Protein AF-A0A2W4S8T8-F1 (afdb_monomer_lite)

Foldseek 3Di:
DDDDPDDDDDDDPDPPPDDDPDDLVQAPPDLQNLLVVLVVVQVVCCVVVVDLDFDQLQQDARDPVSLVVLVSNCVNHPLDDPDLVCLQSSLLSCLNNVVPVVSVVSLVVSLVVCVPPQLLVSLVSLLSQLVSQVPRRSRNVVSSVVSLVVLVVSPLSSLLSNLVSLLSQLVSCLLNVNLVSNVVSLVSSVVSLVSDDPVSNLVCLQSNLVSLQVNLQSCLLVPNLVRSLVSLVVNVVPRDVVSPVSNVSSVLSNLQSVQAQDFADFDDFPDKDQAPPQPRRPVRAQAKEKEAEQDPPQDPQNLLVQSLQVVLCVVQPPFRYAYEYEEEDPCADDPRPRDDRVRRVVVSCCCVCPPSNGPHMYGYHYWDWDADPVRDIDTDDTVCCVSRPLFRIWIAANNSGTSHTHNGDDSSCSVSVSVSNVVRSPPDPVPPDDDPPDDDDDDDDDDDDDDDDDDDDDDDDDDDDDDDDDDDDDD

pLDDT: mean 85.17, std 21.33, range [22.06, 98.81]

Radius of gyration: 26.31 Å; chains: 1; bounding box: 56×69×85 Å

Structure (mmCIF, N/CA/C/O backbone):
data_AF-A0A2W4S8T8-F1
#
_entry.id   AF-A0A2W4S8T8-F1
#
loop_
_atom_site.group_PDB
_atom_site.id
_atom_site.type_symbol
_atom_site.label_atom_id
_atom_site.label_alt_id
_atom_site.label_comp_id
_atom_site.label_asym_id
_atom_site.label_entity_id
_atom_site.label_seq_id
_atom_site.pdbx_PDB_ins_code
_atom_site.Cartn_x
_atom_site.Cartn_y
_atom_site.Cartn_z
_atom_site.occupancy
_atom_site.B_iso_or_equiv
_atom_site.auth_seq_id
_atom_site.auth_comp_id
_atom_site.auth_asym_id
_atom_site.auth_atom_id
_atom_site.pdbx_PDB_model_num
ATOM 1 N N . MET A 1 1 ? 10.140 32.953 -3.145 1.00 27.28 1 MET A N 1
ATOM 2 C CA . MET A 1 1 ? 8.873 33.259 -3.844 1.00 27.28 1 MET A CA 1
ATOM 3 C C . MET A 1 1 ? 8.706 32.264 -4.981 1.00 27.28 1 MET A C 1
ATOM 5 O O . MET A 1 1 ? 9.239 32.485 -6.055 1.00 27.28 1 MET A O 1
ATOM 9 N N . ALA A 1 2 ? 8.046 31.138 -4.717 1.00 24.19 2 ALA A N 1
ATOM 10 C CA . ALA A 1 2 ? 7.650 30.157 -5.723 1.00 24.19 2 ALA A CA 1
ATOM 11 C C . ALA A 1 2 ? 6.150 29.930 -5.520 1.00 24.19 2 ALA A C 1
ATOM 13 O O . ALA A 1 2 ? 5.721 29.608 -4.412 1.00 24.19 2 ALA A O 1
ATOM 14 N N . ALA A 1 3 ? 5.361 30.235 -6.547 1.00 24.48 3 ALA A N 1
ATOM 15 C CA . ALA A 1 3 ? 3.910 30.211 -6.488 1.00 24.48 3 ALA A CA 1
ATOM 16 C C . ALA A 1 3 ? 3.409 28.759 -6.492 1.00 24.48 3 ALA A C 1
ATOM 18 O O . ALA A 1 3 ? 3.496 28.060 -7.498 1.00 24.48 3 ALA A O 1
ATOM 19 N N . LEU A 1 4 ? 2.886 28.324 -5.347 1.00 26.05 4 LEU A N 1
ATOM 20 C CA . LEU A 1 4 ? 1.999 27.173 -5.229 1.00 26.05 4 LEU A CA 1
ATOM 21 C C . LEU A 1 4 ? 0.650 27.560 -5.843 1.00 26.05 4 LEU A C 1
ATOM 23 O O . LEU A 1 4 ? -0.061 28.401 -5.297 1.00 26.05 4 LEU A O 1
ATOM 27 N N . ILE A 1 5 ? 0.296 26.956 -6.977 1.00 28.48 5 ILE A N 1
ATOM 28 C CA . ILE A 1 5 ? -1.075 27.013 -7.489 1.00 28.48 5 ILE A CA 1
ATOM 29 C C . ILE A 1 5 ? -1.893 26.025 -6.655 1.00 28.48 5 ILE A C 1
ATOM 31 O O . ILE A 1 5 ? -1.881 24.820 -6.895 1.00 28.48 5 ILE A O 1
ATOM 35 N N . ALA A 1 6 ? -2.568 26.549 -5.636 1.00 30.22 6 ALA A N 1
ATOM 36 C CA . ALA A 1 6 ? -3.626 25.851 -4.927 1.00 30.22 6 ALA A CA 1
ATOM 37 C C . ALA A 1 6 ? -4.897 25.906 -5.785 1.00 30.22 6 ALA A C 1
ATOM 39 O O . ALA A 1 6 ? -5.459 26.978 -6.005 1.00 30.22 6 ALA A O 1
ATOM 40 N N . ILE A 1 7 ? -5.352 24.757 -6.283 1.00 34.25 7 ILE A N 1
ATOM 41 C CA . ILE A 1 7 ? -6.684 24.641 -6.879 1.00 34.25 7 ILE A CA 1
ATOM 42 C C . ILE A 1 7 ? -7.671 24.465 -5.724 1.00 34.25 7 ILE A C 1
ATOM 44 O O . ILE A 1 7 ? -7.775 23.394 -5.131 1.00 34.25 7 ILE A O 1
ATOM 48 N N . ALA A 1 8 ? -8.374 25.544 -5.391 1.00 31.48 8 ALA A N 1
ATOM 49 C CA . ALA A 1 8 ? -9.542 25.504 -4.528 1.00 31.48 8 ALA A CA 1
ATOM 50 C C . ALA A 1 8 ? -10.745 25.012 -5.346 1.00 31.48 8 ALA A C 1
ATOM 52 O O . ALA A 1 8 ? -11.281 25.742 -6.175 1.00 31.48 8 ALA A O 1
ATOM 53 N N . LEU A 1 9 ? -11.175 23.774 -5.108 1.00 32.56 9 LEU A N 1
ATOM 54 C CA . LEU A 1 9 ? -12.473 23.267 -5.552 1.00 32.56 9 LEU A CA 1
ATOM 55 C C . LEU A 1 9 ? -13.177 22.643 -4.349 1.00 32.56 9 LEU A C 1
ATOM 57 O O . LEU A 1 9 ? -13.116 21.439 -4.118 1.00 32.56 9 LEU A O 1
ATOM 61 N N . ALA A 1 10 ? -13.832 23.492 -3.560 1.00 32.44 10 ALA A N 1
ATOM 62 C CA . ALA A 1 10 ? -14.789 23.065 -2.554 1.00 32.44 10 ALA A CA 1
ATOM 63 C C . ALA A 1 10 ? -16.195 23.460 -3.014 1.00 32.44 10 ALA A C 1
ATOM 65 O O . ALA A 1 10 ? -16.529 24.638 -3.077 1.00 32.44 10 ALA A O 1
ATOM 66 N N . GLY A 1 11 ? -16.996 22.436 -3.313 1.00 34.72 11 GLY A N 1
ATOM 67 C CA . GLY A 1 11 ? -18.452 22.457 -3.237 1.00 34.72 11 GLY A CA 1
ATOM 68 C C . GLY A 1 11 ? -19.170 23.252 -4.318 1.00 34.72 11 GLY A C 1
ATOM 69 O O . GLY A 1 11 ? -19.470 24.410 -4.096 1.00 34.72 11 GLY A O 1
ATOM 70 N N . HIS A 1 12 ? -19.532 22.587 -5.417 1.00 28.78 12 HIS A N 1
ATOM 71 C CA . HIS A 1 12 ? -20.857 22.577 -6.068 1.00 28.78 12 HIS A CA 1
ATOM 72 C C . HIS A 1 12 ? -20.806 21.464 -7.138 1.00 28.78 12 HIS A C 1
ATOM 74 O O . HIS A 1 12 ? -19.839 21.431 -7.900 1.00 28.78 12 HIS A O 1
ATOM 80 N N . PRO A 1 13 ? -21.782 20.538 -7.231 1.00 35.84 13 PRO A N 1
ATOM 81 C CA . PRO A 1 13 ? -21.855 19.601 -8.345 1.00 35.84 13 PRO A CA 1
ATOM 82 C C . PRO A 1 13 ? -22.348 20.366 -9.576 1.00 35.84 13 PRO A C 1
ATOM 84 O O . PRO A 1 13 ? -23.526 20.330 -9.925 1.00 35.84 13 PRO A O 1
ATOM 87 N N . ALA A 1 14 ? -21.456 21.119 -10.214 1.00 33.28 14 ALA A N 1
ATOM 88 C CA . ALA A 1 14 ? -21.704 21.574 -11.567 1.00 33.28 14 ALA A CA 1
ATOM 89 C C . ALA A 1 14 ? -21.609 20.336 -12.475 1.00 33.28 14 ALA A C 1
ATOM 91 O O . ALA A 1 14 ? -20.587 19.644 -12.433 1.00 33.28 14 ALA A O 1
ATOM 92 N N . PRO A 1 15 ? -22.638 20.005 -13.276 1.00 38.03 15 PRO A N 1
ATOM 93 C CA . PRO A 1 15 ? -22.451 19.034 -14.342 1.00 38.03 15 PRO A CA 1
ATOM 94 C C . PRO A 1 15 ? -21.287 19.524 -15.208 1.00 38.03 15 PRO A C 1
ATOM 96 O O . PRO A 1 15 ? -21.212 20.707 -15.537 1.00 38.03 15 PRO A O 1
ATOM 99 N N . ALA A 1 16 ? -20.371 18.621 -15.559 1.00 46.41 16 ALA A N 1
ATOM 100 C CA . ALA A 1 16 ? -19.170 18.875 -16.360 1.00 46.41 16 ALA A CA 1
ATOM 101 C C . ALA A 1 16 ? -19.468 19.278 -17.826 1.00 46.41 16 ALA A C 1
ATOM 103 O O . ALA A 1 16 ? -18.722 18.955 -18.743 1.00 46.41 16 ALA A O 1
ATOM 104 N N . ALA A 1 17 ? -20.572 19.978 -18.065 1.00 42.78 17 ALA A N 1
ATOM 105 C CA . ALA A 1 17 ? -21.056 20.406 -19.359 1.00 42.78 17 ALA A CA 1
ATOM 106 C C . ALA A 1 17 ? -21.257 21.923 -19.340 1.00 42.78 17 ALA A C 1
ATOM 108 O O . ALA A 1 17 ? -22.387 22.381 -19.362 1.00 42.78 17 ALA A O 1
ATOM 109 N N . THR A 1 18 ? -20.154 22.672 -19.230 1.00 42.94 18 THR A N 1
ATOM 110 C CA . THR A 1 18 ? -19.928 24.009 -19.825 1.00 42.94 18 THR A CA 1
ATOM 111 C C . THR A 1 18 ? -18.553 24.518 -19.369 1.00 42.94 18 THR A C 1
ATOM 113 O O . THR A 1 18 ? -18.444 25.467 -18.598 1.00 42.94 18 THR A O 1
ATOM 116 N N . GLN A 1 19 ? -17.477 23.862 -19.810 1.00 49.59 19 GLN A N 1
ATOM 117 C CA . GLN A 1 19 ? -16.177 24.527 -19.937 1.00 49.59 19 GLN A CA 1
ATOM 118 C C . GLN A 1 19 ? -16.049 24.995 -21.390 1.00 49.59 19 GLN A C 1
ATOM 120 O O . GLN A 1 19 ? -16.481 24.289 -22.299 1.00 49.59 19 GLN A O 1
ATOM 125 N N . SER A 1 20 ? -15.552 26.219 -21.580 1.00 39.00 20 SER A N 1
ATOM 126 C CA . SER A 1 20 ? -15.481 26.943 -22.854 1.00 39.00 20 SER A CA 1
ATOM 127 C C . SER A 1 20 ? -15.132 26.081 -24.075 1.00 39.00 20 SER A C 1
ATOM 129 O O . SER A 1 20 ? -14.222 25.253 -24.002 1.00 39.00 20 SER A O 1
ATOM 131 N N . PRO A 1 21 ? -15.755 26.336 -25.238 1.00 52.00 21 PRO A N 1
ATOM 132 C CA . PRO A 1 21 ? -15.308 25.741 -26.485 1.00 52.00 21 PRO A CA 1
ATOM 133 C C . PRO A 1 21 ? -13.939 26.324 -26.893 1.00 52.00 21 PRO A C 1
ATOM 135 O O . PRO A 1 21 ? -13.709 27.525 -26.758 1.00 52.00 21 PRO A O 1
ATOM 138 N N . ALA A 1 22 ? -13.080 25.464 -27.456 1.00 51.22 22 ALA A N 1
ATOM 139 C CA . ALA A 1 22 ? -11.916 25.779 -28.306 1.00 51.22 22 ALA A CA 1
ATOM 140 C C . ALA A 1 22 ? -10.500 25.914 -27.694 1.00 51.22 22 ALA A C 1
ATOM 142 O O . ALA A 1 22 ? -9.632 26.528 -28.311 1.00 51.22 22 ALA A O 1
ATOM 143 N N . GLY A 1 23 ? -10.194 25.268 -26.566 1.00 63.12 23 GLY A N 1
ATOM 144 C CA . GLY A 1 23 ? -8.802 24.909 -26.249 1.00 63.12 23 GLY A CA 1
ATOM 145 C C . GLY A 1 23 ? -8.500 23.495 -26.749 1.00 63.12 23 GLY A C 1
ATOM 146 O O . GLY A 1 23 ? -9.263 22.591 -26.436 1.00 63.12 23 GLY A O 1
ATOM 147 N N . GLN A 1 24 ? -7.423 23.270 -27.509 1.00 78.75 24 GLN A N 1
ATOM 148 C CA . GLN A 1 24 ? -6.879 21.917 -27.694 1.00 78.75 24 GLN A CA 1
ATOM 149 C C . GLN A 1 24 ? -6.184 21.530 -26.373 1.00 78.75 24 GLN A C 1
ATOM 151 O O . GLN A 1 24 ? -5.087 22.031 -26.123 1.00 78.75 24 GLN A O 1
ATOM 156 N N . PRO A 1 25 ? -6.789 20.695 -25.501 1.00 81.56 25 PRO A N 1
ATOM 157 C CA . PRO A 1 25 ? -6.334 20.525 -24.113 1.00 81.56 25 PRO A CA 1
ATOM 158 C C . PRO A 1 25 ? -4.914 19.950 -24.003 1.00 81.56 25 PRO A C 1
ATOM 160 O O . PRO A 1 25 ? -4.236 20.154 -22.999 1.00 81.56 25 PRO A O 1
ATOM 163 N N . PHE A 1 26 ? -4.450 19.282 -25.062 1.00 90.12 26 PHE A N 1
ATOM 164 C CA . PHE A 1 26 ? -3.127 18.670 -25.157 1.00 90.12 26 PHE A CA 1
ATOM 165 C C . PHE A 1 26 ? -2.192 19.376 -26.151 1.00 90.12 26 PHE A C 1
ATOM 167 O O . PHE A 1 26 ? -1.168 18.815 -26.537 1.00 90.12 26 PHE A O 1
ATOM 174 N N . ALA A 1 27 ? -2.506 20.602 -26.587 1.00 89.38 27 ALA A N 1
ATOM 175 C CA . ALA A 1 27 ? -1.603 21.358 -27.455 1.00 89.38 27 ALA A CA 1
ATOM 176 C C . ALA A 1 27 ? -0.215 21.506 -26.802 1.00 89.38 27 ALA A C 1
ATOM 178 O O . ALA A 1 27 ? -0.088 21.966 -25.667 1.00 89.38 27 ALA A O 1
ATOM 179 N N . GLY A 1 28 ? 0.836 21.091 -27.517 1.00 89.25 28 GLY A N 1
ATOM 180 C CA . GLY A 1 28 ? 2.216 21.123 -27.018 1.00 89.25 28 GLY A CA 1
ATOM 181 C C . GLY A 1 28 ? 2.559 20.038 -25.987 1.00 89.25 28 GLY A C 1
ATOM 182 O O . GLY A 1 28 ? 3.582 20.144 -25.302 1.00 89.25 28 GLY A O 1
ATOM 183 N N . TYR A 1 29 ? 1.723 19.009 -25.834 1.00 93.25 29 TYR A N 1
ATOM 184 C CA . TYR A 1 29 ? 2.098 17.817 -25.080 1.00 93.25 29 TYR A CA 1
ATOM 185 C C . TYR A 1 29 ? 3.051 16.951 -25.907 1.00 93.25 29 TYR A C 1
ATOM 187 O O . TYR A 1 29 ? 2.903 16.816 -27.117 1.00 93.25 29 TYR A O 1
ATOM 195 N N . ASN A 1 30 ? 4.035 16.366 -25.229 1.00 94.81 30 ASN A N 1
ATOM 196 C CA . ASN A 1 30 ? 4.910 15.329 -25.762 1.00 94.81 30 ASN A CA 1
ATOM 197 C C . ASN A 1 30 ? 4.538 13.973 -25.116 1.00 94.81 30 ASN A C 1
ATOM 199 O O . ASN A 1 30 ? 3.708 13.955 -24.194 1.00 94.81 30 ASN A O 1
ATOM 203 N N . PRO A 1 31 ? 5.131 12.844 -25.549 1.00 95.44 31 PRO A N 1
ATOM 204 C CA . PRO A 1 31 ? 4.804 11.530 -24.996 1.00 95.44 31 PRO A CA 1
ATOM 205 C C . PRO A 1 31 ? 4.932 11.472 -23.469 1.00 95.44 31 PRO A C 1
ATOM 207 O O . PRO A 1 31 ? 4.017 10.999 -22.795 1.00 95.44 31 PRO A O 1
ATOM 210 N N . GLY A 1 32 ? 6.011 12.023 -22.903 1.00 94.12 32 GLY A N 1
ATOM 211 C CA . GLY A 1 32 ? 6.219 12.104 -21.458 1.00 94.12 32 GLY A CA 1
ATOM 212 C C . GLY A 1 32 ? 5.087 12.815 -20.720 1.00 94.12 32 GLY A C 1
ATOM 213 O O . GLY A 1 32 ? 4.543 12.267 -19.762 1.00 94.12 32 GLY A O 1
ATOM 214 N N . ARG A 1 33 ? 4.657 13.995 -21.185 1.00 94.81 33 ARG A N 1
ATOM 215 C CA . ARG A 1 33 ? 3.526 14.726 -20.583 1.00 94.81 33 ARG A CA 1
ATOM 216 C C . ARG A 1 33 ? 2.222 13.935 -20.657 1.00 94.81 33 ARG A C 1
ATOM 218 O O . ARG A 1 33 ? 1.481 13.919 -19.677 1.00 94.81 33 ARG A O 1
ATOM 225 N N . CYS A 1 34 ? 1.956 13.252 -21.771 1.00 94.25 34 CYS A N 1
ATOM 226 C CA . CYS A 1 34 ? 0.782 12.383 -21.893 1.00 94.25 34 CYS A CA 1
ATOM 227 C C . CYS A 1 34 ? 0.833 11.221 -20.897 1.00 94.25 34 CYS A C 1
ATOM 229 O O . CYS A 1 34 ? -0.152 10.928 -20.218 1.00 94.25 34 CYS A O 1
ATOM 231 N N . ALA A 1 35 ? 1.996 10.591 -20.759 1.00 92.94 35 ALA A N 1
ATOM 232 C CA . ALA A 1 35 ? 2.170 9.475 -19.850 1.00 92.94 35 ALA A CA 1
ATOM 233 C C . ALA A 1 35 ? 2.030 9.874 -18.369 1.00 92.94 35 ALA A C 1
ATOM 235 O O . ALA A 1 35 ? 1.479 9.107 -17.582 1.00 92.94 35 ALA A O 1
ATOM 236 N N . VAL A 1 36 ? 2.474 11.079 -17.992 1.00 91.69 36 VAL A N 1
ATOM 237 C CA . VAL A 1 36 ? 2.270 11.650 -16.645 1.00 91.69 36 VAL A CA 1
ATOM 238 C C . VAL A 1 36 ? 0.810 12.009 -16.392 1.00 91.69 36 VAL A C 1
ATOM 240 O O . VAL A 1 36 ? 0.308 11.806 -15.286 1.00 91.69 36 VAL A O 1
ATOM 243 N N . ALA A 1 37 ? 0.113 12.519 -17.409 1.00 89.50 37 ALA A N 1
ATOM 244 C CA . ALA A 1 37 ? -1.292 12.884 -17.291 1.00 89.50 37 ALA A CA 1
ATOM 245 C C . ALA A 1 37 ? -2.194 11.661 -17.049 1.00 89.50 37 ALA A C 1
ATOM 247 O O . ALA A 1 37 ? -3.185 11.781 -16.335 1.00 89.50 37 ALA A O 1
ATOM 248 N N . ALA A 1 38 ? -1.841 10.484 -17.580 1.00 87.69 38 ALA A N 1
ATOM 249 C CA . ALA A 1 38 ? -2.630 9.255 -17.458 1.00 87.69 38 ALA A CA 1
ATOM 250 C C . ALA A 1 38 ? -3.077 8.920 -16.017 1.00 87.69 38 ALA A C 1
ATOM 252 O O . ALA A 1 38 ? -4.287 8.889 -15.774 1.00 87.69 38 ALA A O 1
ATOM 253 N N . PRO A 1 39 ? -2.171 8.704 -15.038 1.00 85.00 39 PRO A N 1
ATOM 254 C CA . PRO A 1 39 ? -2.574 8.393 -13.668 1.00 85.00 39 PRO A CA 1
ATOM 255 C C . PRO A 1 39 ? -3.311 9.549 -12.980 1.00 85.00 39 PRO A C 1
ATOM 257 O O . PRO A 1 39 ? -4.157 9.297 -12.127 1.00 85.00 39 PRO A O 1
ATOM 260 N N . MET A 1 40 ? -3.030 10.806 -13.346 1.00 86.88 40 MET A N 1
ATOM 261 C CA . MET A 1 40 ? -3.734 11.967 -12.788 1.00 86.88 40 MET A CA 1
ATOM 262 C C . MET A 1 40 ? -5.191 12.014 -13.256 1.00 86.88 40 MET A C 1
ATOM 264 O O . MET A 1 40 ? -6.095 12.169 -12.437 1.00 86.88 40 MET A O 1
ATOM 268 N N . ILE A 1 41 ? -5.423 11.837 -14.559 1.00 87.56 41 ILE A N 1
ATOM 269 C CA . ILE A 1 41 ? -6.764 11.790 -15.152 1.00 87.56 41 ILE A CA 1
ATOM 270 C C . ILE A 1 41 ? -7.539 10.594 -14.592 1.00 87.56 41 ILE A C 1
ATOM 272 O O . ILE A 1 41 ? -8.698 10.747 -14.211 1.00 87.56 41 ILE A O 1
ATOM 276 N N . ASP A 1 42 ? -6.904 9.422 -14.471 1.00 85.12 42 ASP A N 1
ATOM 277 C CA . ASP A 1 42 ? -7.550 8.244 -13.880 1.00 85.12 42 ASP A CA 1
ATOM 278 C C . ASP A 1 42 ? -7.924 8.468 -12.410 1.00 85.12 42 ASP A C 1
ATOM 280 O O . ASP A 1 42 ? -9.017 8.093 -11.993 1.00 85.12 42 ASP A O 1
ATOM 284 N N . ALA A 1 43 ? -7.061 9.125 -11.629 1.00 80.50 43 ALA A N 1
ATOM 285 C CA . ALA A 1 43 ? -7.340 9.452 -10.233 1.00 80.50 43 ALA A CA 1
ATOM 286 C C . ALA A 1 43 ? -8.514 10.434 -10.085 1.00 80.50 43 ALA A C 1
ATOM 288 O O . ALA A 1 43 ? -9.372 10.224 -9.227 1.00 80.50 43 ALA A O 1
ATOM 289 N N . ILE A 1 44 ? -8.586 11.465 -10.934 1.00 82.75 44 ILE A N 1
ATOM 290 C CA . ILE A 1 44 ? -9.720 12.403 -10.969 1.00 82.75 44 ILE A CA 1
ATOM 291 C C . ILE A 1 44 ? -11.000 11.660 -11.361 1.00 82.75 44 ILE A C 1
ATOM 293 O O . ILE A 1 44 ? -12.008 11.761 -10.666 1.00 82.75 44 ILE A O 1
ATOM 297 N N . ASN A 1 45 ? -10.949 10.835 -12.409 1.00 80.94 45 ASN A N 1
ATOM 298 C CA . ASN A 1 45 ? -12.096 10.036 -12.833 1.00 80.94 45 ASN A CA 1
ATOM 299 C C . ASN A 1 45 ? -12.570 9.085 -11.725 1.00 80.94 45 ASN A C 1
ATOM 301 O O . ASN A 1 45 ? -13.772 8.982 -11.509 1.00 80.94 45 ASN A O 1
ATOM 305 N N . ARG A 1 46 ? -11.662 8.441 -10.981 1.00 76.44 46 ARG A N 1
ATOM 306 C CA . ARG A 1 46 ? -12.003 7.600 -9.816 1.00 76.44 46 ARG A CA 1
ATOM 307 C C . ARG A 1 46 ? -12.601 8.394 -8.662 1.00 76.44 46 ARG A C 1
ATOM 309 O O . ARG A 1 46 ? -13.463 7.878 -7.959 1.00 76.44 46 ARG A O 1
ATOM 316 N N . HIS A 1 47 ? -12.145 9.624 -8.450 1.00 74.75 47 HIS A N 1
ATOM 317 C CA . HIS A 1 47 ? -12.705 10.507 -7.434 1.00 74.75 47 HIS A CA 1
ATOM 318 C C . HIS A 1 47 ? -14.142 10.922 -7.789 1.00 74.75 47 HIS A C 1
ATOM 320 O O . HIS A 1 47 ? -15.046 10.790 -6.961 1.00 74.75 47 HIS A O 1
ATOM 326 N N . ASP A 1 48 ? -14.353 11.372 -9.027 1.00 75.75 48 ASP A N 1
ATOM 327 C CA . ASP A 1 48 ? -15.634 11.912 -9.493 1.00 75.75 48 ASP A CA 1
ATOM 328 C C . ASP A 1 48 ? -16.653 10.809 -9.800 1.00 75.75 48 ASP A C 1
ATOM 330 O O . ASP A 1 48 ? -17.858 10.980 -9.611 1.00 75.75 48 ASP A O 1
ATOM 334 N N . ARG A 1 49 ? -16.168 9.646 -10.239 1.00 72.88 49 ARG A N 1
ATOM 335 C CA . ARG A 1 49 ? -16.948 8.437 -10.511 1.00 72.88 49 ARG A CA 1
ATOM 336 C C . ARG A 1 49 ? -16.488 7.342 -9.562 1.00 72.88 49 ARG A C 1
ATOM 338 O O . ARG A 1 49 ? -15.845 6.384 -9.987 1.00 72.88 49 ARG A O 1
ATOM 345 N N . ARG A 1 50 ? -16.798 7.515 -8.271 1.00 65.38 50 ARG A N 1
ATOM 346 C CA . ARG A 1 50 ? -16.412 6.559 -7.223 1.00 65.38 50 ARG A CA 1
ATOM 347 C C . ARG A 1 50 ? -16.791 5.144 -7.626 1.00 65.38 50 ARG A C 1
ATOM 349 O O . ARG A 1 50 ? -17.969 4.787 -7.650 1.00 65.38 50 ARG A O 1
ATOM 356 N N . ASP A 1 51 ? -15.770 4.354 -7.923 1.00 62.94 51 ASP A N 1
ATOM 357 C CA . ASP A 1 51 ? -15.927 2.934 -8.149 1.00 62.94 51 ASP A CA 1
ATOM 358 C C . ASP A 1 51 ? -16.175 2.267 -6.796 1.00 62.94 51 ASP A C 1
ATOM 360 O O . ASP A 1 51 ? -15.301 2.190 -5.930 1.00 62.94 51 ASP A O 1
ATOM 364 N N . THR A 1 52 ? -17.417 1.843 -6.585 1.00 64.62 52 THR A N 1
ATOM 365 C CA . THR A 1 52 ? -17.822 1.140 -5.371 1.00 64.62 52 THR A CA 1
ATOM 366 C C . THR A 1 52 ? -17.524 -0.349 -5.447 1.00 64.62 52 THR A C 1
ATOM 368 O O . THR A 1 52 ? -17.787 -1.045 -4.466 1.00 64.62 52 THR A O 1
ATOM 371 N N . THR A 1 53 ? -16.966 -0.855 -6.550 1.00 70.00 53 THR A N 1
ATOM 372 C CA . THR A 1 53 ? -16.572 -2.258 -6.671 1.00 70.00 53 THR A CA 1
ATOM 373 C C . THR A 1 53 ? -15.288 -2.550 -5.893 1.00 70.00 53 THR A C 1
ATOM 375 O O . THR A 1 53 ? -14.521 -1.661 -5.523 1.00 70.00 53 THR A O 1
ATOM 378 N N . MET A 1 54 ? -15.093 -3.823 -5.551 1.00 69.75 54 MET A N 1
ATOM 379 C CA . MET A 1 54 ? -13.867 -4.276 -4.898 1.00 69.75 54 MET A CA 1
ATOM 380 C C . MET A 1 54 ? -12.701 -4.155 -5.883 1.00 69.75 54 MET A C 1
ATOM 382 O O . MET A 1 54 ? -12.819 -4.574 -7.037 1.00 69.75 54 MET A O 1
ATOM 386 N N . PHE A 1 55 ? -11.573 -3.614 -5.419 1.00 69.50 55 PHE A N 1
ATOM 387 C CA . PHE A 1 55 ? -10.361 -3.529 -6.226 1.00 69.50 55 PHE A CA 1
ATOM 388 C C . PHE A 1 55 ? -9.951 -4.925 -6.716 1.00 69.50 55 PHE A C 1
ATOM 390 O O . PHE A 1 55 ? -9.804 -5.853 -5.923 1.00 69.50 55 PHE A O 1
ATOM 397 N N . THR A 1 56 ? -9.775 -5.077 -8.031 1.00 66.75 56 THR A N 1
ATOM 398 C CA . THR A 1 56 ? -9.319 -6.331 -8.644 1.00 66.75 56 THR A CA 1
ATOM 399 C C . THR A 1 56 ? -8.258 -6.033 -9.706 1.00 66.75 56 THR A C 1
ATOM 401 O O . THR A 1 56 ? -8.592 -5.776 -10.855 1.00 66.75 56 THR A O 1
ATOM 404 N N . PRO A 1 57 ? -6.957 -6.093 -9.398 1.00 60.31 57 PRO A N 1
ATOM 405 C CA . PRO A 1 57 ? -5.901 -5.642 -10.319 1.00 60.31 57 PRO A CA 1
ATOM 406 C C . PRO A 1 57 ? -5.773 -6.495 -11.594 1.00 60.31 57 PRO A C 1
ATOM 408 O O . PRO A 1 57 ? -5.200 -6.059 -12.589 1.00 60.31 57 PRO A O 1
ATOM 411 N N . ALA A 1 58 ? -6.336 -7.708 -11.604 1.00 60.16 58 ALA A N 1
ATOM 412 C CA . ALA A 1 58 ? -6.445 -8.531 -12.810 1.00 60.16 58 ALA A CA 1
ATOM 413 C C . ALA A 1 58 ? -7.542 -8.060 -13.789 1.00 60.16 58 ALA A C 1
ATOM 415 O O . ALA A 1 58 ? -7.517 -8.449 -14.954 1.00 60.16 58 ALA A O 1
ATOM 416 N N . ARG A 1 59 ? -8.508 -7.259 -13.323 1.00 65.56 59 ARG A N 1
ATOM 417 C CA . ARG A 1 59 ? -9.647 -6.753 -14.110 1.00 65.56 59 ARG A CA 1
ATOM 418 C C . ARG A 1 59 ? -9.751 -5.229 -14.108 1.00 65.56 59 ARG A C 1
ATOM 420 O O . ARG A 1 59 ? -10.540 -4.695 -14.877 1.00 65.56 59 ARG A O 1
ATOM 427 N N . ASP A 1 60 ? -8.982 -4.549 -13.259 1.00 72.88 60 ASP A N 1
ATOM 428 C CA . ASP A 1 60 ? -8.948 -3.096 -13.183 1.00 72.88 60 ASP A CA 1
ATOM 429 C C . ASP A 1 60 ? -8.411 -2.571 -14.511 1.00 72.88 60 ASP A C 1
ATOM 431 O O . ASP A 1 60 ? -7.316 -2.919 -14.961 1.00 72.88 60 ASP A O 1
ATOM 435 N N . THR A 1 61 ? -9.234 -1.764 -15.157 1.00 79.75 61 THR A N 1
ATOM 436 C CA . THR A 1 61 ? -8.932 -1.073 -16.402 1.00 79.75 61 THR A CA 1
ATOM 437 C C . THR A 1 61 ? -8.856 0.416 -16.104 1.00 79.75 61 THR A C 1
ATOM 439 O O . THR A 1 61 ? -9.382 0.901 -15.100 1.00 79.75 61 THR A O 1
ATOM 442 N N . LEU A 1 62 ? -8.219 1.177 -16.988 1.00 84.81 62 LEU A N 1
ATOM 443 C CA . LEU A 1 62 ? -8.421 2.623 -16.973 1.00 84.81 62 LEU A CA 1
ATOM 444 C C . LEU A 1 62 ? -9.888 2.936 -17.292 1.00 84.81 62 LEU A C 1
ATOM 446 O O . LEU A 1 62 ? -10.541 2.197 -18.037 1.00 84.81 62 LEU A O 1
ATOM 450 N N . PHE A 1 63 ? -10.405 4.041 -16.755 1.00 84.06 63 PHE A N 1
ATOM 451 C CA . PHE A 1 63 ? -11.715 4.537 -17.180 1.00 84.06 63 PHE A CA 1
ATOM 452 C C . PHE A 1 63 ? -11.711 4.804 -18.688 1.00 84.06 63 PHE A C 1
ATOM 454 O O . PHE A 1 63 ? -10.736 5.332 -19.222 1.00 84.06 63 PHE A O 1
ATOM 461 N N . THR A 1 64 ? -12.825 4.524 -19.372 1.00 86.44 64 THR A N 1
ATOM 462 C CA . THR A 1 64 ? -12.976 4.824 -20.807 1.00 86.44 64 THR A CA 1
ATOM 463 C C . THR A 1 64 ? -12.622 6.279 -21.117 1.00 86.44 64 THR A C 1
ATOM 465 O O . THR A 1 64 ? -11.863 6.530 -22.045 1.00 86.44 64 THR A O 1
ATOM 468 N N . ALA A 1 65 ? -13.062 7.217 -20.270 1.00 86.25 65 ALA A N 1
ATOM 469 C CA . ALA A 1 65 ? -12.723 8.635 -20.395 1.00 86.25 65 ALA A CA 1
ATOM 470 C C . ALA A 1 65 ? -11.208 8.893 -20.288 1.00 86.25 65 ALA A C 1
ATOM 472 O O . ALA A 1 65 ? -10.667 9.675 -21.061 1.00 86.25 65 ALA A O 1
ATOM 473 N N . THR A 1 66 ? -10.500 8.201 -19.385 1.00 89.25 66 THR A N 1
ATOM 474 C CA . THR A 1 66 ? -9.032 8.270 -19.294 1.00 89.25 66 THR A CA 1
ATOM 475 C C . THR A 1 66 ? -8.389 7.794 -20.597 1.00 89.25 66 THR A C 1
ATOM 477 O O . THR A 1 66 ? -7.523 8.474 -21.142 1.00 89.25 66 THR A O 1
ATOM 480 N N . VAL A 1 67 ? -8.826 6.647 -21.127 1.00 91.69 67 VAL A N 1
ATOM 481 C CA . VAL A 1 67 ? -8.301 6.084 -22.383 1.00 91.69 67 VAL A CA 1
ATOM 482 C C . VAL A 1 67 ? -8.553 7.028 -23.562 1.00 91.69 67 VAL A C 1
ATOM 484 O O . VAL A 1 67 ? -7.661 7.246 -24.379 1.00 91.69 67 VAL A O 1
ATOM 487 N N . GLU A 1 68 ? -9.746 7.615 -23.652 1.00 91.81 68 GLU A N 1
ATOM 488 C CA . GLU A 1 68 ? -10.112 8.576 -24.696 1.00 91.81 68 GLU A CA 1
ATOM 489 C C . GLU A 1 68 ? -9.272 9.855 -24.622 1.00 91.81 68 GLU A C 1
ATOM 491 O O . GLU A 1 68 ? -8.696 10.255 -25.637 1.00 91.81 68 GLU A O 1
ATOM 496 N N . SER A 1 69 ? -9.104 10.439 -23.430 1.00 92.31 69 SER A N 1
ATOM 497 C CA . SER A 1 69 ? -8.218 11.591 -23.220 1.00 92.31 69 SER A CA 1
ATOM 498 C C . SER A 1 69 ? -6.767 11.279 -23.594 1.00 92.31 69 SER A C 1
ATOM 500 O O . SER A 1 69 ? -6.085 12.109 -24.191 1.00 92.31 69 SER A O 1
ATOM 502 N N . LEU A 1 70 ? -6.284 10.067 -23.313 1.00 93.31 70 LEU A N 1
ATOM 503 C CA . LEU A 1 70 ? -4.933 9.666 -23.709 1.00 93.31 70 LEU A CA 1
ATOM 504 C C . LEU A 1 70 ? -4.790 9.485 -25.216 1.00 93.31 70 LEU A C 1
ATOM 506 O O . LEU A 1 70 ? -3.764 9.878 -25.761 1.00 93.31 70 LEU A O 1
ATOM 510 N N . ARG A 1 71 ? -5.819 8.989 -25.910 1.00 94.94 71 ARG A N 1
ATOM 511 C CA . ARG A 1 71 ? -5.840 8.951 -27.383 1.00 94.94 71 ARG A CA 1
ATOM 512 C C . ARG A 1 71 ? -5.865 10.348 -28.000 1.00 94.94 71 ARG A C 1
ATOM 514 O O . ARG A 1 71 ? -5.350 10.540 -29.097 1.00 94.94 71 ARG A O 1
ATOM 521 N N . GLU A 1 72 ? -6.491 11.326 -27.347 1.00 93.69 72 GLU A N 1
ATOM 522 C CA . GLU A 1 72 ? -6.414 12.734 -27.763 1.00 93.69 72 GLU A CA 1
ATOM 523 C C . GLU A 1 72 ? -5.010 13.305 -27.566 1.00 93.69 72 GLU A C 1
ATOM 525 O O . GLU A 1 72 ? -4.483 13.953 -28.470 1.00 93.69 72 GLU A O 1
ATOM 530 N N . CYS A 1 73 ? -4.388 13.013 -26.424 1.00 94.00 73 CYS A N 1
ATOM 531 C CA . CYS A 1 73 ? -3.017 13.421 -26.139 1.00 94.00 73 CYS A CA 1
ATOM 532 C C . CYS A 1 73 ? -2.018 12.789 -27.121 1.00 94.00 73 CYS A C 1
ATOM 534 O O . CYS A 1 73 ? -1.155 13.474 -27.664 1.00 94.00 73 CYS A O 1
ATOM 536 N N . GLU A 1 74 ? -2.191 11.502 -27.427 1.00 95.38 74 GLU A N 1
ATOM 537 C CA . GLU A 1 74 ? -1.408 10.767 -28.422 1.00 95.38 74 GLU A CA 1
ATOM 538 C C . GLU A 1 74 ? -1.491 11.394 -29.816 1.00 95.38 74 GLU A C 1
ATOM 540 O O . GLU A 1 74 ? -0.470 11.597 -30.479 1.00 95.38 74 GLU A O 1
ATOM 545 N N . ARG A 1 75 ? -2.701 11.779 -30.241 1.00 94.69 75 ARG A N 1
ATOM 546 C CA . ARG A 1 75 ? -2.916 12.497 -31.504 1.00 94.69 75 ARG A CA 1
ATOM 547 C C . ARG A 1 75 ? -2.195 13.845 -31.542 1.00 94.69 75 ARG A C 1
ATOM 549 O O . ARG A 1 75 ? -1.745 14.237 -32.614 1.00 94.69 75 ARG A O 1
ATOM 556 N N . ALA A 1 76 ? -2.048 14.530 -30.407 1.00 92.06 76 ALA A N 1
ATOM 557 C CA . ALA A 1 76 ? -1.401 15.840 -30.346 1.00 92.06 76 ALA A CA 1
ATOM 558 C C . ALA A 1 76 ? 0.109 15.793 -30.648 1.00 92.06 76 ALA A C 1
ATOM 560 O O . ALA A 1 76 ? 0.630 16.757 -31.207 1.00 92.06 76 ALA A O 1
ATOM 561 N N . TYR A 1 77 ? 0.797 14.684 -30.341 1.00 93.31 77 TYR A N 1
ATOM 562 C CA . TYR A 1 77 ? 2.208 14.480 -30.714 1.00 93.31 77 TYR A CA 1
ATOM 563 C C . TYR A 1 77 ? 2.403 13.567 -31.938 1.00 93.31 77 TYR A C 1
ATOM 565 O O . TYR A 1 77 ? 3.535 13.315 -32.342 1.00 93.31 77 TYR A O 1
ATOM 573 N N . GLY A 1 78 ? 1.318 13.074 -32.546 1.00 92.75 78 GLY A N 1
ATOM 574 C CA . GLY A 1 78 ? 1.362 12.252 -33.759 1.00 92.75 78 GLY A CA 1
ATOM 575 C C . GLY A 1 78 ? 1.665 10.765 -33.535 1.00 92.75 78 GLY A C 1
ATOM 576 O O . GLY A 1 78 ? 2.049 10.086 -34.482 1.00 92.75 78 GLY A O 1
ATOM 577 N N . GLY A 1 79 ? 1.526 10.242 -32.312 1.00 91.75 79 GLY A N 1
ATOM 578 C CA . GLY A 1 79 ? 1.662 8.806 -32.009 1.00 91.75 79 GLY A CA 1
ATOM 579 C C . GLY A 1 79 ? 3.088 8.234 -32.029 1.00 91.75 79 GLY A C 1
ATOM 580 O O . GLY A 1 79 ? 3.306 7.124 -31.551 1.00 91.75 79 GLY A O 1
ATOM 581 N N . THR A 1 80 ? 4.081 8.991 -32.499 1.00 93.75 80 THR A N 1
ATOM 582 C CA . THR A 1 80 ? 5.498 8.584 -32.542 1.00 93.75 80 THR A CA 1
ATOM 583 C C . THR A 1 80 ? 6.418 9.710 -32.073 1.00 93.75 80 THR A C 1
ATOM 585 O O . THR A 1 80 ? 5.985 10.849 -31.932 1.00 93.75 80 THR A O 1
ATOM 588 N N . THR A 1 81 ? 7.699 9.412 -31.854 1.00 94.75 81 THR A N 1
ATOM 589 C CA . THR A 1 81 ? 8.714 10.421 -31.521 1.00 94.75 81 THR A CA 1
ATOM 590 C C . THR A 1 81 ? 10.031 10.136 -32.234 1.00 94.75 81 THR A C 1
ATOM 592 O O . THR A 1 81 ? 10.445 8.982 -32.350 1.00 94.75 81 THR A O 1
ATOM 595 N N . SER A 1 82 ? 10.706 11.193 -32.688 1.00 91.88 82 SER A N 1
ATOM 596 C CA . SER A 1 82 ? 12.088 11.118 -33.170 1.00 91.88 82 SER A CA 1
ATOM 597 C C . SER A 1 82 ? 13.114 11.271 -32.047 1.00 91.88 82 SER A C 1
ATOM 599 O O . SER A 1 82 ? 14.283 10.971 -32.269 1.00 91.88 82 SER A O 1
ATOM 601 N N . ASP A 1 83 ? 12.709 11.748 -30.863 1.00 92.75 83 ASP A N 1
ATOM 602 C CA . ASP A 1 83 ? 13.585 11.847 -29.694 1.00 92.75 83 ASP A CA 1
ATOM 603 C C . ASP A 1 83 ? 13.722 10.464 -29.035 1.00 92.75 83 ASP A C 1
ATOM 605 O O . ASP A 1 83 ? 12.736 9.955 -28.487 1.00 92.75 83 ASP A O 1
ATOM 609 N N . PRO A 1 84 ? 14.922 9.850 -29.034 1.00 89.19 84 PRO A N 1
ATOM 610 C CA . PRO A 1 84 ? 15.136 8.552 -28.401 1.00 89.19 84 PRO A CA 1
ATOM 611 C C . PRO A 1 84 ? 14.755 8.528 -26.916 1.00 89.19 84 PRO A C 1
ATOM 613 O O . PRO A 1 84 ? 14.351 7.482 -26.415 1.00 89.19 84 PRO A O 1
ATOM 616 N N . ARG A 1 85 ? 14.839 9.665 -26.209 1.00 89.19 85 ARG A N 1
ATOM 617 C CA . ARG A 1 85 ? 14.501 9.760 -24.776 1.00 89.19 85 ARG A CA 1
ATOM 618 C C . ARG A 1 85 ? 13.005 9.615 -24.506 1.00 89.19 85 ARG A C 1
ATOM 620 O O . ARG A 1 85 ? 12.615 9.200 -23.422 1.00 89.19 85 ARG A O 1
ATOM 627 N N . GLU A 1 86 ? 12.168 9.926 -25.490 1.00 95.44 86 GLU A N 1
ATOM 628 C CA . GLU A 1 86 ? 10.709 9.861 -25.371 1.00 95.44 86 GLU A CA 1
ATOM 629 C C . GLU A 1 86 ? 10.137 8.512 -25.835 1.00 95.44 86 GLU A C 1
ATOM 631 O O . GLU A 1 86 ? 8.936 8.270 -25.706 1.00 95.44 86 GLU A O 1
ATOM 636 N N . ARG A 1 87 ? 10.967 7.608 -26.373 1.00 96.12 87 ARG A N 1
ATOM 637 C CA . ARG A 1 87 ? 10.496 6.358 -26.989 1.00 96.12 87 ARG A CA 1
ATOM 638 C C . ARG A 1 87 ? 9.774 5.445 -25.994 1.00 96.12 87 ARG A C 1
ATOM 640 O O . ARG A 1 87 ? 8.694 4.947 -26.304 1.00 96.12 87 ARG A O 1
ATOM 647 N N . LEU A 1 88 ? 10.300 5.276 -24.778 1.00 97.12 88 LEU A N 1
ATOM 648 C CA . LEU A 1 88 ? 9.592 4.514 -23.740 1.00 97.12 88 LEU A CA 1
ATOM 649 C C . LEU A 1 88 ? 8.308 5.209 -23.270 1.00 97.12 88 LEU A C 1
ATOM 651 O O . LEU A 1 88 ? 7.333 4.529 -22.960 1.00 97.12 88 LEU A O 1
ATOM 655 N N . ASN A 1 89 ? 8.244 6.543 -23.294 1.00 97.38 89 ASN A N 1
ATOM 656 C CA . ASN A 1 89 ? 6.999 7.248 -22.988 1.00 97.38 89 ASN A CA 1
ATOM 657 C C . ASN A 1 89 ? 5.930 7.009 -24.067 1.00 97.38 89 ASN A C 1
ATOM 659 O O . ASN A 1 89 ? 4.759 6.863 -23.721 1.00 97.38 89 ASN A O 1
ATOM 663 N N . VAL A 1 90 ? 6.313 6.889 -25.347 1.00 97.69 90 VAL A N 1
ATOM 664 C CA . VAL A 1 90 ? 5.392 6.450 -26.415 1.00 97.69 90 VAL A CA 1
ATOM 665 C C . VAL A 1 90 ? 4.862 5.047 -26.119 1.00 97.69 90 VAL A C 1
ATOM 667 O O . VAL A 1 90 ? 3.647 4.852 -26.114 1.00 97.69 90 VAL A O 1
ATOM 670 N N . ALA A 1 91 ? 5.739 4.093 -25.790 1.00 97.75 91 ALA A N 1
ATOM 671 C CA . ALA A 1 91 ? 5.316 2.740 -25.426 1.00 97.75 91 ALA A CA 1
ATOM 672 C C . ALA A 1 91 ? 4.370 2.727 -24.211 1.00 97.75 91 ALA A C 1
ATOM 674 O O . ALA A 1 91 ? 3.381 1.994 -24.196 1.00 97.75 91 ALA A O 1
ATOM 675 N N . ARG A 1 92 ? 4.626 3.570 -23.205 1.00 97.12 92 ARG A N 1
ATOM 676 C CA . ARG A 1 92 ? 3.767 3.712 -22.022 1.00 97.12 92 ARG A CA 1
ATOM 677 C C . ARG A 1 92 ? 2.375 4.245 -22.381 1.00 97.12 92 ARG A C 1
ATOM 679 O O . ARG A 1 92 ? 1.381 3.695 -21.912 1.00 97.12 92 ARG A O 1
ATOM 686 N N . VAL A 1 93 ? 2.279 5.263 -23.241 1.00 96.56 93 VAL A N 1
ATOM 687 C CA . VAL A 1 93 ? 0.982 5.758 -23.747 1.00 96.56 93 VAL A CA 1
ATOM 688 C C . VAL A 1 93 ? 0.254 4.668 -24.538 1.00 96.56 93 VAL A C 1
ATOM 690 O O . VAL A 1 93 ? -0.940 4.462 -24.329 1.00 96.56 93 VAL A O 1
ATOM 693 N N . GLN A 1 94 ? 0.967 3.918 -25.382 1.00 96.75 94 GLN A N 1
ATOM 694 C CA . GLN A 1 94 ? 0.412 2.786 -26.132 1.00 96.75 94 GLN A CA 1
ATOM 695 C C . GLN A 1 94 ? -0.147 1.695 -25.200 1.00 96.75 94 GLN A C 1
ATOM 697 O O . GLN A 1 94 ? -1.258 1.216 -25.423 1.00 96.75 94 GLN A O 1
ATOM 702 N N . LEU A 1 95 ? 0.546 1.352 -24.107 1.00 95.88 95 LEU A N 1
ATOM 703 C CA . LEU A 1 95 ? 0.036 0.413 -23.093 1.00 95.88 95 LEU A CA 1
ATOM 704 C C . LEU A 1 95 ? -1.248 0.919 -22.423 1.00 95.88 95 LEU A C 1
ATOM 706 O O . LEU A 1 95 ? -2.187 0.144 -22.221 1.00 95.88 95 LEU A O 1
ATOM 710 N N . PHE A 1 96 ? -1.314 2.213 -22.094 1.00 94.12 96 PHE A N 1
ATOM 711 C CA . PHE A 1 96 ? -2.512 2.819 -21.506 1.00 94.12 96 PHE A CA 1
ATOM 712 C C . PHE A 1 96 ? -3.690 2.886 -22.483 1.00 94.12 96 PHE A C 1
ATOM 714 O O . PHE A 1 96 ? -4.841 2.799 -22.058 1.00 94.12 96 PHE A O 1
ATOM 721 N N . THR A 1 97 ? -3.435 3.003 -23.786 1.00 93.88 97 THR A N 1
ATOM 722 C CA . THR A 1 97 ? -4.486 3.054 -24.815 1.00 93.88 97 THR A CA 1
ATOM 723 C C . THR A 1 97 ? -4.862 1.685 -25.397 1.00 93.88 97 THR A C 1
ATOM 725 O O . THR A 1 97 ? -5.763 1.611 -26.244 1.00 93.88 97 THR A O 1
ATOM 728 N N . GLY A 1 98 ? -4.232 0.608 -24.907 1.00 93.19 98 GLY A N 1
ATOM 729 C CA . GLY A 1 98 ? -4.496 -0.786 -25.288 1.00 93.19 98 GLY A CA 1
ATOM 730 C C . GLY A 1 98 ? -3.796 -1.241 -26.574 1.00 93.19 98 GLY A C 1
ATOM 731 O O . GLY A 1 98 ? -4.173 -2.257 -27.152 1.00 93.19 98 GLY A O 1
ATOM 732 N N . GLN A 1 99 ? -2.797 -0.497 -27.047 1.00 95.75 99 GLN A N 1
ATOM 733 C CA . GLN A 1 99 ? -2.022 -0.793 -28.254 1.00 95.75 99 GLN A CA 1
ATOM 734 C C . GLN A 1 99 ? -0.832 -1.710 -27.935 1.00 95.75 99 GLN A C 1
ATOM 736 O O . GLN A 1 99 ? 0.330 -1.364 -28.149 1.00 95.75 99 GLN A O 1
ATOM 741 N N . ASP A 1 100 ? -1.124 -2.892 -27.398 1.00 95.94 100 ASP A N 1
ATOM 742 C CA . ASP A 1 100 ? -0.124 -3.765 -26.782 1.00 95.94 100 ASP A CA 1
ATOM 743 C C . ASP A 1 100 ? 0.998 -4.173 -27.753 1.00 95.94 100 ASP A C 1
ATOM 745 O O . ASP A 1 100 ? 2.170 -4.138 -27.382 1.00 95.94 100 ASP A O 1
ATOM 749 N N . GLU A 1 101 ? 0.686 -4.553 -28.991 1.00 97.62 101 GLU A N 1
ATOM 750 C CA . GLU A 1 101 ? 1.713 -4.938 -29.975 1.00 97.62 101 GLU A CA 1
ATOM 751 C C . GLU A 1 101 ? 2.587 -3.757 -30.419 1.00 97.62 101 GLU A C 1
ATOM 753 O O . GLU A 1 101 ? 3.800 -3.917 -30.575 1.00 97.62 101 GLU A O 1
ATOM 758 N N . ALA A 1 102 ? 2.005 -2.560 -30.545 1.00 97.06 102 ALA A N 1
ATOM 759 C CA . ALA A 1 102 ? 2.758 -1.346 -30.857 1.00 97.06 102 ALA A CA 1
ATOM 760 C C . ALA A 1 102 ? 3.708 -0.977 -29.708 1.00 97.06 102 ALA A C 1
ATOM 762 O O . ALA A 1 102 ? 4.881 -0.697 -29.949 1.00 97.06 102 ALA A O 1
ATOM 763 N N . ALA A 1 103 ? 3.241 -1.078 -28.458 1.00 97.69 103 ALA A N 1
ATOM 764 C CA . ALA A 1 103 ? 4.083 -0.871 -27.283 1.00 97.69 103 ALA A CA 1
ATOM 765 C C . ALA A 1 103 ? 5.265 -1.846 -27.255 1.00 97.69 103 ALA A C 1
ATOM 767 O O . ALA A 1 103 ? 6.404 -1.430 -27.052 1.00 97.69 103 ALA A O 1
ATOM 768 N N . ALA A 1 104 ? 5.015 -3.133 -27.516 1.00 97.94 104 ALA A N 1
ATOM 769 C CA . ALA A 1 104 ? 6.065 -4.146 -27.544 1.00 97.94 104 ALA A CA 1
ATOM 770 C C . ALA A 1 104 ? 7.083 -3.899 -28.671 1.00 97.94 104 ALA A C 1
ATOM 772 O O . ALA A 1 104 ? 8.282 -4.076 -28.462 1.00 97.94 104 ALA A O 1
ATOM 773 N N . ALA A 1 105 ? 6.632 -3.471 -29.855 1.00 97.81 105 ALA A N 1
ATOM 774 C CA . ALA A 1 105 ? 7.525 -3.084 -30.947 1.00 97.81 105 ALA A CA 1
ATOM 775 C C . ALA A 1 105 ? 8.401 -1.883 -30.557 1.00 97.81 105 ALA A C 1
ATOM 777 O O . ALA A 1 105 ? 9.625 -1.976 -30.636 1.00 97.81 105 ALA A O 1
ATOM 778 N N . THR A 1 106 ? 7.794 -0.820 -30.024 1.00 98.12 106 THR A N 1
ATOM 779 C CA . THR A 1 106 ? 8.493 0.385 -29.555 1.00 98.12 106 THR A CA 1
ATOM 780 C C . THR A 1 106 ? 9.525 0.065 -28.464 1.00 98.12 106 THR A C 1
ATOM 782 O O . THR A 1 106 ? 10.643 0.582 -28.491 1.00 98.12 106 THR A O 1
ATOM 785 N N . GLN A 1 107 ? 9.191 -0.824 -27.521 1.00 98.12 107 GLN A N 1
ATOM 786 C CA . GLN A 1 107 ? 10.111 -1.288 -26.474 1.00 98.12 107 GLN A CA 1
ATOM 787 C C . GLN A 1 107 ? 11.293 -2.075 -27.056 1.00 98.12 107 GLN A C 1
ATOM 789 O O . GLN A 1 107 ? 12.434 -1.823 -26.675 1.00 98.12 107 GLN A O 1
ATOM 794 N N . ARG A 1 108 ? 11.059 -2.983 -28.015 1.00 97.88 108 ARG A N 1
ATOM 795 C CA . ARG A 1 108 ? 12.143 -3.720 -28.690 1.00 97.88 108 ARG A CA 1
ATOM 796 C C . ARG A 1 108 ? 13.066 -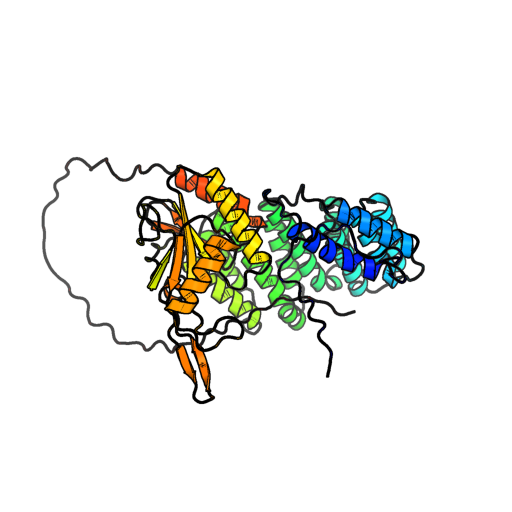2.792 -29.476 1.00 97.88 108 ARG A C 1
ATOM 798 O O . ARG A 1 108 ? 14.282 -2.923 -29.379 1.00 97.88 108 ARG A O 1
ATOM 805 N N . GLU A 1 109 ? 12.509 -1.840 -30.220 1.00 96.62 109 GLU A N 1
ATOM 806 C CA . GLU A 1 109 ? 13.289 -0.832 -30.949 1.00 96.62 109 GLU A CA 1
ATOM 807 C C . GLU A 1 109 ? 14.117 0.046 -30.004 1.00 96.62 109 GLU A C 1
ATOM 809 O O . GLU A 1 109 ? 15.265 0.385 -30.301 1.00 96.62 109 GLU A O 1
ATOM 814 N N . HIS A 1 110 ? 13.557 0.416 -28.848 1.00 97.31 110 HIS A N 1
ATOM 815 C CA . HIS A 1 110 ? 14.298 1.102 -27.790 1.00 97.31 110 HIS A CA 1
ATOM 816 C C . HIS A 1 110 ? 15.469 0.260 -27.294 1.00 97.31 110 HIS A C 1
ATOM 818 O O . HIS A 1 110 ? 16.607 0.723 -27.353 1.00 97.31 110 HIS A O 1
ATOM 824 N N . MET A 1 111 ? 15.214 -0.990 -26.900 1.00 97.69 111 MET A N 1
ATOM 825 C CA . MET A 1 111 ? 16.250 -1.886 -26.386 1.00 97.69 111 MET A CA 1
ATOM 826 C C . MET A 1 111 ? 17.360 -2.154 -27.405 1.00 97.69 111 MET A C 1
ATOM 828 O O . MET A 1 111 ? 18.534 -2.154 -27.040 1.00 97.69 111 MET A O 1
ATOM 832 N N . ALA A 1 112 ? 17.018 -2.283 -28.689 1.00 96.69 112 ALA A N 1
ATOM 833 C CA . ALA A 1 112 ? 18.001 -2.384 -29.764 1.00 96.69 112 ALA A CA 1
ATOM 834 C C . ALA A 1 112 ? 18.881 -1.126 -29.860 1.00 96.69 112 ALA A C 1
ATOM 836 O O . ALA A 1 112 ? 20.095 -1.231 -30.011 1.00 96.69 112 ALA A O 1
ATOM 837 N N . SER A 1 113 ? 18.300 0.069 -29.707 1.00 95.88 113 SER A N 1
ATOM 838 C CA . SER A 1 113 ? 19.053 1.333 -29.767 1.00 95.88 113 SER A CA 1
ATOM 839 C C . SER A 1 113 ? 19.978 1.586 -28.572 1.00 95.88 113 SER A C 1
ATOM 841 O O . SER A 1 113 ? 20.830 2.471 -28.633 1.00 95.88 113 SER A O 1
ATOM 843 N N . VAL A 1 114 ? 19.819 0.821 -27.489 1.00 96.56 114 VAL A N 1
ATOM 844 C CA . VAL A 1 114 ? 20.660 0.903 -26.287 1.00 96.56 114 VAL A CA 1
ATOM 845 C C . VAL A 1 114 ? 21.504 -0.357 -26.072 1.00 96.56 114 VAL A C 1
ATOM 847 O O . VAL A 1 114 ? 22.110 -0.505 -25.014 1.00 96.56 114 VAL A O 1
ATOM 850 N N . ALA A 1 115 ? 21.563 -1.265 -27.053 1.00 96.44 115 ALA A N 1
ATOM 851 C CA . ALA A 1 115 ? 22.219 -2.567 -26.915 1.00 96.44 115 ALA A CA 1
ATOM 852 C C . ALA A 1 115 ? 23.714 -2.462 -26.560 1.00 96.44 115 ALA A C 1
ATOM 854 O O . ALA A 1 115 ? 24.205 -3.258 -25.755 1.00 96.44 115 ALA A O 1
ATOM 855 N N . ASP A 1 116 ? 24.390 -1.443 -27.099 1.00 97.00 116 ASP A N 1
ATOM 856 C CA . ASP A 1 116 ? 25.819 -1.179 -26.892 1.00 97.00 116 ASP A CA 1
ATOM 857 C C . ASP A 1 116 ? 26.116 -0.350 -25.628 1.00 97.00 116 ASP A C 1
ATOM 859 O O . ASP A 1 116 ? 27.278 -0.077 -25.320 1.00 97.00 116 ASP A O 1
ATOM 863 N N . ARG A 1 117 ? 25.086 0.080 -24.883 1.00 97.12 117 ARG A N 1
ATOM 864 C CA . ARG A 1 117 ? 25.276 0.829 -23.632 1.00 97.12 117 ARG A CA 1
ATOM 865 C C . ARG A 1 117 ? 25.764 -0.089 -22.501 1.00 97.12 117 ARG A C 1
ATOM 867 O O . ARG A 1 117 ? 25.507 -1.297 -22.535 1.00 97.12 117 ARG A O 1
ATOM 874 N N . PRO A 1 118 ? 26.414 0.469 -21.460 1.00 98.25 118 PRO A N 1
ATOM 875 C CA . PRO A 1 118 ? 26.787 -0.286 -20.268 1.00 98.25 118 PRO A CA 1
ATOM 876 C C . PRO A 1 118 ? 25.605 -1.049 -19.656 1.00 98.25 118 PRO A C 1
ATOM 878 O O . PRO A 1 118 ? 24.459 -0.599 -19.705 1.00 98.25 118 PRO A O 1
ATOM 881 N N . ALA A 1 119 ? 25.890 -2.197 -19.034 1.00 97.81 119 ALA A N 1
ATOM 882 C CA . ALA A 1 119 ? 24.867 -3.059 -18.438 1.00 97.81 119 ALA A CA 1
ATOM 883 C C . ALA A 1 119 ? 23.988 -2.323 -17.409 1.00 97.81 119 ALA A C 1
ATOM 885 O O . ALA A 1 119 ? 22.788 -2.563 -17.357 1.00 97.81 119 ALA A O 1
ATOM 886 N N . GLU A 1 120 ? 24.555 -1.395 -16.637 1.00 96.19 120 GLU A N 1
ATOM 887 C CA . GLU A 1 120 ? 23.812 -0.568 -15.676 1.00 96.19 120 GLU A CA 1
ATOM 888 C C . GLU A 1 120 ? 22.763 0.327 -16.350 1.00 96.19 120 GLU A C 1
ATOM 890 O O . GLU A 1 120 ? 21.623 0.408 -15.893 1.00 96.19 120 GLU A O 1
ATOM 895 N N . GLU A 1 121 ? 23.114 0.956 -17.473 1.00 97.00 121 GLU A N 1
ATOM 896 C CA . GLU A 1 121 ? 22.182 1.790 -18.233 1.00 97.00 121 GLU A CA 1
ATOM 897 C C . GLU A 1 121 ? 21.091 0.933 -18.875 1.00 97.00 121 GLU A C 1
ATOM 899 O O . GLU A 1 121 ? 19.909 1.251 -18.770 1.00 97.00 121 GLU A O 1
ATOM 904 N N . ARG A 1 122 ? 21.458 -0.209 -19.468 1.00 98.19 122 ARG A N 1
ATOM 905 C CA . ARG A 1 122 ? 20.485 -1.164 -20.022 1.00 98.19 122 ARG A CA 1
ATOM 906 C C . ARG A 1 122 ? 19.535 -1.707 -18.958 1.00 98.19 122 ARG A C 1
ATOM 908 O O . ARG A 1 122 ? 18.352 -1.894 -19.234 1.00 98.19 122 ARG A O 1
ATOM 915 N N . ALA A 1 123 ? 20.035 -1.934 -17.745 1.00 98.38 123 ALA A N 1
ATOM 916 C CA . ALA A 1 123 ? 19.227 -2.380 -16.622 1.00 98.38 123 ALA A CA 1
ATOM 917 C C . ALA A 1 123 ? 18.149 -1.349 -16.256 1.00 98.38 123 ALA A C 1
ATOM 919 O O . ALA A 1 123 ? 17.027 -1.738 -15.929 1.00 98.38 123 ALA A O 1
ATOM 920 N N . TRP A 1 124 ? 18.455 -0.048 -16.343 1.00 98.06 124 TRP A N 1
ATOM 921 C CA . TRP A 1 124 ? 17.477 1.021 -16.109 1.00 98.06 124 TRP A CA 1
ATOM 922 C C . TRP A 1 124 ? 16.351 0.991 -17.136 1.00 98.06 124 TRP A C 1
ATOM 924 O O . TRP A 1 124 ? 15.181 1.023 -16.760 1.00 98.06 124 TRP A O 1
ATOM 934 N N . GLU A 1 125 ? 16.694 0.839 -18.413 1.00 98.12 125 GLU A N 1
ATOM 935 C CA . GLU A 1 125 ? 15.706 0.762 -19.492 1.00 98.12 125 GLU A CA 1
ATOM 936 C C . GLU A 1 125 ? 14.799 -0.475 -19.345 1.00 98.12 125 GLU A C 1
ATOM 938 O O . GLU A 1 125 ? 13.577 -0.369 -19.458 1.00 98.12 125 GLU A O 1
ATOM 943 N N . LEU A 1 126 ? 15.367 -1.635 -18.991 1.00 98.69 126 LEU A N 1
ATOM 944 C CA . LEU A 1 126 ? 14.592 -2.850 -18.704 1.00 98.69 126 LEU A CA 1
ATOM 945 C C . LEU A 1 126 ? 13.683 -2.682 -17.483 1.00 98.69 126 LEU A C 1
ATOM 947 O O . LEU A 1 126 ? 12.519 -3.075 -17.527 1.00 98.69 126 LEU A O 1
ATOM 951 N N . TYR A 1 127 ? 14.173 -2.058 -16.410 1.00 98.50 127 TYR A N 1
ATOM 952 C CA . TYR A 1 127 ? 13.352 -1.741 -15.241 1.00 98.50 127 TYR A CA 1
ATOM 953 C C . TYR A 1 127 ? 12.144 -0.864 -15.608 1.00 98.50 127 TYR A C 1
ATOM 955 O O . TYR A 1 127 ? 11.030 -1.139 -15.155 1.00 98.50 127 TYR A O 1
ATOM 963 N N . LEU A 1 128 ? 12.335 0.154 -16.454 1.00 97.94 128 LEU A N 1
ATOM 964 C CA . LEU A 1 128 ? 11.235 0.991 -16.938 1.00 97.94 128 LEU A CA 1
ATOM 965 C C . LEU A 1 128 ? 10.221 0.171 -17.745 1.00 97.94 128 LEU A C 1
ATOM 967 O O . LEU A 1 128 ? 9.023 0.293 -17.504 1.00 97.94 128 LEU A O 1
ATOM 971 N N . ILE A 1 129 ? 10.679 -0.725 -18.625 1.00 98.56 129 ILE A N 1
ATOM 972 C CA . ILE A 1 129 ? 9.803 -1.632 -19.384 1.00 98.56 129 ILE A CA 1
ATOM 973 C C . ILE A 1 129 ? 8.987 -2.540 -18.452 1.00 98.56 129 ILE A C 1
ATOM 975 O O . ILE A 1 129 ? 7.782 -2.704 -18.663 1.00 98.56 129 ILE A O 1
ATOM 979 N N . ILE A 1 130 ? 9.610 -3.115 -17.417 1.00 98.56 130 ILE A N 1
ATOM 980 C CA . ILE A 1 130 ? 8.925 -3.942 -16.408 1.00 98.56 130 ILE A CA 1
ATOM 981 C C . ILE A 1 130 ? 7.855 -3.109 -15.701 1.00 98.56 130 ILE A C 1
ATOM 983 O O . ILE A 1 130 ? 6.685 -3.493 -15.682 1.00 98.56 130 ILE A O 1
ATOM 987 N N . SER A 1 131 ? 8.240 -1.946 -15.169 1.00 97.19 131 SER A N 1
ATOM 988 C CA . SER A 1 131 ? 7.330 -1.031 -14.477 1.00 97.19 131 SER A CA 1
ATOM 989 C C . SER A 1 131 ? 6.142 -0.636 -15.358 1.00 97.19 131 SER A C 1
ATOM 991 O O . SER A 1 131 ? 5.008 -0.621 -14.884 1.00 97.19 131 SER A O 1
ATOM 993 N N . ASP A 1 132 ? 6.372 -0.360 -16.640 1.00 96.19 132 ASP A N 1
ATOM 994 C CA . ASP A 1 132 ? 5.328 0.066 -17.575 1.00 96.19 132 ASP A CA 1
ATOM 995 C C . ASP A 1 132 ? 4.338 -1.051 -17.883 1.00 96.19 132 ASP A C 1
ATOM 997 O O . ASP A 1 132 ? 3.126 -0.830 -17.868 1.00 96.19 132 ASP A O 1
ATOM 1001 N N . ASN A 1 133 ? 4.835 -2.269 -18.100 1.00 97.19 133 ASN A N 1
ATOM 1002 C CA . ASN A 1 133 ? 3.981 -3.433 -18.317 1.00 97.19 133 ASN A CA 1
ATOM 1003 C C . ASN A 1 133 ? 3.144 -3.773 -17.070 1.00 97.19 133 ASN A C 1
ATOM 1005 O O . ASN A 1 133 ? 2.003 -4.213 -17.212 1.00 97.19 133 ASN A O 1
ATOM 1009 N N . LEU A 1 134 ? 3.667 -3.537 -15.862 1.00 94.44 134 LEU A N 1
ATOM 1010 C CA . LEU A 1 134 ? 2.907 -3.687 -14.616 1.00 94.44 134 LEU A CA 1
ATOM 1011 C C . LEU A 1 134 ? 1.884 -2.561 -14.403 1.00 94.44 134 LEU A C 1
ATOM 1013 O O . LEU A 1 134 ? 0.781 -2.825 -13.930 1.00 94.44 134 LEU A O 1
ATOM 1017 N N . ALA A 1 135 ? 2.230 -1.322 -14.758 1.00 90.44 135 ALA A N 1
ATOM 1018 C CA . ALA A 1 135 ? 1.362 -0.156 -14.593 1.00 90.44 135 ALA A CA 1
ATOM 1019 C C . ALA A 1 135 ? 0.244 -0.075 -15.646 1.00 90.44 135 ALA A C 1
ATOM 1021 O O . ALA A 1 135 ? -0.796 0.540 -15.395 1.00 90.44 135 ALA A O 1
ATOM 1022 N N . GLY A 1 136 ? 0.439 -0.669 -16.827 1.00 89.44 136 GLY A N 1
ATOM 1023 C CA . GLY A 1 136 ? -0.600 -0.770 -17.846 1.00 89.44 136 GLY A CA 1
ATOM 1024 C C . GLY A 1 136 ? -1.786 -1.562 -17.307 1.00 89.44 136 GLY A C 1
ATOM 1025 O O . GLY A 1 136 ? -1.625 -2.709 -16.926 1.00 89.44 136 GLY A O 1
ATOM 1026 N N . LYS A 1 137 ? -2.989 -0.984 -17.277 1.00 85.94 137 LYS A N 1
ATOM 1027 C CA . LYS A 1 137 ? -4.191 -1.648 -16.746 1.00 85.94 137 LYS A CA 1
ATOM 1028 C C . LYS A 1 137 ? -5.015 -2.274 -17.882 1.00 85.94 137 LYS A C 1
ATOM 1030 O O . LYS A 1 137 ? -5.453 -1.511 -18.747 1.00 85.94 137 LYS A O 1
ATOM 1035 N N . PRO A 1 138 ? -5.225 -3.608 -17.930 1.00 88.75 138 PRO A N 1
ATOM 1036 C CA . PRO A 1 138 ? -4.785 -4.647 -16.975 1.00 88.75 138 PRO A CA 1
ATOM 1037 C C . PRO A 1 138 ? -3.298 -5.028 -17.114 1.00 88.75 138 PRO A C 1
ATOM 1039 O O . PRO A 1 138 ? -2.796 -5.064 -18.224 1.00 88.75 138 PRO A O 1
ATOM 1042 N N . ALA A 1 139 ? -2.580 -5.378 -16.040 1.00 92.00 139 ALA A N 1
ATOM 1043 C CA . ALA A 1 139 ? -1.122 -5.631 -16.108 1.00 92.00 139 ALA A CA 1
ATOM 1044 C C . ALA A 1 139 ? -0.700 -6.691 -17.152 1.00 92.00 139 ALA A C 1
ATOM 1046 O O . ALA A 1 139 ? -1.315 -7.757 -17.248 1.00 92.00 139 ALA A O 1
ATOM 1047 N N . ARG A 1 140 ? 0.392 -6.435 -17.889 1.00 94.81 140 ARG A N 1
ATOM 1048 C CA . ARG A 1 140 ? 0.955 -7.314 -18.936 1.00 94.81 140 ARG A CA 1
ATOM 1049 C C . ARG A 1 140 ? 2.083 -8.195 -18.379 1.00 94.81 140 ARG A C 1
ATOM 1051 O O . ARG A 1 140 ? 3.249 -8.052 -18.742 1.00 94.81 140 ARG A O 1
ATOM 1058 N N . LEU A 1 141 ? 1.727 -9.098 -17.464 1.00 94.50 141 LEU A N 1
ATOM 1059 C CA . LEU A 1 141 ? 2.687 -9.857 -16.647 1.00 94.50 141 LEU A CA 1
ATOM 1060 C C . LEU A 1 141 ? 3.706 -10.676 -17.436 1.00 94.50 141 LEU A C 1
ATOM 1062 O O . LEU A 1 141 ? 4.885 -10.619 -17.114 1.00 94.50 141 LEU A O 1
ATOM 1066 N N . GLU A 1 142 ? 3.283 -11.398 -18.473 1.00 96.19 142 GLU A N 1
ATOM 1067 C CA . GLU A 1 142 ? 4.201 -12.221 -19.276 1.00 96.19 142 GLU A CA 1
ATOM 1068 C C . GLU A 1 142 ? 5.328 -11.380 -19.888 1.00 96.19 142 GLU A C 1
ATOM 1070 O O . GLU A 1 142 ? 6.493 -11.773 -19.894 1.00 96.19 142 GLU A O 1
ATOM 1075 N N . ARG A 1 143 ? 5.004 -10.163 -20.338 1.00 97.38 143 ARG A N 1
ATOM 1076 C CA . ARG A 1 143 ? 5.990 -9.229 -20.894 1.00 97.38 143 ARG A CA 1
ATOM 1077 C C . ARG A 1 143 ? 6.884 -8.629 -19.813 1.00 97.38 143 ARG A C 1
ATOM 1079 O O . ARG A 1 143 ? 8.079 -8.468 -20.043 1.00 97.38 143 ARG A O 1
ATOM 1086 N N . ALA A 1 144 ? 6.331 -8.344 -18.633 1.00 98.19 144 ALA A N 1
ATOM 1087 C CA . ALA A 1 144 ? 7.122 -7.927 -17.478 1.00 98.19 144 ALA A CA 1
ATOM 1088 C C . ALA A 1 144 ? 8.106 -9.031 -17.040 1.00 98.19 144 ALA A C 1
ATOM 1090 O O . ALA A 1 144 ? 9.271 -8.736 -16.796 1.00 98.19 144 ALA A O 1
ATOM 1091 N N . HIS A 1 145 ? 7.683 -10.300 -17.018 1.00 98.38 145 HIS A N 1
ATOM 1092 C CA . HIS A 1 145 ? 8.554 -11.445 -16.732 1.00 98.38 145 HIS A CA 1
ATOM 1093 C C . HIS A 1 145 ? 9.645 -11.631 -17.792 1.00 98.38 145 HIS A C 1
ATOM 1095 O O . HIS A 1 145 ? 10.793 -11.880 -17.432 1.00 98.38 145 HIS A O 1
ATOM 1101 N N . ALA A 1 146 ? 9.325 -11.469 -19.079 1.00 98.31 146 ALA A N 1
ATOM 1102 C CA . ALA A 1 146 ? 10.326 -11.536 -20.144 1.00 98.31 146 ALA A CA 1
ATOM 1103 C C . ALA A 1 146 ? 11.410 -10.453 -19.977 1.00 98.31 146 ALA A C 1
ATOM 1105 O O . ALA A 1 146 ? 12.600 -10.764 -19.989 1.00 98.31 146 ALA A O 1
ATOM 1106 N N . ALA A 1 147 ? 11.009 -9.203 -19.723 1.00 98.69 147 ALA A N 1
ATOM 1107 C CA . ALA A 1 147 ? 11.949 -8.112 -19.466 1.00 98.69 147 ALA A CA 1
ATOM 1108 C C . ALA A 1 147 ? 12.743 -8.303 -18.156 1.00 98.69 147 ALA A C 1
ATOM 1110 O O . ALA A 1 147 ? 13.920 -7.948 -18.095 1.00 98.69 147 ALA A O 1
ATOM 1111 N N . LEU A 1 148 ? 12.136 -8.896 -17.119 1.00 98.81 148 LEU A N 1
ATOM 1112 C CA . LEU A 1 148 ? 12.834 -9.267 -15.883 1.00 98.81 148 LEU A CA 1
ATOM 1113 C C . LEU A 1 148 ? 13.909 -10.327 -16.135 1.00 98.81 148 LEU A C 1
ATOM 1115 O O . LEU A 1 148 ? 15.013 -10.191 -15.623 1.00 98.81 148 LEU A O 1
ATOM 1119 N N . ALA A 1 149 ? 13.623 -11.340 -16.955 1.00 98.69 149 ALA A N 1
ATOM 1120 C CA . ALA A 1 149 ? 14.604 -12.362 -17.306 1.00 98.69 149 ALA A CA 1
ATOM 1121 C C . ALA A 1 149 ? 15.808 -11.764 -18.058 1.00 98.69 149 ALA A C 1
ATOM 1123 O O . ALA A 1 149 ? 16.953 -12.125 -17.781 1.00 98.69 149 ALA A O 1
ATOM 1124 N N . GLU A 1 150 ? 15.571 -10.809 -18.964 1.00 98.56 150 GLU A N 1
ATOM 1125 C CA . GLU A 1 150 ? 16.649 -10.048 -19.610 1.00 98.56 150 GLU A CA 1
ATOM 1126 C C . GLU A 1 150 ? 17.447 -9.207 -18.602 1.00 98.56 150 GLU A C 1
ATOM 1128 O O . GLU A 1 150 ? 18.674 -9.141 -18.692 1.00 98.56 150 GLU A O 1
ATOM 1133 N N . LEU A 1 151 ? 16.776 -8.595 -17.620 1.00 98.75 151 LEU A N 1
ATOM 1134 C CA . LEU A 1 151 ? 17.417 -7.813 -16.560 1.00 98.75 151 LEU A CA 1
ATOM 1135 C C . LEU A 1 151 ? 18.287 -8.694 -15.652 1.00 98.75 151 LEU A C 1
ATOM 1137 O O . LEU A 1 151 ? 19.405 -8.309 -15.311 1.00 98.75 151 LEU A O 1
ATOM 1141 N N . ASP A 1 152 ? 17.807 -9.882 -15.290 1.00 98.69 152 ASP A N 1
ATOM 1142 C CA . ASP A 1 152 ? 18.557 -10.858 -14.500 1.00 98.69 152 ASP A CA 1
ATOM 1143 C C . ASP A 1 152 ? 19.806 -11.355 -15.233 1.00 98.69 152 ASP A C 1
ATOM 1145 O O . ASP A 1 152 ? 20.872 -11.495 -14.625 1.00 98.69 152 ASP A O 1
ATOM 1149 N N . ALA A 1 153 ? 19.715 -11.539 -16.553 1.00 98.44 153 ALA A N 1
ATOM 1150 C CA . ALA A 1 153 ? 20.833 -11.968 -17.388 1.00 98.44 153 ALA A CA 1
ATOM 1151 C C . ALA A 1 153 ? 21.990 -10.949 -17.449 1.00 98.44 153 ALA A C 1
ATOM 1153 O O . ALA A 1 153 ? 23.118 -11.331 -17.765 1.00 98.44 153 ALA A O 1
ATOM 1154 N N . LEU A 1 154 ? 21.757 -9.674 -17.106 1.00 98.25 154 LEU A 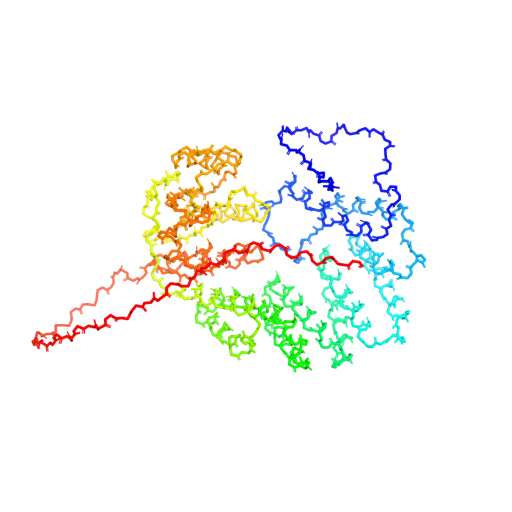N 1
ATOM 1155 C CA . LEU A 1 154 ? 22.819 -8.662 -17.002 1.00 98.25 154 LEU A CA 1
ATOM 1156 C C . LEU A 1 154 ? 23.733 -8.872 -15.780 1.00 98.25 154 LEU A C 1
ATOM 1158 O O . LEU A 1 154 ? 24.816 -8.286 -15.714 1.00 98.25 154 LEU A O 1
ATOM 1162 N N . GLY A 1 155 ? 23.331 -9.712 -14.820 1.00 97.31 155 GLY A N 1
ATOM 1163 C CA . GLY A 1 155 ? 24.156 -10.127 -13.688 1.00 97.31 155 GLY A CA 1
ATOM 1164 C C . GLY A 1 155 ? 24.409 -9.026 -12.654 1.00 97.31 155 GLY A C 1
ATOM 1165 O O . GLY A 1 155 ? 23.548 -8.191 -12.367 1.00 97.31 155 GLY A O 1
ATOM 1166 N N . ARG A 1 156 ? 25.604 -9.048 -12.052 1.00 97.69 156 ARG A N 1
ATOM 1167 C CA . ARG A 1 156 ? 25.966 -8.189 -10.912 1.00 97.69 156 ARG A CA 1
ATOM 1168 C C . ARG A 1 156 ? 25.878 -6.680 -11.190 1.00 97.69 156 ARG A C 1
ATOM 1170 O O . ARG A 1 156 ? 25.368 -5.984 -10.314 1.00 97.69 156 ARG A O 1
ATOM 1177 N N . PRO A 1 157 ? 26.295 -6.154 -12.361 1.00 97.56 157 PRO A N 1
ATOM 1178 C CA . PRO A 1 157 ? 26.112 -4.734 -12.677 1.00 97.56 157 PRO A CA 1
ATOM 1179 C C . PRO A 1 157 ? 24.647 -4.274 -12.581 1.00 97.56 157 PRO A C 1
ATOM 1181 O O . PRO A 1 157 ? 24.369 -3.142 -12.214 1.00 97.56 157 PRO A O 1
ATOM 1184 N N . ALA A 1 158 ? 23.685 -5.165 -12.835 1.00 98.12 158 ALA A N 1
ATOM 1185 C CA . ALA A 1 158 ? 22.259 -4.858 -12.757 1.00 98.12 158 ALA A CA 1
ATOM 1186 C C . ALA A 1 158 ? 21.624 -5.141 -11.383 1.00 98.12 158 ALA A C 1
ATOM 1188 O O . ALA A 1 158 ? 20.426 -4.900 -11.206 1.00 98.12 158 ALA A O 1
ATOM 1189 N N . ALA A 1 159 ? 22.384 -5.635 -10.396 1.00 98.44 159 ALA A N 1
ATOM 1190 C CA . ALA A 1 159 ? 21.856 -6.083 -9.104 1.00 98.44 159 ALA A CA 1
ATOM 1191 C C . ALA A 1 159 ? 20.977 -5.020 -8.424 1.00 98.44 159 ALA A C 1
ATOM 1193 O O . ALA A 1 159 ? 19.898 -5.325 -7.917 1.00 98.44 159 ALA A O 1
ATOM 1194 N N . GLY A 1 160 ? 21.377 -3.747 -8.494 1.00 98.06 160 GLY A N 1
ATOM 1195 C CA . GLY A 1 160 ? 20.635 -2.647 -7.880 1.00 98.06 160 GLY A CA 1
ATOM 1196 C C . GLY A 1 160 ? 19.236 -2.448 -8.448 1.00 98.06 160 GLY A C 1
ATOM 1197 O O . GLY A 1 160 ? 18.363 -2.004 -7.706 1.00 98.06 160 GLY A O 1
ATOM 1198 N N . LEU A 1 161 ? 19.015 -2.771 -9.724 1.00 98.50 161 LEU A N 1
ATOM 1199 C CA . LEU A 1 161 ? 17.707 -2.689 -10.372 1.00 98.50 161 LEU A CA 1
ATOM 1200 C C . LEU A 1 161 ? 16.948 -4.008 -10.345 1.00 98.50 161 LEU A C 1
ATOM 1202 O O . LEU A 1 161 ? 15.728 -3.969 -10.221 1.00 98.50 161 LEU A O 1
ATOM 1206 N N . ARG A 1 162 ? 17.641 -5.150 -10.318 1.00 98.75 162 ARG A N 1
ATOM 1207 C CA . ARG A 1 162 ? 17.031 -6.457 -10.025 1.00 98.75 162 ARG A CA 1
ATOM 1208 C C . ARG A 1 162 ? 16.314 -6.450 -8.672 1.00 98.75 162 ARG A C 1
ATOM 1210 O O . ARG A 1 162 ? 15.173 -6.891 -8.591 1.00 98.75 162 ARG A O 1
ATOM 1217 N N . VAL A 1 163 ? 16.899 -5.835 -7.632 1.00 98.69 163 VAL A N 1
ATOM 1218 C CA . VAL A 1 163 ? 16.221 -5.644 -6.327 1.00 98.69 163 VAL A CA 1
ATOM 1219 C C . VAL A 1 163 ? 14.882 -4.917 -6.482 1.00 98.69 163 VAL A C 1
ATOM 1221 O O . VAL A 1 163 ? 13.877 -5.338 -5.911 1.00 98.69 163 VAL A O 1
ATOM 1224 N N . VAL A 1 164 ? 14.860 -3.815 -7.239 1.00 98.44 164 VAL A N 1
ATOM 1225 C CA . VAL A 1 164 ? 13.644 -3.006 -7.422 1.00 98.44 164 VAL A CA 1
ATOM 1226 C C . VAL A 1 164 ? 12.624 -3.752 -8.278 1.00 98.44 164 VAL A C 1
ATOM 1228 O O . VAL A 1 164 ? 11.443 -3.765 -7.941 1.00 98.44 164 VAL A O 1
ATOM 1231 N N . ALA A 1 165 ? 13.070 -4.394 -9.357 1.00 98.69 165 ALA A N 1
ATOM 1232 C CA . ALA A 1 165 ? 12.210 -5.112 -10.285 1.00 98.69 165 ALA A CA 1
ATOM 1233 C C . ALA A 1 165 ? 11.529 -6.313 -9.614 1.00 98.69 165 ALA A C 1
ATOM 1235 O O . ALA A 1 165 ? 10.305 -6.408 -9.662 1.00 98.69 165 ALA A O 1
ATOM 1236 N N . HIS A 1 166 ? 12.270 -7.154 -8.886 1.00 98.81 166 HIS A N 1
ATOM 1237 C CA . HIS A 1 166 ? 11.674 -8.245 -8.109 1.00 98.81 166 HIS A CA 1
ATOM 1238 C C . HIS A 1 166 ? 10.725 -7.732 -7.018 1.00 98.81 166 HIS A C 1
ATOM 1240 O O . HIS A 1 166 ? 9.677 -8.325 -6.783 1.00 98.81 166 HIS A O 1
ATOM 1246 N N . TYR A 1 167 ? 11.013 -6.589 -6.382 1.00 98.56 167 TYR A N 1
ATOM 1247 C CA . TYR A 1 167 ? 10.053 -5.967 -5.464 1.00 98.56 167 TYR A CA 1
ATOM 1248 C C . TYR A 1 167 ? 8.748 -5.543 -6.169 1.00 98.56 167 TYR A C 1
ATOM 1250 O O . TYR A 1 167 ? 7.664 -5.747 -5.620 1.00 98.56 167 TYR A O 1
ATOM 1258 N N . LEU A 1 168 ? 8.814 -4.998 -7.390 1.00 97.88 168 LEU A N 1
ATOM 1259 C CA . LEU A 1 168 ? 7.613 -4.680 -8.175 1.00 97.88 168 LEU A CA 1
ATOM 1260 C C . LEU A 1 168 ? 6.831 -5.940 -8.573 1.00 97.88 168 LEU A C 1
ATOM 1262 O O . LEU A 1 168 ? 5.608 -5.963 -8.440 1.00 97.88 168 LEU A O 1
ATOM 1266 N N . MET A 1 169 ? 7.521 -6.999 -8.997 1.00 98.31 169 MET A N 1
ATOM 1267 C CA . MET A 1 169 ? 6.892 -8.279 -9.340 1.00 98.31 169 MET A CA 1
ATOM 1268 C C . MET A 1 169 ? 6.252 -8.943 -8.117 1.00 98.31 169 MET A C 1
ATOM 1270 O O . MET A 1 169 ? 5.126 -9.431 -8.197 1.00 98.31 169 MET A O 1
ATOM 1274 N N . MET A 1 170 ? 6.906 -8.870 -6.954 1.00 98.06 170 MET A N 1
ATOM 1275 C CA . MET A 1 170 ? 6.337 -9.300 -5.676 1.00 98.06 170 MET A CA 1
ATOM 1276 C C . MET A 1 170 ? 5.017 -8.573 -5.393 1.00 98.06 170 MET A C 1
ATOM 1278 O O . MET A 1 170 ? 4.032 -9.213 -5.035 1.00 98.06 170 MET A O 1
ATOM 1282 N N . ARG A 1 171 ? 4.963 -7.249 -5.580 1.00 95.81 171 ARG A N 1
ATOM 1283 C CA . ARG A 1 171 ? 3.725 -6.471 -5.401 1.00 95.81 171 ARG A CA 1
ATOM 1284 C C . ARG A 1 171 ? 2.625 -6.892 -6.365 1.00 95.81 171 ARG A C 1
ATOM 1286 O O . ARG A 1 171 ? 1.495 -7.091 -5.930 1.00 95.81 171 ARG A O 1
ATOM 1293 N N . ALA A 1 172 ? 2.964 -7.091 -7.636 1.00 94.75 172 ALA A N 1
ATOM 1294 C CA . ALA A 1 172 ? 2.020 -7.577 -8.639 1.00 94.75 172 ALA A CA 1
ATOM 1295 C C . ALA A 1 172 ? 1.468 -8.977 -8.297 1.00 94.75 172 ALA A C 1
ATOM 1297 O O . ALA A 1 172 ? 0.300 -9.270 -8.569 1.00 94.75 172 ALA A O 1
ATOM 1298 N N . ALA A 1 173 ? 2.279 -9.831 -7.664 1.00 95.56 173 ALA A N 1
ATOM 1299 C CA . ALA A 1 173 ? 1.847 -11.129 -7.156 1.00 95.56 173 ALA A CA 1
ATOM 1300 C C . ALA A 1 173 ? 0.899 -11.003 -5.949 1.00 95.56 173 ALA A C 1
ATOM 1302 O O . ALA A 1 173 ? -0.141 -11.661 -5.929 1.00 95.56 173 ALA A O 1
ATOM 1303 N N . ILE A 1 174 ? 1.195 -10.113 -4.988 1.00 94.06 174 ILE A N 1
ATOM 1304 C CA . ILE A 1 174 ? 0.297 -9.802 -3.853 1.00 94.06 174 ILE A CA 1
ATOM 1305 C C . ILE A 1 174 ? -1.070 -9.347 -4.368 1.00 94.06 174 ILE A C 1
ATOM 1307 O O . ILE A 1 174 ? -2.104 -9.839 -3.921 1.00 94.06 174 ILE A O 1
ATOM 1311 N N . GLU A 1 175 ? -1.055 -8.448 -5.348 1.00 90.62 175 GLU A N 1
ATOM 1312 C CA . GLU A 1 175 ? -2.230 -7.927 -6.043 1.00 90.62 175 GLU A CA 1
ATOM 1313 C C . GLU A 1 175 ? -3.124 -9.019 -6.637 1.00 90.62 175 GLU A C 1
ATOM 1315 O O . GLU A 1 175 ? -4.349 -8.910 -6.622 1.00 90.62 175 GLU A O 1
ATOM 1320 N N . ARG A 1 176 ? -2.523 -10.106 -7.112 1.00 91.25 176 ARG A N 1
ATOM 1321 C CA . ARG A 1 176 ? -3.225 -11.247 -7.709 1.00 91.25 176 ARG A CA 1
ATOM 1322 C C . ARG A 1 176 ? -3.462 -12.405 -6.755 1.00 91.25 176 ARG A C 1
ATOM 1324 O O . ARG A 1 176 ? -3.934 -13.452 -7.190 1.00 91.25 176 ARG A O 1
ATOM 1331 N N . TYR A 1 177 ? -3.158 -12.215 -5.478 1.00 92.75 177 TYR A N 1
ATOM 1332 C CA . TYR A 1 177 ? -3.268 -13.240 -4.451 1.00 92.75 177 TYR A CA 1
ATOM 1333 C C . TYR A 1 177 ? -2.380 -14.480 -4.688 1.00 92.75 177 TYR A C 1
ATOM 1335 O O . TYR A 1 177 ? -2.665 -15.545 -4.142 1.00 92.75 177 TYR A O 1
ATOM 1343 N N . ASP A 1 178 ? -1.285 -14.342 -5.446 1.00 95.00 178 ASP A N 1
ATOM 1344 C CA . ASP A 1 178 ? -0.306 -15.409 -5.692 1.00 95.00 178 ASP A CA 1
ATOM 1345 C C . ASP A 1 178 ? 0.810 -15.370 -4.634 1.00 95.00 178 ASP A C 1
ATOM 1347 O O . ASP A 1 178 ? 1.845 -14.712 -4.782 1.00 95.00 178 ASP A O 1
ATOM 1351 N N . ASP A 1 179 ? 0.577 -16.073 -3.523 1.00 96.12 179 ASP A N 1
ATOM 1352 C CA . ASP A 1 179 ? 1.504 -16.100 -2.387 1.00 96.12 179 ASP A CA 1
ATOM 1353 C C . ASP A 1 179 ? 2.833 -16.790 -2.717 1.00 96.12 179 ASP A C 1
ATOM 1355 O O . ASP A 1 179 ? 3.867 -16.452 -2.135 1.00 96.12 179 ASP A O 1
ATOM 1359 N N . ASP A 1 180 ? 2.833 -17.744 -3.646 1.00 97.38 180 ASP A N 1
ATOM 1360 C CA . ASP A 1 180 ? 4.044 -18.469 -4.013 1.00 97.38 180 ASP A CA 1
ATOM 1361 C C . ASP A 1 180 ? 4.924 -17.629 -4.933 1.00 97.38 180 ASP A C 1
ATOM 1363 O O . ASP A 1 180 ? 6.134 -17.553 -4.703 1.00 97.38 180 ASP A O 1
ATOM 1367 N N . ALA A 1 181 ? 4.343 -16.937 -5.919 1.00 97.50 181 ALA A N 1
ATOM 1368 C CA . ALA A 1 181 ? 5.071 -15.943 -6.701 1.00 97.50 181 ALA A CA 1
ATOM 1369 C C . ALA A 1 181 ? 5.593 -14.814 -5.808 1.00 97.50 181 ALA A C 1
ATOM 1371 O O . ALA A 1 181 ? 6.780 -14.507 -5.869 1.00 97.50 181 ALA A O 1
ATOM 1372 N N . MET A 1 182 ? 4.771 -14.276 -4.899 1.00 97.69 182 MET A N 1
ATOM 1373 C CA . MET A 1 182 ? 5.210 -13.264 -3.932 1.00 97.69 182 MET A CA 1
ATOM 1374 C C . MET A 1 182 ? 6.448 -13.727 -3.149 1.00 97.69 182 MET A C 1
ATOM 1376 O O . MET A 1 182 ? 7.441 -13.002 -3.075 1.00 97.69 182 MET A O 1
ATOM 1380 N N . ARG A 1 183 ? 6.443 -14.953 -2.603 1.00 98.25 183 ARG A N 1
ATOM 1381 C CA . ARG A 1 183 ? 7.592 -15.488 -1.850 1.00 98.25 183 ARG A CA 1
ATOM 1382 C C . ARG A 1 183 ? 8.825 -15.694 -2.729 1.00 98.25 183 ARG A C 1
ATOM 1384 O O . ARG A 1 183 ? 9.930 -15.414 -2.258 1.00 98.25 183 ARG A O 1
ATOM 1391 N N . ARG A 1 184 ? 8.657 -16.172 -3.971 1.00 98.62 184 ARG A N 1
ATOM 1392 C CA . ARG A 1 184 ? 9.759 -16.335 -4.937 1.00 98.62 184 ARG A CA 1
ATOM 1393 C C . ARG A 1 184 ? 10.405 -14.991 -5.270 1.00 98.62 184 ARG A C 1
ATOM 1395 O O . ARG A 1 184 ? 11.618 -14.863 -5.135 1.00 98.62 184 ARG A O 1
ATOM 1402 N N . GLU A 1 185 ? 9.603 -13.987 -5.609 1.00 98.69 185 GLU A N 1
ATOM 1403 C CA . GLU A 1 185 ? 10.086 -12.643 -5.945 1.00 98.69 185 GLU A CA 1
ATOM 1404 C C . GLU A 1 185 ? 10.733 -11.948 -4.735 1.00 98.69 185 GLU A C 1
ATOM 1406 O O . GLU A 1 185 ? 11.794 -11.339 -4.854 1.00 98.69 185 GLU A O 1
ATOM 1411 N N . ALA A 1 186 ? 10.179 -12.114 -3.527 1.00 98.69 186 ALA A N 1
ATOM 1412 C CA . ALA A 1 186 ? 10.801 -11.613 -2.300 1.00 98.69 186 ALA A CA 1
ATOM 1413 C C . ALA A 1 186 ? 12.189 -12.235 -2.049 1.00 98.69 186 ALA A C 1
ATOM 1415 O O . ALA A 1 186 ? 13.123 -11.545 -1.631 1.00 98.69 186 ALA A O 1
ATOM 1416 N N . ALA A 1 187 ? 12.336 -13.541 -2.301 1.00 98.69 187 ALA A N 1
ATOM 1417 C CA . ALA A 1 187 ? 13.618 -14.227 -2.186 1.00 98.69 187 ALA A CA 1
ATOM 1418 C C . ALA A 1 187 ? 14.613 -13.753 -3.257 1.00 98.69 187 ALA A C 1
ATOM 1420 O O . ALA A 1 187 ? 15.770 -13.495 -2.927 1.00 98.69 187 ALA A O 1
ATOM 1421 N N . ALA A 1 188 ? 14.168 -13.579 -4.504 1.00 98.75 188 ALA A N 1
ATOM 1422 C CA . ALA A 1 188 ? 14.998 -13.080 -5.598 1.00 98.75 188 ALA A CA 1
ATOM 1423 C C . ALA A 1 188 ? 15.481 -11.637 -5.353 1.00 98.75 188 ALA A C 1
ATOM 1425 O O . ALA A 1 188 ? 16.667 -11.349 -5.523 1.00 98.75 188 ALA A O 1
ATOM 1426 N N . ALA A 1 189 ? 14.618 -10.759 -4.827 1.00 98.75 189 ALA A N 1
ATOM 1427 C CA . ALA A 1 189 ? 15.000 -9.407 -4.413 1.00 98.75 189 ALA A CA 1
ATOM 1428 C C . ALA A 1 189 ? 16.098 -9.418 -3.334 1.00 98.75 189 ALA A C 1
ATOM 1430 O O . ALA A 1 189 ? 17.050 -8.640 -3.407 1.00 98.75 189 ALA A O 1
ATOM 1431 N N . LEU A 1 190 ? 16.000 -10.316 -2.344 1.00 98.62 190 LEU A N 1
ATOM 1432 C CA . LEU A 1 190 ? 17.045 -10.489 -1.332 1.00 98.62 190 LEU A CA 1
ATOM 1433 C C . LEU A 1 190 ? 18.357 -10.993 -1.952 1.00 98.62 190 LEU A C 1
ATOM 1435 O O . LEU A 1 190 ? 19.413 -10.464 -1.613 1.00 98.62 190 LEU A O 1
ATOM 1439 N N . GLN A 1 191 ? 18.308 -11.977 -2.856 1.00 98.62 191 GLN A N 1
ATOM 1440 C CA . GLN A 1 191 ? 19.512 -12.484 -3.526 1.00 98.62 191 GLN A CA 1
ATOM 1441 C C . GLN A 1 191 ? 20.215 -11.380 -4.323 1.00 98.62 191 GLN A C 1
ATOM 1443 O O . GLN A 1 191 ? 21.403 -11.149 -4.114 1.00 98.62 191 GLN A O 1
ATOM 1448 N N . ALA A 1 192 ? 19.474 -10.617 -5.130 1.00 98.62 192 ALA A N 1
ATOM 1449 C CA . ALA A 1 192 ? 20.024 -9.472 -5.852 1.00 98.62 192 ALA A CA 1
ATOM 1450 C C . ALA A 1 192 ? 20.621 -8.418 -4.899 1.00 98.62 192 ALA A C 1
ATOM 1452 O O . ALA A 1 192 ? 21.680 -7.857 -5.170 1.00 98.62 192 ALA A O 1
ATOM 1453 N N . TRP A 1 193 ? 19.999 -8.174 -3.740 1.00 98.56 193 TRP A N 1
ATOM 1454 C CA . TRP A 1 193 ? 20.530 -7.230 -2.750 1.00 98.56 193 TRP A CA 1
ATOM 1455 C C . TRP A 1 193 ? 21.844 -7.722 -2.129 1.00 98.56 193 TRP A C 1
ATOM 1457 O O . TRP A 1 193 ? 22.741 -6.924 -1.865 1.00 98.56 193 TRP A O 1
ATOM 1467 N N . LEU A 1 194 ? 22.001 -9.032 -1.930 1.00 98.19 194 LEU A N 1
ATOM 1468 C CA . LEU A 1 194 ? 23.250 -9.623 -1.445 1.00 98.19 194 LEU A CA 1
ATOM 1469 C C . LEU A 1 194 ? 24.385 -9.543 -2.478 1.00 98.19 194 LEU A C 1
ATOM 1471 O O . LEU A 1 194 ? 25.554 -9.603 -2.099 1.00 98.19 194 LEU A O 1
ATOM 1475 N N . GLU A 1 195 ? 24.094 -9.349 -3.762 1.00 98.19 195 GLU A N 1
ATOM 1476 C CA . GLU A 1 195 ? 25.131 -9.148 -4.780 1.00 98.19 195 GLU A CA 1
ATOM 1477 C C . GLU A 1 195 ? 25.745 -7.739 -4.750 1.00 98.19 195 GLU A C 1
ATOM 1479 O O . GLU A 1 195 ? 26.897 -7.578 -5.171 1.00 98.19 195 GLU A O 1
ATOM 1484 N N . LEU A 1 196 ? 25.009 -6.752 -4.224 1.00 98.06 196 LEU A N 1
ATOM 1485 C CA . LEU A 1 196 ? 25.434 -5.356 -4.105 1.00 98.06 196 LEU A CA 1
ATOM 1486 C C . LEU A 1 196 ? 26.644 -5.189 -3.181 1.00 98.06 196 LEU A C 1
ATOM 1488 O O . LEU A 1 196 ? 26.805 -5.929 -2.203 1.00 98.06 196 LEU A O 1
ATOM 1492 N N . ASP A 1 197 ? 27.452 -4.168 -3.465 1.00 97.31 197 ASP A N 1
ATOM 1493 C CA . ASP A 1 197 ? 28.473 -3.680 -2.544 1.00 97.31 197 ASP A CA 1
ATOM 1494 C C . ASP A 1 197 ? 27.848 -3.063 -1.279 1.00 97.31 197 ASP A C 1
ATOM 1496 O O . ASP A 1 197 ? 26.636 -2.865 -1.152 1.00 97.31 197 ASP A O 1
ATOM 1500 N N . GLU A 1 198 ? 28.701 -2.777 -0.306 1.00 96.94 198 GLU A N 1
ATOM 1501 C CA . GLU A 1 198 ? 28.294 -2.316 1.009 1.00 96.94 198 GLU A CA 1
ATOM 1502 C C . GLU A 1 198 ? 27.540 -0.966 0.995 1.00 96.94 198 GLU A C 1
ATOM 1504 O O . GLU A 1 198 ? 26.596 -0.793 1.776 1.00 96.94 198 GLU A O 1
ATOM 1509 N N . GLU A 1 199 ? 27.931 -0.029 0.132 1.00 97.19 199 GLU A N 1
ATOM 1510 C CA . GLU A 1 199 ? 27.315 1.296 0.001 1.00 97.19 199 GLU A CA 1
ATOM 1511 C C . GLU A 1 199 ? 25.963 1.188 -0.714 1.00 97.19 199 GLU A C 1
ATOM 1513 O O . GLU A 1 199 ? 24.933 1.626 -0.192 1.00 97.19 199 GLU A O 1
ATOM 1518 N N . SER A 1 200 ? 25.929 0.491 -1.847 1.00 97.06 200 SER A N 1
ATOM 1519 C CA . SER A 1 200 ? 24.711 0.234 -2.614 1.00 97.06 200 SER A CA 1
ATOM 1520 C C . SER A 1 200 ? 23.662 -0.525 -1.794 1.00 97.06 200 SER A C 1
ATOM 1522 O O . SER A 1 200 ? 22.465 -0.228 -1.874 1.00 97.06 200 SER A O 1
ATOM 1524 N N . ARG A 1 201 ? 24.084 -1.469 -0.937 1.00 97.62 201 ARG A N 1
ATOM 1525 C CA . ARG A 1 201 ? 23.188 -2.162 0.005 1.00 97.62 201 ARG A CA 1
ATOM 1526 C C . ARG A 1 201 ? 22.509 -1.210 0.975 1.00 97.62 201 ARG A C 1
ATOM 1528 O O . ARG A 1 201 ? 21.328 -1.407 1.264 1.00 97.62 201 ARG A O 1
ATOM 1535 N N . LEU A 1 202 ? 23.224 -0.206 1.488 1.00 97.19 202 LEU A N 1
ATOM 1536 C CA . LEU A 1 202 ? 22.621 0.800 2.363 1.00 97.19 202 LEU A CA 1
ATOM 1537 C C . LEU A 1 202 ? 21.584 1.616 1.627 1.00 97.19 202 LEU A C 1
ATOM 1539 O O . LEU A 1 202 ? 20.469 1.768 2.118 1.00 97.19 202 LEU A O 1
ATOM 1543 N N . TRP A 1 203 ? 21.949 2.103 0.446 1.00 95.69 203 TRP A N 1
ATOM 1544 C CA . TRP A 1 203 ? 21.064 2.932 -0.352 1.00 95.69 203 TRP A CA 1
ATOM 1545 C C . TRP A 1 203 ? 19.789 2.176 -0.768 1.00 95.69 203 TRP A C 1
ATOM 1547 O O . TRP A 1 203 ? 18.705 2.751 -0.833 1.00 95.69 203 TRP A O 1
ATOM 1557 N N . ARG A 1 204 ? 19.882 0.853 -0.960 1.00 96.94 204 ARG A N 1
ATOM 1558 C CA . ARG A 1 204 ? 18.741 -0.032 -1.256 1.00 96.94 204 ARG A CA 1
ATOM 1559 C C . ARG A 1 204 ? 18.078 -0.670 -0.029 1.00 96.94 204 ARG A C 1
ATOM 1561 O O . ARG A 1 204 ? 17.100 -1.402 -0.195 1.00 96.94 204 ARG A O 1
ATOM 1568 N N . ALA A 1 205 ? 18.550 -0.405 1.189 1.00 97.94 205 ALA A N 1
ATOM 1569 C CA . ALA A 1 205 ? 18.034 -1.050 2.400 1.00 97.94 205 ALA A CA 1
ATOM 1570 C C . ALA A 1 205 ? 16.542 -0.768 2.624 1.00 97.94 205 ALA A C 1
ATOM 1572 O O . ALA A 1 205 ? 15.819 -1.628 3.128 1.00 97.94 205 ALA A O 1
ATOM 1573 N N . ASP A 1 206 ? 16.061 0.405 2.205 1.00 97.81 206 ASP A N 1
ATOM 1574 C CA . ASP A 1 206 ? 14.656 0.763 2.352 1.00 97.81 206 ASP A CA 1
ATOM 1575 C C . ASP A 1 206 ? 13.718 -0.062 1.460 1.00 97.81 206 ASP A C 1
ATOM 1577 O O . ASP A 1 206 ? 12.602 -0.390 1.878 1.00 97.81 206 ASP A O 1
ATOM 1581 N N . ILE A 1 207 ? 14.169 -0.437 0.262 1.00 97.50 207 ILE A N 1
ATOM 1582 C CA . ILE A 1 207 ? 13.423 -1.335 -0.627 1.00 97.50 207 ILE A CA 1
ATOM 1583 C C . ILE A 1 207 ? 13.403 -2.741 -0.036 1.00 97.50 207 ILE A C 1
ATOM 1585 O O . ILE A 1 207 ? 12.338 -3.348 0.044 1.00 97.50 207 ILE A O 1
ATOM 1589 N N . LEU A 1 208 ? 14.545 -3.232 0.459 1.00 98.31 208 LEU A N 1
ATOM 1590 C CA . LEU A 1 208 ? 14.599 -4.548 1.092 1.00 98.31 208 LEU A CA 1
ATOM 1591 C C . LEU A 1 208 ? 13.706 -4.617 2.341 1.00 98.31 208 LEU A C 1
ATOM 1593 O O . LEU A 1 208 ? 12.992 -5.598 2.531 1.00 98.31 208 LEU A O 1
ATOM 1597 N N . ALA A 1 209 ? 13.677 -3.569 3.168 1.00 98.38 209 ALA A N 1
ATOM 1598 C CA . ALA A 1 209 ? 12.728 -3.499 4.274 1.00 98.38 209 ALA A CA 1
ATOM 1599 C C . ALA A 1 209 ? 11.278 -3.606 3.771 1.00 98.38 209 ALA A C 1
ATOM 1601 O O . ALA A 1 209 ? 10.524 -4.416 4.301 1.00 98.38 209 ALA A O 1
ATOM 1602 N N . ASN A 1 210 ? 10.893 -2.886 2.710 1.00 98.31 210 ASN A N 1
ATOM 1603 C CA . ASN A 1 210 ? 9.545 -2.997 2.134 1.00 98.31 210 ASN A CA 1
ATOM 1604 C C . ASN A 1 210 ? 9.205 -4.411 1.637 1.00 98.31 210 ASN A C 1
ATOM 1606 O O . ASN A 1 210 ? 8.080 -4.857 1.861 1.00 98.31 210 ASN A O 1
ATOM 1610 N N . VAL A 1 211 ? 10.164 -5.126 1.035 1.00 98.56 211 VAL A N 1
ATOM 1611 C CA . VAL A 1 211 ? 10.002 -6.540 0.645 1.00 98.56 211 VAL A CA 1
ATOM 1612 C C . VAL A 1 211 ? 9.565 -7.379 1.850 1.00 98.56 211 VAL A C 1
ATOM 1614 O O . VAL A 1 211 ? 8.542 -8.063 1.803 1.00 98.56 211 VAL A O 1
ATOM 1617 N N . PHE A 1 212 ? 10.289 -7.281 2.969 1.00 98.62 212 PHE A N 1
ATOM 1618 C CA . PHE A 1 212 ? 9.942 -8.020 4.186 1.00 98.62 212 PHE A CA 1
ATOM 1619 C C . PHE A 1 212 ? 8.615 -7.569 4.801 1.00 98.62 212 PHE A C 1
ATOM 1621 O O . PHE A 1 212 ? 7.820 -8.408 5.222 1.00 98.62 212 PHE A O 1
ATOM 1628 N N . LEU A 1 213 ? 8.361 -6.261 4.862 1.00 98.31 213 LEU A N 1
ATOM 1629 C CA . LEU A 1 213 ? 7.168 -5.718 5.512 1.00 98.31 213 LEU A CA 1
ATOM 1630 C C . LEU A 1 213 ? 5.877 -6.090 4.773 1.00 98.31 213 LEU A C 1
ATOM 1632 O O . LEU A 1 213 ? 4.908 -6.492 5.418 1.00 98.31 213 LEU A O 1
ATOM 1636 N N . GLN A 1 214 ? 5.869 -6.019 3.441 1.00 97.75 214 GLN A N 1
ATOM 1637 C CA . GLN A 1 214 ? 4.707 -6.424 2.646 1.00 97.75 214 GLN A CA 1
ATOM 1638 C C . GLN A 1 214 ? 4.502 -7.936 2.662 1.00 97.75 214 GLN A C 1
ATOM 1640 O O . GLN A 1 214 ? 3.371 -8.396 2.815 1.00 97.75 214 GLN A O 1
ATOM 1645 N N . ARG A 1 215 ? 5.585 -8.723 2.612 1.00 98.19 215 ARG A N 1
ATOM 1646 C CA . ARG A 1 215 ? 5.488 -10.168 2.837 1.00 98.19 215 ARG A CA 1
ATOM 1647 C C . ARG A 1 215 ? 4.867 -10.472 4.201 1.00 98.19 215 ARG A C 1
ATOM 1649 O O . ARG A 1 215 ? 3.955 -11.286 4.279 1.00 98.19 215 ARG A O 1
ATOM 1656 N N . ALA A 1 216 ? 5.310 -9.810 5.270 1.00 98.50 216 ALA A N 1
ATOM 1657 C CA . ALA A 1 216 ? 4.748 -10.009 6.605 1.00 98.50 216 ALA A CA 1
ATOM 1658 C C . ALA A 1 216 ? 3.244 -9.671 6.661 1.00 98.50 216 ALA A C 1
ATOM 1660 O O . ALA A 1 216 ? 2.491 -10.398 7.307 1.00 98.50 216 ALA A O 1
ATOM 1661 N N . ALA A 1 217 ? 2.800 -8.635 5.939 1.00 97.50 217 ALA A N 1
ATOM 1662 C CA . ALA A 1 217 ? 1.388 -8.247 5.856 1.00 97.50 217 ALA A CA 1
ATOM 1663 C C . ALA A 1 217 ? 0.509 -9.320 5.186 1.00 97.50 217 ALA A C 1
ATOM 1665 O O . ALA A 1 217 ? -0.640 -9.520 5.582 1.00 97.50 217 ALA A O 1
ATOM 1666 N N . VAL A 1 218 ? 1.052 -10.055 4.213 1.00 97.38 218 VAL A N 1
ATOM 1667 C CA . VAL A 1 218 ? 0.369 -11.210 3.611 1.00 97.38 218 VAL A CA 1
ATOM 1668 C C . VAL A 1 218 ? 0.402 -12.421 4.543 1.00 97.38 218 VAL A C 1
ATOM 1670 O O . VAL A 1 218 ? -0.623 -13.068 4.760 1.00 97.38 218 VAL A O 1
ATOM 1673 N N . GLU A 1 219 ? 1.558 -12.718 5.142 1.00 97.94 219 GLU A N 1
ATOM 1674 C CA . GLU A 1 219 ? 1.731 -13.900 5.994 1.00 97.94 219 GLU A CA 1
ATOM 1675 C C . GLU A 1 219 ? 0.891 -13.818 7.280 1.00 97.94 219 GLU A C 1
ATOM 1677 O O . GLU A 1 219 ? 0.409 -14.853 7.738 1.00 97.94 219 GLU A O 1
ATOM 1682 N N . VAL A 1 220 ? 0.623 -12.623 7.832 1.00 97.94 220 VAL A N 1
ATOM 1683 C CA . VAL A 1 220 ? -0.302 -12.488 8.977 1.00 97.94 220 VAL A CA 1
ATOM 1684 C C . VAL A 1 220 ? -1.727 -12.919 8.615 1.00 97.94 220 VAL A C 1
ATOM 1686 O O . VAL A 1 220 ? -2.385 -13.573 9.421 1.00 97.94 220 VAL A O 1
ATOM 1689 N N . LEU A 1 221 ? -2.196 -12.618 7.400 1.00 96.62 221 LEU A N 1
ATOM 1690 C CA . LEU A 1 221 ? -3.537 -12.989 6.932 1.00 96.62 221 LEU A CA 1
ATOM 1691 C C . LEU A 1 221 ? -3.616 -14.477 6.562 1.00 96.62 221 LEU A C 1
ATOM 1693 O O . LEU A 1 221 ? -4.607 -15.144 6.872 1.00 96.62 221 LEU A O 1
ATOM 1697 N N . ALA A 1 222 ? -2.564 -14.995 5.922 1.00 95.62 222 ALA A N 1
ATOM 1698 C CA . ALA A 1 222 ? -2.506 -16.370 5.434 1.00 95.62 222 ALA A CA 1
ATOM 1699 C C . ALA A 1 222 ? -2.200 -17.394 6.541 1.00 95.62 222 ALA A C 1
ATOM 1701 O O . ALA A 1 222 ? -2.768 -18.484 6.551 1.00 95.62 222 ALA A O 1
ATOM 1702 N N . ARG A 1 223 ? -1.285 -17.065 7.461 1.00 96.25 223 ARG A N 1
ATOM 1703 C CA . ARG A 1 223 ? -0.680 -18.014 8.416 1.00 96.25 223 ARG A CA 1
ATOM 1704 C C . ARG A 1 223 ? -0.642 -17.512 9.863 1.00 96.25 223 ARG A C 1
ATOM 1706 O O . ARG A 1 223 ? -0.203 -18.250 10.741 1.00 96.25 223 ARG A O 1
ATOM 1713 N N . GLY A 1 224 ? -1.115 -16.295 10.132 1.00 95.62 224 GLY A N 1
ATOM 1714 C CA . GLY A 1 224 ? -1.213 -15.730 11.478 1.00 95.62 224 GLY A CA 1
ATOM 1715 C C . GLY A 1 224 ? 0.031 -14.967 11.949 1.00 95.62 224 GLY A C 1
ATOM 1716 O O . GLY A 1 224 ? 1.032 -14.827 11.245 1.00 95.62 224 GLY A O 1
ATOM 1717 N N . GLY A 1 225 ? -0.047 -14.448 13.178 1.00 96.56 225 GLY A N 1
ATOM 1718 C CA . GLY A 1 225 ? 0.944 -13.519 13.734 1.00 96.56 225 GLY A CA 1
ATOM 1719 C C . GLY A 1 225 ? 2.369 -14.068 13.831 1.00 96.56 225 GLY A C 1
ATOM 1720 O O . GLY A 1 225 ? 3.312 -13.322 13.575 1.00 96.56 225 GLY A O 1
ATOM 1721 N N . ASP A 1 226 ? 2.549 -15.355 14.146 1.00 97.81 226 ASP A N 1
ATOM 1722 C CA . ASP A 1 226 ? 3.886 -15.964 14.259 1.00 97.81 226 ASP A CA 1
ATOM 1723 C C . ASP A 1 226 ? 4.639 -15.966 12.927 1.00 97.81 226 ASP A C 1
ATOM 1725 O O . ASP A 1 226 ? 5.832 -15.664 12.889 1.00 97.81 226 ASP A O 1
ATOM 1729 N N . ALA A 1 227 ? 3.937 -16.232 11.821 1.00 97.81 227 ALA A N 1
ATOM 1730 C CA . ALA A 1 227 ? 4.537 -16.213 10.493 1.00 97.81 227 ALA A CA 1
ATOM 1731 C C . ALA A 1 227 ? 5.012 -14.801 10.113 1.00 97.81 227 ALA A C 1
ATOM 1733 O O . ALA A 1 227 ? 6.129 -14.634 9.627 1.00 97.81 227 ALA A O 1
ATOM 1734 N N . ALA A 1 228 ? 4.203 -13.775 10.391 1.00 98.06 228 ALA A N 1
ATOM 1735 C CA . ALA A 1 228 ? 4.586 -12.386 10.149 1.00 98.06 228 ALA A CA 1
ATOM 1736 C C . ALA A 1 228 ? 5.761 -11.936 11.032 1.00 98.06 228 ALA A C 1
ATOM 1738 O O . ALA A 1 228 ? 6.694 -11.305 10.533 1.00 98.06 228 ALA A O 1
ATOM 1739 N N . ARG A 1 229 ? 5.765 -12.311 12.320 1.00 98.25 229 ARG A N 1
ATOM 1740 C CA . ARG A 1 229 ? 6.883 -12.037 13.238 1.00 98.25 229 ARG A CA 1
ATOM 1741 C C . ARG A 1 229 ? 8.185 -12.666 12.749 1.00 98.25 229 ARG A C 1
ATOM 1743 O O . ARG A 1 229 ? 9.185 -11.963 12.667 1.00 98.25 229 ARG A O 1
ATOM 1750 N N . ALA A 1 230 ? 8.156 -13.927 12.313 1.00 98.38 230 ALA A N 1
ATOM 1751 C CA . ALA A 1 230 ? 9.337 -14.601 11.773 1.00 98.38 230 ALA A CA 1
ATOM 1752 C C . ALA A 1 230 ? 9.929 -13.882 10.542 1.00 98.38 230 ALA A C 1
ATOM 1754 O O . ALA A 1 230 ? 11.152 -13.787 10.398 1.00 98.38 230 ALA A O 1
ATOM 1755 N N . VAL A 1 231 ? 9.078 -13.332 9.666 1.00 98.50 231 VAL A N 1
ATOM 1756 C CA . VAL A 1 231 ? 9.519 -12.524 8.513 1.00 98.50 231 VAL A CA 1
ATOM 1757 C C . VAL A 1 231 ? 10.191 -11.225 8.972 1.00 98.50 231 VAL A C 1
ATOM 1759 O O . VAL A 1 231 ? 11.264 -10.885 8.471 1.00 98.50 231 VAL A O 1
ATOM 1762 N N . VAL A 1 232 ? 9.607 -10.516 9.941 1.00 98.44 232 VAL A N 1
ATOM 1763 C CA . VAL A 1 232 ? 10.172 -9.264 10.478 1.00 98.44 232 VAL A CA 1
ATOM 1764 C C . VAL A 1 232 ? 11.477 -9.503 11.244 1.00 98.44 232 VAL A C 1
ATOM 1766 O O . VAL A 1 232 ? 12.435 -8.749 11.069 1.00 98.44 232 VAL A O 1
ATOM 1769 N N . ASP A 1 233 ? 11.563 -10.571 12.034 1.00 98.31 233 ASP A N 1
ATOM 1770 C CA . ASP A 1 233 ? 12.785 -10.937 12.757 1.00 98.31 233 ASP A CA 1
ATOM 1771 C C . ASP A 1 233 ? 13.919 -11.310 11.788 1.00 98.31 233 ASP A C 1
ATOM 1773 O O . ASP A 1 233 ? 15.068 -10.907 11.989 1.00 98.31 233 ASP A O 1
ATOM 1777 N N . SER A 1 234 ? 13.595 -11.978 10.675 1.00 98.31 234 SER A N 1
ATOM 1778 C CA . SER A 1 234 ? 14.554 -12.231 9.590 1.00 98.31 234 SER A CA 1
ATOM 1779 C C . SER A 1 234 ? 15.070 -10.922 8.981 1.00 98.31 234 SER A C 1
ATOM 1781 O O . SER A 1 234 ? 16.279 -10.744 8.822 1.00 98.31 234 SER A O 1
ATOM 1783 N N . ALA A 1 235 ? 14.178 -9.961 8.712 1.00 98.00 235 ALA A N 1
ATOM 1784 C CA . ALA A 1 235 ? 14.557 -8.636 8.218 1.00 98.00 235 ALA A CA 1
ATOM 1785 C C . ALA A 1 235 ? 15.514 -7.921 9.184 1.00 98.00 235 ALA A C 1
ATOM 1787 O O . ALA A 1 235 ? 16.500 -7.317 8.762 1.00 98.00 235 ALA A O 1
ATOM 1788 N N . ARG A 1 236 ? 15.267 -8.034 10.496 1.00 97.50 236 ARG A N 1
ATOM 1789 C CA . ARG A 1 236 ? 16.139 -7.487 11.543 1.00 97.50 236 ARG A CA 1
ATOM 1790 C C . ARG A 1 236 ? 17.509 -8.177 11.591 1.00 97.50 236 ARG A C 1
ATOM 1792 O O . ARG A 1 236 ? 18.490 -7.530 11.955 1.00 97.50 236 ARG A O 1
ATOM 1799 N N . GLY A 1 237 ? 17.616 -9.455 11.246 1.00 97.56 237 GLY A N 1
ATOM 1800 C CA . GLY A 1 237 ? 18.913 -10.129 11.127 1.00 97.56 237 GLY A CA 1
ATOM 1801 C C . GLY A 1 237 ? 19.728 -9.662 9.914 1.00 97.56 237 GLY A C 1
ATOM 1802 O O . GLY A 1 237 ? 20.951 -9.604 9.983 1.00 97.56 237 GLY A O 1
ATOM 1803 N N . ILE A 1 238 ? 19.047 -9.303 8.822 1.00 97.81 238 ILE A N 1
ATOM 1804 C CA . ILE A 1 238 ? 19.661 -9.051 7.509 1.00 97.81 238 ILE A CA 1
ATOM 1805 C C . ILE A 1 238 ? 19.962 -7.564 7.268 1.00 97.81 238 ILE A C 1
ATOM 1807 O O . ILE A 1 238 ? 21.036 -7.217 6.777 1.00 97.81 238 ILE A O 1
ATOM 1811 N N . VAL A 1 239 ? 19.024 -6.667 7.589 1.00 97.56 239 VAL A N 1
ATOM 1812 C CA . VAL A 1 239 ? 19.152 -5.237 7.275 1.00 97.56 239 VAL A CA 1
ATOM 1813 C C . VAL A 1 239 ? 20.161 -4.571 8.224 1.00 97.56 239 VAL A C 1
ATOM 1815 O O . VAL A 1 239 ? 19.951 -4.618 9.442 1.00 97.56 239 VAL A O 1
ATOM 1818 N N . PRO A 1 240 ? 21.217 -3.901 7.715 1.00 96.56 240 PRO A N 1
ATOM 1819 C CA . PRO A 1 240 ? 22.271 -3.319 8.548 1.00 96.56 240 PRO A CA 1
ATOM 1820 C C . PRO A 1 240 ? 21.752 -2.279 9.548 1.00 96.56 240 PRO A C 1
ATOM 1822 O O . PRO A 1 240 ? 20.901 -1.458 9.217 1.00 96.56 240 PRO A O 1
ATOM 1825 N N . ALA A 1 241 ? 22.328 -2.237 10.755 1.00 97.12 241 ALA A N 1
ATOM 1826 C CA . ALA A 1 241 ? 21.923 -1.293 11.807 1.00 97.12 241 ALA A CA 1
ATOM 1827 C C . ALA A 1 241 ? 22.066 0.189 11.402 1.00 97.12 241 ALA A C 1
ATOM 1829 O O . ALA A 1 241 ? 21.264 1.026 11.807 1.00 97.12 241 ALA A O 1
ATOM 1830 N N . ARG A 1 242 ? 23.060 0.499 10.563 1.00 97.50 242 ARG A N 1
ATOM 1831 C CA . ARG A 1 242 ? 23.307 1.840 10.004 1.00 97.50 242 ARG A CA 1
ATOM 1832 C C . ARG A 1 242 ? 22.258 2.303 8.979 1.00 97.50 242 ARG A C 1
ATOM 1834 O O . ARG A 1 242 ? 22.206 3.489 8.685 1.00 97.50 242 ARG A O 1
ATOM 1841 N N . ALA A 1 243 ? 21.402 1.413 8.467 1.00 97.50 243 ALA A N 1
ATOM 1842 C CA . ALA A 1 243 ? 20.254 1.785 7.637 1.00 97.50 243 ALA A CA 1
ATOM 1843 C C . ALA A 1 243 ? 19.087 2.260 8.525 1.00 97.50 243 ALA A C 1
ATOM 1845 O O . ALA A 1 243 ? 18.069 1.582 8.655 1.00 97.50 243 ALA A O 1
ATOM 1846 N N . THR A 1 244 ? 19.261 3.395 9.204 1.00 97.38 244 THR A N 1
ATOM 1847 C CA . THR A 1 244 ? 18.401 3.842 10.315 1.00 97.38 244 THR A CA 1
ATOM 1848 C C . THR A 1 244 ? 16.911 3.906 9.963 1.00 97.38 244 THR A C 1
ATOM 1850 O O . THR A 1 244 ? 16.098 3.402 10.737 1.00 97.38 244 THR A O 1
ATOM 1853 N N . SER A 1 245 ? 16.551 4.438 8.788 1.00 96.81 245 SER A N 1
ATOM 1854 C CA . SER A 1 245 ? 15.158 4.491 8.308 1.00 96.81 245 SER A CA 1
ATOM 1855 C C . SER A 1 245 ? 14.549 3.092 8.149 1.00 96.81 245 SER A C 1
ATOM 1857 O O . SER A 1 245 ? 13.522 2.771 8.755 1.00 96.81 245 SER A O 1
ATOM 1859 N N . ALA A 1 246 ? 15.228 2.205 7.417 1.00 97.56 246 ALA A N 1
ATOM 1860 C CA . ALA A 1 246 ? 14.814 0.816 7.236 1.00 97.56 246 ALA A CA 1
ATOM 1861 C C . ALA A 1 246 ? 14.667 0.079 8.580 1.00 97.56 246 ALA A C 1
ATOM 1863 O O . ALA A 1 246 ? 13.677 -0.618 8.809 1.00 97.56 246 ALA A O 1
ATOM 1864 N N . ARG A 1 247 ? 15.617 0.275 9.506 1.00 97.81 247 ARG A N 1
ATOM 1865 C CA . ARG A 1 247 ? 15.585 -0.320 10.853 1.00 97.81 247 ARG A CA 1
ATOM 1866 C C . ARG A 1 247 ? 14.407 0.173 11.675 1.00 97.81 247 ARG A C 1
ATOM 1868 O O . ARG A 1 247 ? 13.741 -0.642 12.305 1.00 97.81 247 ARG A O 1
ATOM 1875 N N . MET A 1 248 ? 14.132 1.473 11.647 1.00 97.62 248 MET A N 1
ATOM 1876 C CA . MET A 1 248 ? 12.977 2.047 12.328 1.00 97.62 248 MET A CA 1
ATOM 1877 C C . MET A 1 248 ? 11.686 1.382 11.840 1.00 97.62 248 MET A C 1
ATOM 1879 O O . MET A 1 248 ? 10.907 0.902 12.656 1.00 97.62 248 MET A O 1
ATOM 1883 N N . ARG A 1 249 ? 11.495 1.247 10.523 1.00 97.56 249 ARG A N 1
ATOM 1884 C CA . ARG A 1 249 ? 10.290 0.614 9.958 1.00 97.56 249 ARG A CA 1
ATOM 1885 C C . ARG A 1 249 ? 10.161 -0.866 10.334 1.00 97.56 249 ARG A C 1
ATOM 1887 O O . ARG A 1 249 ? 9.063 -1.313 10.661 1.00 97.56 249 ARG A O 1
ATOM 1894 N N . ILE A 1 250 ? 11.269 -1.609 10.367 1.00 98.38 250 ILE A N 1
ATOM 1895 C CA . ILE A 1 250 ? 11.302 -3.002 10.849 1.00 98.38 250 ILE A CA 1
ATOM 1896 C C . ILE A 1 250 ? 10.907 -3.083 12.331 1.00 98.38 250 ILE A C 1
ATOM 1898 O O . ILE A 1 250 ? 10.096 -3.926 12.710 1.00 98.38 250 ILE A O 1
ATOM 1902 N N . GLU A 1 251 ? 11.421 -2.190 13.178 1.00 97.94 251 GLU A N 1
ATOM 1903 C CA . GLU A 1 251 ? 11.060 -2.164 14.600 1.00 97.94 251 GLU A CA 1
ATOM 1904 C C . GLU A 1 251 ? 9.605 -1.740 14.834 1.00 97.94 251 GLU A C 1
ATOM 1906 O O . GLU A 1 251 ? 8.951 -2.292 15.721 1.00 97.94 251 GLU A O 1
ATOM 1911 N N . ASN A 1 252 ? 9.069 -0.813 14.035 1.00 97.12 252 ASN A N 1
ATOM 1912 C CA . ASN A 1 252 ? 7.649 -0.461 14.068 1.00 97.12 252 ASN A CA 1
ATOM 1913 C C . ASN A 1 252 ? 6.788 -1.677 13.701 1.00 97.12 252 ASN A C 1
ATOM 1915 O O . ASN A 1 252 ? 5.863 -2.019 14.432 1.00 97.12 252 ASN A O 1
ATOM 1919 N N . ALA A 1 253 ? 7.136 -2.404 12.637 1.00 97.75 253 ALA A N 1
ATOM 1920 C CA . ALA A 1 253 ? 6.422 -3.620 12.254 1.00 97.75 253 ALA A CA 1
ATOM 1921 C C . ALA A 1 253 ? 6.511 -4.727 13.315 1.00 97.75 253 ALA A C 1
ATOM 1923 O O . ALA A 1 253 ? 5.547 -5.458 13.540 1.00 97.75 253 ALA A O 1
ATOM 1924 N N . ARG A 1 254 ? 7.638 -4.831 14.027 1.00 97.50 254 ARG A N 1
ATOM 1925 C CA . ARG A 1 254 ? 7.771 -5.757 15.159 1.00 97.50 254 ARG A CA 1
ATOM 1926 C C . ARG A 1 254 ? 6.803 -5.401 16.286 1.00 97.50 254 ARG A C 1
ATOM 1928 O O . ARG A 1 254 ? 6.148 -6.292 16.824 1.00 97.50 254 ARG A O 1
ATOM 1935 N N . ARG A 1 255 ? 6.672 -4.110 16.620 1.00 96.69 255 ARG A N 1
ATOM 1936 C CA . ARG A 1 255 ? 5.680 -3.637 17.604 1.00 96.69 255 ARG A CA 1
ATOM 1937 C C . ARG A 1 255 ? 4.257 -3.915 17.126 1.00 96.69 255 ARG A C 1
ATOM 1939 O O . ARG A 1 255 ? 3.488 -4.514 17.875 1.00 96.69 255 ARG A O 1
ATOM 1946 N N . LEU A 1 256 ? 3.959 -3.597 15.866 1.00 97.25 256 LEU A N 1
ATOM 1947 C CA . LEU A 1 256 ? 2.676 -3.856 15.211 1.00 97.25 256 LEU A CA 1
ATOM 1948 C C . LEU A 1 256 ? 2.259 -5.327 15.338 1.00 97.25 256 LEU A C 1
ATOM 1950 O O . LEU A 1 256 ? 1.192 -5.622 15.875 1.00 97.25 256 LEU A O 1
ATOM 1954 N N . TYR A 1 257 ? 3.102 -6.262 14.892 1.00 97.69 257 TYR A N 1
ATOM 1955 C CA . TYR A 1 257 ? 2.765 -7.688 14.899 1.00 97.69 257 TYR A CA 1
ATOM 1956 C C . TYR A 1 257 ? 2.872 -8.336 16.280 1.00 97.69 257 TYR A C 1
ATOM 1958 O O . TYR A 1 257 ? 2.392 -9.456 16.453 1.00 97.69 257 TYR A O 1
ATOM 1966 N N . SER A 1 258 ? 3.422 -7.653 17.289 1.00 96.00 258 SER A N 1
ATOM 1967 C CA . SER A 1 258 ? 3.324 -8.116 18.679 1.00 96.00 258 SER A CA 1
ATOM 1968 C C . SER A 1 258 ? 1.895 -8.020 19.231 1.00 96.00 258 SER A C 1
ATOM 1970 O O . SER A 1 258 ? 1.564 -8.718 20.185 1.00 96.00 258 SER A O 1
ATOM 1972 N N . ASN A 1 259 ? 1.022 -7.219 18.604 1.00 96.31 259 ASN A N 1
ATOM 1973 C CA . ASN A 1 259 ? -0.401 -7.156 18.944 1.00 96.31 259 ASN A CA 1
ATOM 1974 C C . ASN A 1 259 ? -1.166 -8.428 18.541 1.00 96.31 259 ASN A C 1
ATOM 1976 O O . ASN A 1 259 ? -2.121 -8.809 19.211 1.00 96.31 259 ASN A O 1
ATOM 1980 N N . VAL A 1 260 ? -0.756 -9.114 17.471 1.00 98.00 260 VAL A N 1
ATOM 1981 C CA . VAL A 1 260 ? -1.496 -10.269 16.938 1.00 98.00 260 VAL A CA 1
ATOM 1982 C C . VAL A 1 260 ? -1.368 -11.474 17.871 1.00 98.00 260 VAL A C 1
ATOM 1984 O O . VAL A 1 260 ? -0.261 -11.933 18.160 1.00 98.00 260 VAL A O 1
ATOM 1987 N N . GLY A 1 261 ? -2.512 -12.010 18.296 1.00 97.44 261 GLY A N 1
ATOM 1988 C CA . GLY A 1 261 ? -2.635 -13.082 19.286 1.00 97.44 261 GLY A CA 1
ATOM 1989 C C . GLY A 1 261 ? -2.883 -12.593 20.716 1.00 97.44 261 GLY A C 1
ATOM 1990 O O . GLY A 1 261 ? -3.154 -13.415 21.587 1.00 97.44 261 GLY A O 1
ATOM 1991 N N . ARG A 1 262 ? -2.829 -11.279 20.976 1.00 97.12 262 ARG A N 1
ATOM 1992 C CA . ARG A 1 262 ? -3.176 -10.699 22.283 1.00 97.12 262 ARG A CA 1
ATOM 1993 C C . ARG A 1 262 ? -4.673 -10.417 22.374 1.00 97.12 262 ARG A C 1
ATOM 1995 O O . ARG A 1 262 ? -5.331 -10.193 21.357 1.00 97.12 262 ARG A O 1
ATOM 2002 N N . SER A 1 263 ? -5.189 -10.373 23.599 1.00 97.88 263 SER A N 1
ATOM 2003 C CA . SER A 1 263 ? -6.508 -9.801 23.862 1.00 97.88 263 SER A CA 1
ATOM 2004 C C . SER A 1 263 ? -6.512 -8.319 23.497 1.00 97.88 263 SER A C 1
ATOM 2006 O O . SER A 1 263 ? -5.610 -7.573 23.886 1.00 97.88 263 SER A O 1
ATOM 2008 N N . ALA A 1 264 ? -7.517 -7.906 22.739 1.00 97.88 264 ALA A N 1
ATOM 2009 C CA . ALA A 1 264 ? -7.749 -6.524 22.375 1.00 97.88 264 ALA A CA 1
ATOM 2010 C C . ALA A 1 264 ? -8.182 -5.728 23.613 1.00 97.88 264 ALA A C 1
ATOM 2012 O O . ALA A 1 264 ? -9.084 -6.139 24.346 1.00 97.88 264 ALA A O 1
ATOM 2013 N N . ALA A 1 265 ? -7.525 -4.595 23.854 1.00 97.12 265 ALA A N 1
ATOM 2014 C CA . ALA A 1 265 ? -7.909 -3.691 24.929 1.00 97.12 265 ALA A CA 1
ATOM 2015 C C . ALA A 1 265 ? -9.218 -2.957 24.577 1.00 97.12 265 ALA A C 1
ATOM 2017 O O . ALA A 1 265 ? -9.471 -2.685 23.401 1.00 97.12 265 ALA A O 1
ATOM 2018 N N . PRO A 1 266 ? -10.053 -2.581 25.553 1.00 96.69 266 PRO A N 1
ATOM 2019 C CA . PRO A 1 266 ? -11.165 -1.678 25.285 1.00 96.69 266 PRO A CA 1
ATOM 2020 C C . PRO A 1 266 ? -10.680 -0.385 24.612 1.00 96.69 266 PRO A C 1
ATOM 2022 O O . PRO A 1 266 ? -9.617 0.132 24.956 1.00 96.69 266 PRO A O 1
ATOM 2025 N N . LEU A 1 267 ? -11.451 0.126 23.653 1.00 96.31 267 LEU A N 1
ATOM 2026 C CA . LEU A 1 267 ? -11.213 1.440 23.062 1.00 96.31 267 LEU A CA 1
ATOM 2027 C C . LEU A 1 267 ? -11.612 2.516 24.070 1.00 96.31 267 LEU A C 1
ATOM 2029 O O . LEU A 1 267 ? -12.759 2.557 24.525 1.00 96.31 267 LEU A O 1
ATOM 2033 N N . GLU A 1 268 ? -10.677 3.398 24.404 1.00 95.88 268 GLU A N 1
ATOM 2034 C CA . GLU A 1 268 ? -10.919 4.482 25.352 1.00 95.88 268 GLU A CA 1
ATOM 2035 C C . GLU A 1 268 ? -11.165 5.787 24.595 1.00 95.88 268 GLU A C 1
ATOM 2037 O O . GLU A 1 268 ? -10.241 6.464 24.145 1.00 95.88 268 GLU A O 1
ATOM 2042 N N . ALA A 1 269 ? -12.438 6.161 24.470 1.00 97.00 269 ALA A N 1
ATOM 2043 C CA . ALA A 1 269 ? -12.844 7.403 23.825 1.00 97.00 269 ALA A CA 1
ATOM 2044 C C . ALA A 1 269 ? -13.707 8.270 24.741 1.00 97.00 269 ALA A C 1
ATOM 2046 O O . ALA A 1 269 ? -14.576 7.782 25.470 1.00 97.00 269 ALA A O 1
ATOM 2047 N N . ARG A 1 270 ? -13.469 9.584 24.666 1.00 97.25 270 ARG A N 1
ATOM 2048 C CA . ARG A 1 270 ? -14.229 10.603 25.396 1.00 97.25 270 ARG A CA 1
ATOM 2049 C C . ARG A 1 270 ? -15.576 10.864 24.733 1.00 97.25 270 ARG A C 1
ATOM 2051 O O . ARG A 1 270 ? -16.560 11.097 25.432 1.00 97.25 270 ARG A O 1
ATOM 2058 N N . PHE A 1 271 ? -15.609 10.818 23.404 1.00 97.56 271 PHE A N 1
ATOM 2059 C CA . PHE A 1 271 ? -16.807 11.061 22.612 1.00 97.56 271 PHE A CA 1
ATOM 2060 C C . PHE A 1 271 ? -17.114 9.842 21.747 1.00 97.56 271 PHE A C 1
ATOM 2062 O O . PHE A 1 271 ? -16.230 9.290 21.092 1.00 97.56 271 PHE A O 1
ATOM 2069 N N . TRP A 1 272 ? -18.382 9.443 21.748 1.00 98.00 272 TRP A N 1
ATOM 2070 C CA . TRP A 1 272 ? -18.887 8.299 21.004 1.00 98.00 272 TRP A CA 1
ATOM 2071 C C . TRP A 1 272 ? -20.094 8.712 20.177 1.00 98.00 272 TRP A C 1
ATOM 2073 O O . TRP A 1 272 ? -21.021 9.335 20.696 1.00 98.00 272 TRP A O 1
ATOM 2083 N N . TYR A 1 273 ? -20.106 8.313 18.910 1.00 97.75 273 TYR A N 1
ATOM 2084 C CA . TYR A 1 273 ? -21.215 8.565 17.996 1.00 97.75 273 TYR A CA 1
ATOM 2085 C C . TYR A 1 273 ? -21.590 7.291 17.230 1.00 97.75 273 TYR A C 1
ATOM 2087 O O . TYR A 1 273 ? -20.751 6.419 17.006 1.00 97.75 273 TYR A O 1
ATOM 2095 N N . ASN A 1 274 ? -22.861 7.183 16.827 1.00 96.62 274 ASN A N 1
ATOM 2096 C CA . ASN A 1 274 ? -23.409 6.058 16.054 1.00 96.62 274 ASN A CA 1
ATOM 2097 C C . ASN A 1 274 ? -23.107 4.657 16.645 1.00 96.62 274 ASN A C 1
ATOM 2099 O O . ASN A 1 274 ? -22.769 3.714 15.932 1.00 96.62 274 ASN A O 1
ATOM 2103 N N . THR A 1 275 ? -23.207 4.514 17.968 1.00 93.88 275 THR A N 1
ATOM 2104 C CA . THR A 1 275 ? -22.821 3.294 18.705 1.00 93.88 275 THR A CA 1
ATOM 2105 C C . THR A 1 275 ? -23.788 2.119 18.557 1.00 93.88 275 THR A C 1
ATOM 2107 O O . THR A 1 275 ? -23.405 0.974 18.814 1.00 93.88 275 THR A O 1
ATOM 2110 N N . GLY A 1 276 ? -25.029 2.375 18.131 1.00 88.44 276 GLY A N 1
ATOM 2111 C CA . GLY A 1 276 ? -26.070 1.355 17.989 1.00 88.44 276 GLY A CA 1
ATOM 2112 C C . GLY A 1 276 ? -26.322 0.560 19.279 1.00 88.44 276 GLY A C 1
ATOM 2113 O O . GLY A 1 276 ? -26.068 1.036 20.384 1.00 88.44 276 GLY A O 1
ATOM 2114 N N . ALA A 1 277 ? -26.804 -0.678 19.137 1.00 82.81 277 ALA A N 1
ATOM 2115 C CA . ALA A 1 277 ? -27.158 -1.546 20.268 1.00 82.81 277 ALA A CA 1
ATOM 2116 C C . ALA A 1 277 ? -25.952 -2.019 21.104 1.00 82.81 277 ALA A C 1
ATOM 2118 O O . ALA A 1 277 ? -26.097 -2.330 22.280 1.00 82.81 277 ALA A O 1
ATOM 2119 N N . THR A 1 278 ? -24.755 -2.056 20.518 1.00 82.88 278 THR A N 1
ATOM 2120 C CA . THR A 1 278 ? -23.515 -2.458 21.210 1.00 82.88 278 THR A CA 1
ATOM 2121 C C . THR A 1 278 ? -22.991 -1.427 22.207 1.00 82.88 278 THR A C 1
ATOM 2123 O O . THR A 1 278 ? -22.091 -1.738 22.984 1.00 82.88 278 THR A O 1
ATOM 2126 N N . GLY A 1 279 ? -23.497 -0.190 22.168 1.00 92.44 279 GLY A N 1
ATOM 2127 C CA . GLY A 1 279 ? -23.003 0.885 23.025 1.00 92.44 279 GLY A CA 1
ATOM 2128 C C . GLY A 1 279 ? -21.518 1.202 22.799 1.00 92.44 279 GLY A C 1
ATOM 2129 O O . GLY A 1 279 ? -21.009 1.102 21.680 1.00 92.44 279 GLY A O 1
ATOM 2130 N N . THR A 1 280 ? -20.838 1.614 23.869 1.00 93.62 280 THR A N 1
ATOM 2131 C CA . THR A 1 280 ? -19.442 2.093 23.863 1.00 93.62 280 THR A CA 1
ATOM 2132 C C . THR A 1 280 ? -18.415 1.016 24.223 1.00 93.62 280 THR A C 1
ATOM 2134 O O . THR A 1 280 ? -17.215 1.269 24.169 1.00 93.62 280 THR A O 1
ATOM 2137 N N . HIS A 1 281 ? -18.853 -0.194 24.585 1.00 92.56 281 HIS A N 1
ATOM 2138 C CA . HIS A 1 281 ? -17.956 -1.309 24.893 1.00 92.56 281 HIS A CA 1
ATOM 2139 C C . HIS A 1 281 ? -17.447 -1.933 23.590 1.00 92.56 281 HIS A C 1
ATOM 2141 O O . HIS A 1 281 ? -18.079 -2.829 23.032 1.00 92.56 281 HIS A O 1
ATOM 2147 N N . ARG A 1 282 ? -16.325 -1.417 23.080 1.00 93.38 282 ARG A N 1
ATOM 2148 C CA . ARG A 1 282 ? -15.681 -1.871 21.840 1.00 93.38 282 ARG A CA 1
ATOM 2149 C C . ARG A 1 282 ? -14.220 -2.271 22.119 1.00 93.38 282 ARG A C 1
ATOM 2151 O O . ARG A 1 282 ? -13.579 -1.561 22.892 1.00 93.38 282 ARG A O 1
ATOM 2158 N N . PRO A 1 283 ? -13.661 -3.336 21.509 1.00 95.38 283 PRO A N 1
ATOM 2159 C CA . PRO A 1 283 ? -14.326 -4.341 20.666 1.00 95.38 283 PRO A CA 1
ATOM 2160 C C . PRO A 1 283 ? -15.533 -4.983 21.360 1.00 95.38 283 PRO A C 1
ATOM 2162 O O . PRO A 1 283 ? -15.498 -5.218 22.567 1.00 95.38 283 PRO A O 1
ATOM 2165 N N . ALA A 1 284 ? -16.623 -5.196 20.621 1.00 92.38 284 ALA A N 1
ATOM 2166 C CA . ALA A 1 284 ? -17.873 -5.677 21.205 1.00 92.38 284 ALA A CA 1
ATOM 2167 C C . ALA A 1 284 ? -17.741 -7.161 21.609 1.00 92.38 284 ALA A C 1
ATOM 2169 O O . ALA A 1 284 ? -17.447 -7.986 20.738 1.00 92.38 284 ALA A O 1
ATOM 2170 N N . PRO A 1 285 ? -17.967 -7.533 22.887 1.00 91.94 285 PRO A N 1
ATOM 2171 C CA . PRO A 1 285 ? -17.844 -8.921 23.331 1.00 91.94 285 PRO A CA 1
ATOM 2172 C C . PRO A 1 285 ? -18.716 -9.877 22.507 1.00 91.94 285 PRO A C 1
ATOM 2174 O O . PRO A 1 285 ? -19.865 -9.561 22.200 1.00 91.94 285 PRO A O 1
ATOM 2177 N N . GLY A 1 286 ? -18.173 -11.043 22.141 1.00 94.44 286 GLY A N 1
ATOM 2178 C CA . GLY A 1 286 ? -18.889 -12.067 21.369 1.00 94.44 286 GLY A CA 1
ATOM 2179 C C . GLY A 1 286 ? -19.056 -11.762 19.876 1.00 94.44 286 GLY A C 1
ATOM 2180 O O . GLY A 1 286 ? -19.577 -12.600 19.145 1.00 94.44 286 GLY A O 1
ATOM 2181 N N . ARG A 1 287 ? -18.596 -10.602 19.392 1.00 96.69 287 ARG A N 1
ATOM 2182 C CA . ARG A 1 287 ? -18.689 -10.190 17.983 1.00 96.69 287 ARG A CA 1
ATOM 2183 C C . ARG A 1 287 ? -17.310 -10.190 17.333 1.00 96.69 287 ARG A C 1
ATOM 2185 O O . ARG A 1 287 ? -16.298 -10.031 18.005 1.00 96.69 287 ARG A O 1
ATOM 2192 N N . VAL A 1 288 ? -17.266 -10.323 16.011 1.00 98.12 288 VAL A N 1
ATOM 2193 C CA . VAL A 1 288 ? -16.051 -10.008 15.248 1.00 98.12 288 VAL A CA 1
ATOM 2194 C C . VAL A 1 288 ? -15.979 -8.491 15.115 1.00 98.12 288 VAL A C 1
ATOM 2196 O O . VAL A 1 288 ? -16.962 -7.878 14.703 1.00 98.12 288 VAL A O 1
ATOM 2199 N N . SER A 1 289 ? -14.850 -7.869 15.453 1.00 98.31 289 SER A N 1
ATOM 2200 C CA . SER A 1 289 ? -14.679 -6.414 15.333 1.00 98.31 289 SER A CA 1
ATOM 2201 C C . SER A 1 289 ? -13.656 -6.040 14.268 1.00 98.31 289 SER A C 1
ATOM 2203 O O . SER A 1 289 ? -12.551 -6.574 14.251 1.00 98.31 289 SER A O 1
ATOM 2205 N N . LEU A 1 290 ? -14.012 -5.079 13.417 1.00 98.50 290 LEU A N 1
ATOM 2206 C CA . LEU A 1 290 ? -13.123 -4.374 12.502 1.00 98.50 290 LEU A CA 1
ATOM 2207 C C . LEU A 1 290 ? -12.944 -2.938 13.010 1.00 98.50 290 LEU A C 1
ATOM 2209 O O . LEU A 1 290 ? -13.889 -2.147 13.013 1.00 98.50 290 LEU A O 1
ATOM 2213 N N . ILE A 1 291 ? -11.729 -2.606 13.442 1.00 98.19 291 ILE A N 1
ATOM 2214 C CA . ILE A 1 291 ? -11.368 -1.268 13.919 1.00 98.19 291 ILE A CA 1
ATOM 2215 C C . ILE A 1 291 ? -10.530 -0.581 12.844 1.00 98.19 291 ILE A C 1
ATOM 2217 O O . ILE A 1 291 ? -9.549 -1.152 12.363 1.00 98.19 291 ILE A O 1
ATOM 2221 N N . LEU A 1 292 ? -10.925 0.634 12.470 1.00 97.81 292 LEU A N 1
ATOM 2222 C CA . LEU A 1 292 ? -10.333 1.420 11.387 1.00 97.81 292 LEU A CA 1
ATOM 2223 C C . LEU A 1 292 ? -9.968 2.830 11.877 1.00 97.81 292 LEU A C 1
ATOM 2225 O O . LEU A 1 292 ? -10.653 3.364 12.751 1.00 97.81 292 LEU A O 1
ATOM 2229 N N . PRO A 1 293 ? -8.930 3.478 11.324 1.00 96.38 293 PRO A N 1
ATOM 2230 C CA . PRO A 1 293 ? -8.629 4.868 11.643 1.00 96.38 293 PRO A CA 1
ATOM 2231 C C . PRO A 1 293 ? -9.646 5.821 10.988 1.00 96.38 293 PRO A C 1
ATOM 2233 O O . PRO A 1 293 ? -10.154 5.548 9.905 1.00 96.38 293 PRO A O 1
ATOM 2236 N N . ALA A 1 294 ? -9.899 6.980 11.593 1.00 94.25 294 ALA A N 1
ATOM 2237 C CA . ALA A 1 294 ? -10.668 8.077 11.000 1.00 94.25 294 ALA A CA 1
ATOM 2238 C C . ALA A 1 294 ? -9.774 9.325 10.899 1.00 94.25 294 ALA A C 1
ATOM 2240 O O . ALA A 1 294 ? -9.712 10.152 11.805 1.00 94.25 294 ALA A O 1
ATOM 2241 N N . GLN A 1 295 ? -9.012 9.436 9.809 1.00 87.88 295 GLN A N 1
ATOM 2242 C CA . GLN A 1 295 ? -8.062 10.537 9.613 1.00 87.88 295 GLN A CA 1
ATOM 2243 C C . GLN A 1 295 ? -8.728 11.733 8.933 1.00 87.88 295 GLN A C 1
ATOM 2245 O O . GLN A 1 295 ? -9.439 11.565 7.939 1.00 87.88 295 GLN A O 1
ATOM 2250 N N . GLN A 1 296 ? -8.460 12.934 9.446 1.00 81.06 296 GLN A N 1
ATOM 2251 C CA . GLN A 1 296 ? -8.930 14.188 8.868 1.00 81.06 296 GLN A CA 1
ATOM 2252 C C . GLN A 1 296 ? -7.767 15.114 8.448 1.00 81.06 296 GLN A C 1
ATOM 2254 O O . GLN A 1 296 ? -6.793 15.233 9.191 1.00 81.06 296 GLN A O 1
ATOM 2259 N N . PRO A 1 297 ? -7.858 15.779 7.278 1.00 80.38 297 PRO A N 1
ATOM 2260 C CA . PRO A 1 297 ? -8.856 15.534 6.237 1.00 80.38 297 PRO A CA 1
ATOM 2261 C C . PRO A 1 297 ? -8.672 14.141 5.606 1.00 80.38 297 PRO A C 1
ATOM 2263 O O . PRO A 1 297 ? -7.563 13.611 5.523 1.00 80.38 297 PRO A O 1
ATOM 2266 N N . CYS A 1 298 ? -9.772 13.528 5.168 1.00 81.44 298 CYS A N 1
ATOM 2267 C CA . CYS A 1 298 ? -9.742 12.198 4.566 1.00 81.44 298 CYS A CA 1
ATOM 2268 C C . CYS A 1 298 ? -9.252 12.294 3.111 1.00 81.44 298 CYS A C 1
ATOM 2270 O O . CYS A 1 298 ? -10.010 12.616 2.197 1.00 81.44 298 CYS A O 1
ATOM 2272 N N . PHE A 1 299 ? -7.962 12.033 2.900 1.00 81.38 299 PHE A N 1
ATOM 2273 C CA . PHE A 1 299 ? -7.333 11.960 1.575 1.00 81.38 299 PHE A CA 1
ATOM 2274 C C . PHE A 1 299 ? -7.765 10.694 0.797 1.00 81.38 299 PHE A C 1
ATOM 2276 O O . PHE A 1 299 ? -8.373 9.799 1.390 1.00 81.38 299 PHE A O 1
ATOM 2283 N N . PRO A 1 300 ? -7.441 10.549 -0.508 1.00 80.50 300 PRO A N 1
ATOM 2284 C CA . PRO A 1 300 ? -7.910 9.422 -1.328 1.00 80.50 300 PRO A CA 1
ATOM 2285 C C . PRO A 1 300 ? -7.696 8.023 -0.722 1.00 80.50 300 PRO A C 1
ATOM 2287 O O . PRO A 1 300 ? -8.573 7.170 -0.834 1.00 80.50 300 PRO A O 1
ATOM 2290 N N . ALA A 1 301 ? -6.585 7.795 -0.013 1.00 81.81 301 ALA A N 1
ATOM 2291 C CA . ALA A 1 301 ? -6.332 6.526 0.679 1.00 81.81 301 ALA A CA 1
ATOM 2292 C C . ALA A 1 301 ? -7.354 6.238 1.800 1.00 81.81 301 ALA A C 1
ATOM 2294 O O . ALA A 1 301 ? -7.816 5.108 1.951 1.00 81.81 301 AL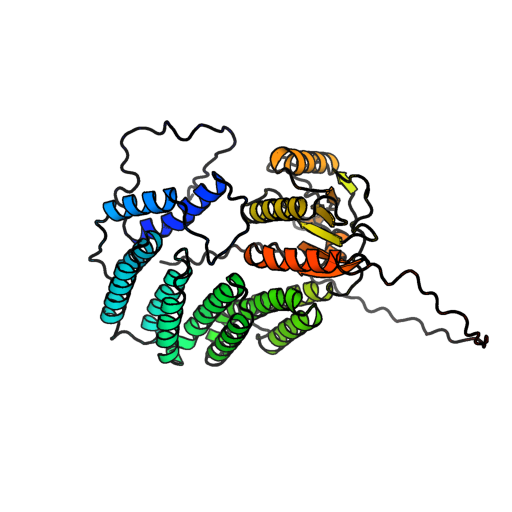A A O 1
ATOM 2295 N N . CYS A 1 302 ? -7.750 7.267 2.554 1.00 88.50 302 CYS A N 1
ATOM 2296 C CA . CYS A 1 302 ? -8.788 7.165 3.576 1.00 88.50 302 CYS A CA 1
ATOM 2297 C C . CYS A 1 302 ? -10.170 6.908 2.944 1.00 88.50 302 CYS A C 1
ATOM 2299 O O . CYS A 1 302 ? -10.925 6.075 3.444 1.00 88.50 302 CYS A O 1
ATOM 2301 N N . LEU A 1 303 ? -10.483 7.540 1.805 1.00 88.75 303 LEU A N 1
ATOM 2302 C CA . LEU A 1 303 ? -11.739 7.287 1.087 1.00 88.75 303 LEU A CA 1
ATOM 2303 C C . LEU A 1 303 ? -11.846 5.831 0.611 1.00 88.75 303 LEU A C 1
ATOM 2305 O O . LEU A 1 303 ? -12.885 5.209 0.818 1.00 88.75 303 LEU A O 1
ATOM 2309 N N . ALA A 1 304 ? -10.764 5.265 0.066 1.00 88.12 304 ALA A N 1
ATOM 2310 C CA . ALA A 1 304 ? -10.729 3.865 -0.363 1.00 88.12 304 ALA A CA 1
ATOM 2311 C C . ALA A 1 304 ? -11.026 2.887 0.790 1.00 88.12 304 ALA A C 1
ATOM 2313 O O . ALA A 1 304 ? -11.770 1.923 0.614 1.00 88.12 304 ALA A O 1
ATOM 2314 N N . MET A 1 305 ? -10.496 3.159 1.985 1.00 94.44 305 MET A N 1
ATOM 2315 C CA . MET A 1 305 ? -10.791 2.381 3.191 1.00 94.44 305 MET A CA 1
ATOM 2316 C C . MET A 1 305 ? -12.256 2.496 3.622 1.00 94.44 305 MET A C 1
ATOM 2318 O O . MET A 1 305 ? -12.859 1.508 4.031 1.00 94.44 305 MET A O 1
ATOM 2322 N N . ILE A 1 306 ? -12.848 3.687 3.538 1.00 94.31 306 ILE A N 1
ATOM 2323 C CA . ILE A 1 306 ? -14.254 3.899 3.908 1.00 94.31 306 ILE A CA 1
ATOM 2324 C C . ILE A 1 306 ? -15.184 3.186 2.926 1.00 94.31 306 ILE A C 1
ATOM 2326 O O . ILE A 1 306 ? -16.161 2.563 3.344 1.00 94.31 306 ILE A O 1
ATOM 2330 N N . ASP A 1 307 ? -14.865 3.223 1.634 1.00 92.31 307 ASP A N 1
ATOM 2331 C CA . ASP A 1 307 ? -15.613 2.490 0.614 1.00 92.31 307 ASP A CA 1
ATOM 2332 C C . ASP A 1 307 ? -15.490 0.969 0.810 1.00 92.31 307 ASP A C 1
ATOM 2334 O O . ASP A 1 307 ? -16.497 0.260 0.742 1.00 92.31 307 ASP A O 1
ATOM 2338 N N . ALA A 1 308 ? -14.307 0.473 1.184 1.00 94.50 308 ALA A N 1
ATOM 2339 C CA . ALA A 1 308 ? -14.126 -0.920 1.585 1.00 94.50 308 ALA A CA 1
ATOM 2340 C C . ALA A 1 308 ? -14.952 -1.287 2.827 1.00 94.50 308 ALA A C 1
ATOM 2342 O O . ALA A 1 308 ? -15.663 -2.291 2.830 1.00 94.50 308 ALA A O 1
ATOM 2343 N N . ALA A 1 309 ? -14.935 -0.449 3.865 1.00 97.00 309 ALA A N 1
ATOM 2344 C CA . ALA A 1 309 ? -15.720 -0.670 5.074 1.00 97.00 309 ALA A CA 1
ATOM 2345 C C . ALA A 1 309 ? -17.225 -0.753 4.777 1.00 97.00 309 ALA A C 1
ATOM 2347 O O . ALA A 1 309 ? -17.926 -1.556 5.389 1.00 97.00 309 ALA A O 1
ATOM 2348 N N . ARG A 1 310 ? -17.735 0.032 3.816 1.00 95.94 310 ARG A N 1
ATOM 2349 C CA . ARG A 1 310 ? -19.145 -0.028 3.381 1.00 95.94 310 ARG A CA 1
ATOM 2350 C C . ARG A 1 310 ? -19.470 -1.323 2.664 1.00 95.94 310 ARG A C 1
ATOM 2352 O O . ARG A 1 310 ? -20.522 -1.899 2.920 1.00 95.94 310 ARG A O 1
ATOM 2359 N N . ARG A 1 311 ? -18.583 -1.789 1.781 1.00 95.38 311 ARG A N 1
ATOM 2360 C CA . ARG A 1 311 ? -18.739 -3.093 1.122 1.00 95.38 311 ARG A CA 1
ATOM 2361 C C . ARG A 1 311 ? -18.740 -4.229 2.141 1.00 95.38 311 ARG A C 1
ATOM 2363 O O . ARG A 1 311 ? -19.585 -5.116 2.055 1.00 95.38 311 ARG A O 1
ATOM 2370 N N . ILE A 1 312 ? -17.829 -4.177 3.111 1.00 97.12 312 ILE A N 1
ATOM 2371 C CA . ILE A 1 312 ? -17.739 -5.150 4.202 1.00 97.12 312 ILE A CA 1
ATOM 2372 C C . ILE A 1 312 ? -19.017 -5.111 5.057 1.00 97.12 312 ILE A C 1
ATOM 2374 O O . ILE A 1 312 ? -19.617 -6.160 5.279 1.00 97.12 312 ILE A O 1
ATOM 2378 N N . GLU A 1 313 ? -19.484 -3.928 5.477 1.00 97.00 313 GLU A N 1
ATOM 2379 C CA . GLU A 1 313 ? -20.750 -3.783 6.214 1.00 97.00 313 GLU A CA 1
ATOM 2380 C C . GLU A 1 313 ? -21.920 -4.368 5.428 1.00 97.00 313 GLU A C 1
ATOM 2382 O O . GLU A 1 313 ? -22.656 -5.190 5.962 1.00 97.00 313 GLU A O 1
ATOM 2387 N N . ALA A 1 314 ? -22.061 -4.000 4.153 1.00 96.31 314 ALA A N 1
ATOM 2388 C CA . ALA A 1 314 ? -23.154 -4.469 3.315 1.00 96.31 314 ALA A CA 1
ATOM 2389 C C . ALA A 1 314 ? -23.129 -5.995 3.137 1.00 96.31 314 ALA A C 1
ATOM 2391 O O . ALA A 1 314 ? -24.180 -6.633 3.192 1.00 96.31 314 ALA A O 1
ATOM 2392 N N . ARG A 1 315 ? -21.939 -6.592 2.965 1.00 96.88 315 ARG A N 1
ATOM 2393 C CA . ARG A 1 315 ? -21.754 -8.046 2.817 1.00 96.88 315 ARG A CA 1
ATOM 2394 C C . ARG A 1 315 ? -22.123 -8.816 4.083 1.00 96.88 315 ARG A C 1
ATOM 2396 O O . ARG A 1 315 ? -22.717 -9.887 3.986 1.00 96.88 315 ARG A O 1
ATOM 2403 N N . PHE A 1 316 ? -21.767 -8.294 5.253 1.00 97.06 316 PHE A N 1
ATOM 2404 C CA . PHE A 1 316 ? -21.984 -8.965 6.539 1.00 97.06 316 PHE A CA 1
ATOM 2405 C C . PHE A 1 316 ? -23.146 -8.368 7.342 1.00 97.06 316 PHE A C 1
ATOM 2407 O O . PHE A 1 316 ? -23.260 -8.601 8.548 1.00 97.06 316 PHE A O 1
ATOM 2414 N N . ARG A 1 317 ? -24.032 -7.607 6.691 1.00 95.50 317 ARG A N 1
ATOM 2415 C CA . ARG A 1 317 ? -25.185 -6.987 7.342 1.00 95.50 317 ARG A CA 1
ATOM 2416 C C . ARG A 1 317 ? -26.062 -8.046 8.008 1.00 95.50 317 ARG A C 1
ATOM 2418 O O . ARG A 1 317 ? -26.384 -9.070 7.413 1.00 95.50 317 ARG A O 1
ATOM 2425 N N . GLY A 1 318 ? -26.457 -7.778 9.252 1.00 93.62 318 GLY A N 1
ATOM 2426 C CA . GLY A 1 318 ? -27.254 -8.702 10.065 1.00 93.62 318 GLY A CA 1
ATOM 2427 C C . GLY A 1 318 ? -26.449 -9.828 10.720 1.00 93.62 318 GLY A C 1
ATOM 2428 O O . GLY A 1 318 ? -27.024 -10.610 11.469 1.00 93.62 318 GLY A O 1
ATOM 2429 N N . GLN A 1 319 ? -25.137 -9.902 10.485 1.00 95.19 319 GLN A N 1
ATOM 2430 C CA . GLN A 1 319 ? -24.243 -10.818 11.193 1.00 95.19 319 GLN A CA 1
ATOM 2431 C C . GLN A 1 319 ? -23.612 -10.130 12.412 1.00 95.19 319 GLN A C 1
ATOM 2433 O O . GLN A 1 319 ? -23.738 -8.921 12.634 1.00 95.19 319 GLN A O 1
ATOM 2438 N N . GLU A 1 320 ? -22.883 -10.898 13.218 1.00 95.56 320 GLU A N 1
ATOM 2439 C CA . GLU A 1 320 ? -22.177 -10.409 14.407 1.00 95.56 320 GLU A CA 1
ATOM 2440 C C . GLU A 1 320 ? -20.864 -9.684 14.061 1.00 95.56 320 GLU A C 1
ATOM 2442 O O . GLU A 1 320 ? -19.840 -9.892 14.710 1.00 95.56 320 GLU A O 1
ATOM 2447 N N . LEU A 1 321 ? -20.895 -8.824 13.037 1.00 97.31 321 LEU A N 1
ATOM 2448 C CA . LEU A 1 321 ? -19.803 -7.926 12.683 1.00 97.31 321 LEU A CA 1
ATOM 2449 C C . LEU A 1 321 ? -20.012 -6.549 13.312 1.00 97.31 321 LEU A C 1
ATOM 2451 O O . LEU A 1 321 ? -21.070 -5.923 13.207 1.00 97.31 321 LEU A O 1
ATOM 2455 N N . ASP A 1 322 ? -18.955 -6.066 13.937 1.00 97.31 322 ASP A N 1
ATOM 2456 C CA . ASP A 1 322 ? -18.863 -4.782 14.590 1.00 97.31 322 ASP A CA 1
ATOM 2457 C C . ASP A 1 322 ? -17.814 -3.913 13.885 1.00 97.31 322 ASP A C 1
ATOM 2459 O O . ASP A 1 322 ? -16.652 -4.296 13.814 1.00 97.31 322 ASP A O 1
ATOM 2463 N N . ILE A 1 323 ? -18.204 -2.759 13.338 1.00 97.94 323 ILE A N 1
ATOM 2464 C CA . ILE A 1 323 ? -17.259 -1.819 12.712 1.00 97.94 323 ILE A CA 1
ATOM 2465 C C . ILE A 1 323 ? -17.146 -0.576 13.595 1.00 97.94 323 ILE A C 1
ATOM 2467 O O . ILE A 1 323 ? -18.164 0.019 13.977 1.00 97.94 323 ILE A O 1
ATOM 2471 N N . THR A 1 324 ? -15.909 -0.203 13.927 1.00 98.38 324 THR A N 1
ATOM 2472 C CA . THR A 1 324 ? -15.589 0.994 14.713 1.00 98.38 324 THR A CA 1
ATOM 2473 C C . THR A 1 324 ? -14.511 1.802 14.009 1.00 98.38 324 THR A C 1
ATOM 2475 O O . THR A 1 324 ? -13.406 1.318 13.782 1.00 98.38 324 THR A O 1
ATOM 2478 N N . PHE A 1 325 ? -14.814 3.055 13.705 1.00 97.94 325 PHE A N 1
ATOM 2479 C CA . PHE A 1 325 ? -13.826 4.044 13.312 1.00 97.94 325 PHE A CA 1
ATOM 2480 C C . PHE A 1 325 ? -13.314 4.752 14.560 1.00 97.94 325 PHE A C 1
ATOM 2482 O O . PHE A 1 325 ? -14.105 5.120 15.429 1.00 97.94 325 PHE A O 1
ATOM 2489 N N . ARG A 1 326 ? -12.003 4.956 14.655 1.00 96.56 326 ARG A N 1
ATOM 2490 C CA . ARG A 1 326 ? -11.385 5.652 15.784 1.00 96.56 326 ARG A CA 1
ATOM 2491 C C . ARG A 1 326 ? -10.494 6.800 15.350 1.00 96.56 326 ARG A C 1
ATOM 2493 O O . ARG A 1 326 ? -9.788 6.708 14.347 1.00 96.56 326 ARG A O 1
ATOM 2500 N N . THR A 1 327 ? -10.507 7.865 16.132 1.00 95.75 327 THR A N 1
ATOM 2501 C CA . THR A 1 327 ? -9.635 9.026 15.966 1.00 95.75 327 THR A CA 1
ATOM 2502 C C . THR A 1 327 ? -9.405 9.712 17.309 1.00 95.75 327 THR A C 1
ATOM 2504 O O . THR A 1 327 ? -9.787 9.189 18.360 1.00 95.75 327 THR A O 1
ATOM 2507 N N . ARG A 1 328 ? -8.751 10.867 17.293 1.00 94.81 328 ARG A N 1
ATOM 2508 C CA . ARG A 1 328 ? -8.443 11.661 18.475 1.00 94.81 328 ARG A CA 1
ATOM 2509 C C . ARG A 1 328 ? -8.594 13.144 18.172 1.00 94.81 328 ARG A C 1
ATOM 2511 O O . ARG A 1 328 ? -8.437 13.547 17.026 1.00 94.81 328 ARG A O 1
ATOM 2518 N N . THR A 1 329 ? -8.842 13.949 19.197 1.00 94.00 329 THR A N 1
ATOM 2519 C CA . THR A 1 329 ? -8.812 15.406 19.046 1.00 94.00 329 THR A CA 1
ATOM 2520 C C . THR A 1 329 ? -7.385 15.885 18.782 1.00 94.00 329 THR A C 1
ATOM 2522 O O . THR A 1 329 ? -6.414 15.331 19.293 1.00 94.00 329 THR A O 1
ATOM 2525 N N . HIS A 1 330 ? -7.234 16.929 17.990 1.00 89.31 330 HIS A N 1
ATOM 2526 C CA . HIS A 1 330 ? -5.986 17.573 17.623 1.00 89.31 330 HIS A CA 1
ATOM 2527 C C . HIS A 1 330 ? -5.896 18.982 18.206 1.00 89.31 330 HIS A C 1
ATOM 2529 O O . HIS A 1 330 ? -4.831 19.579 18.151 1.00 89.31 330 HIS A O 1
ATOM 2535 N N . GLY A 1 331 ? -6.938 19.526 18.836 1.00 86.44 331 GLY A N 1
ATOM 2536 C CA . GLY A 1 331 ? -6.947 20.853 19.471 1.00 86.44 331 GLY A CA 1
ATOM 2537 C C . GLY A 1 331 ? -6.931 22.026 18.481 1.00 86.44 331 GLY A C 1
ATOM 2538 O O . GLY A 1 331 ? -6.762 23.179 18.880 1.00 86.44 331 GLY A O 1
ATOM 2539 N N . PHE A 1 332 ? -7.088 21.738 17.193 1.00 79.69 332 PHE A N 1
ATOM 2540 C CA . PHE A 1 332 ? -7.267 22.695 16.110 1.00 79.69 332 PHE A CA 1
ATOM 2541 C C . PHE A 1 332 ? -8.139 22.045 15.043 1.00 79.69 332 PHE A C 1
ATOM 2543 O O . PHE A 1 332 ? -8.103 20.829 14.868 1.00 79.69 332 PHE A O 1
ATOM 2550 N N . TYR A 1 333 ? -8.887 22.861 14.312 1.00 66.38 333 TYR A N 1
ATOM 2551 C CA . TYR A 1 333 ? -9.624 22.408 13.147 1.00 66.38 333 TYR A CA 1
ATOM 2552 C C . TYR A 1 333 ? -9.286 23.306 11.958 1.00 66.38 333 TYR A C 1
ATOM 2554 O O . TYR A 1 333 ? -9.591 24.492 11.988 1.00 66.38 333 TYR A O 1
ATOM 2562 N N . ALA A 1 334 ? -8.637 22.759 10.926 1.00 66.69 334 ALA A N 1
ATOM 2563 C CA . ALA A 1 334 ? -8.112 23.528 9.793 1.00 66.69 334 ALA A CA 1
ATOM 2564 C C . ALA A 1 334 ? -7.273 24.749 10.246 1.00 66.69 334 ALA A C 1
ATOM 2566 O O . ALA A 1 334 ? -6.211 24.579 10.842 1.00 66.69 334 ALA A O 1
ATOM 2567 N N . ASP A 1 335 ? -7.739 25.964 9.965 1.00 67.06 335 ASP A N 1
ATOM 2568 C CA . ASP A 1 335 ? -7.162 27.250 10.372 1.00 67.06 335 ASP A CA 1
ATOM 2569 C C . ASP A 1 335 ? -7.796 27.829 11.652 1.00 67.06 335 ASP A C 1
ATOM 2571 O O . ASP A 1 335 ? -7.362 28.864 12.159 1.00 67.06 335 ASP A O 1
ATOM 2575 N N . THR A 1 336 ? -8.807 27.159 12.209 1.00 64.00 336 THR A N 1
ATOM 2576 C CA . THR A 1 336 ? -9.503 27.579 13.423 1.00 64.00 336 THR A CA 1
ATOM 2577 C C . THR A 1 336 ? -8.830 26.966 14.653 1.00 64.00 336 THR A C 1
ATOM 2579 O O . THR A 1 336 ? -8.945 25.772 14.942 1.00 64.00 336 THR A O 1
ATOM 2582 N N . ALA A 1 337 ? -8.110 27.799 15.403 1.00 66.62 337 ALA A N 1
ATOM 2583 C CA . ALA A 1 337 ? -7.507 27.435 16.679 1.00 66.62 337 ALA A CA 1
ATOM 2584 C C . ALA A 1 337 ? -7.749 28.531 17.731 1.00 66.62 337 ALA A C 1
ATOM 2586 O O . ALA A 1 337 ? -7.759 29.714 17.381 1.00 66.62 337 ALA A O 1
ATOM 2587 N N . PRO A 1 338 ? -7.874 28.169 19.022 1.00 68.50 338 PRO A N 1
ATOM 2588 C CA . PRO A 1 338 ? -7.988 26.812 19.569 1.00 68.50 338 PRO A CA 1
ATOM 2589 C C . PRO A 1 338 ? -9.433 26.276 19.513 1.00 68.50 338 PRO A C 1
ATOM 2591 O O . PRO A 1 338 ? -10.380 27.003 19.811 1.00 68.50 338 PRO A O 1
ATOM 2594 N N . ALA A 1 339 ? -9.605 24.992 19.188 1.00 78.19 339 ALA A N 1
ATOM 2595 C CA . ALA A 1 339 ? -10.894 24.304 19.307 1.00 78.19 339 ALA A CA 1
ATOM 2596 C C . ALA A 1 339 ? -10.970 23.564 20.651 1.00 78.19 339 ALA A C 1
ATOM 2598 O O . ALA A 1 339 ? -9.996 22.945 21.083 1.00 78.19 339 ALA A O 1
ATOM 2599 N N . THR A 1 340 ? -12.122 23.610 21.329 1.00 91.12 340 THR A N 1
ATOM 2600 C CA . THR A 1 340 ? -12.338 22.737 22.492 1.00 91.12 340 THR A CA 1
ATOM 2601 C C . THR A 1 340 ? -12.474 21.285 22.017 1.00 91.12 340 THR A C 1
ATOM 2603 O O . THR A 1 340 ? -13.003 21.063 20.924 1.00 91.12 340 THR A O 1
ATOM 2606 N N . PRO A 1 341 ? -12.080 20.279 22.822 1.00 93.31 341 PRO A N 1
ATOM 2607 C CA . PRO A 1 341 ? -12.225 18.873 22.441 1.00 93.31 341 PRO A CA 1
ATOM 2608 C C . PRO A 1 341 ? -13.649 18.491 22.010 1.00 93.31 341 PRO A C 1
ATOM 2610 O O . PRO A 1 341 ? -13.826 17.721 21.073 1.00 93.31 341 PRO A O 1
ATOM 2613 N N . LEU A 1 342 ? -14.672 19.065 22.657 1.00 94.62 342 LEU A N 1
ATOM 2614 C CA . LEU A 1 342 ? -16.071 18.839 22.289 1.00 94.62 342 LEU A CA 1
ATOM 2615 C C . LEU A 1 342 ? -16.420 19.450 20.924 1.00 94.62 342 LEU A C 1
ATOM 2617 O O . LEU A 1 342 ? -17.100 18.796 20.139 1.00 94.62 342 LEU A O 1
ATOM 2621 N N . ALA A 1 343 ? -15.973 20.679 20.641 1.00 93.00 343 ALA A N 1
ATOM 2622 C CA . ALA A 1 343 ? -16.253 21.340 19.366 1.00 93.00 343 ALA A CA 1
ATOM 2623 C C . ALA A 1 343 ? -15.600 20.594 18.193 1.00 93.00 343 ALA A C 1
ATOM 2625 O O . ALA A 1 343 ? -16.244 20.376 17.169 1.00 93.00 343 ALA A O 1
ATOM 2626 N N . GLU A 1 344 ? -14.357 20.142 18.366 1.00 93.31 344 GLU A N 1
ATOM 2627 C CA . GLU A 1 344 ? -13.674 19.311 17.373 1.00 93.31 344 GLU A CA 1
ATOM 2628 C C . GLU A 1 344 ? -14.383 17.962 17.192 1.00 93.31 344 GLU A C 1
ATOM 2630 O O . GLU A 1 344 ? -14.715 17.589 16.075 1.00 93.31 344 GLU A O 1
ATOM 2635 N N . ALA A 1 345 ? -14.744 17.274 18.280 1.00 95.19 345 ALA A N 1
ATOM 2636 C CA . ALA A 1 345 ? -15.473 16.009 18.193 1.00 95.19 345 ALA A CA 1
ATOM 2637 C C . ALA A 1 345 ? -16.844 16.144 17.500 1.00 95.19 345 ALA A C 1
ATOM 2639 O O . ALA A 1 345 ? -17.289 15.217 16.821 1.00 95.19 345 ALA A O 1
ATOM 2640 N N . GLN A 1 346 ? -17.536 17.274 17.678 1.00 94.62 346 GLN A N 1
ATOM 2641 C CA . GLN A 1 346 ? -18.781 17.578 16.968 1.00 94.62 346 GLN A CA 1
ATOM 2642 C C . GLN A 1 346 ? -18.534 17.809 15.477 1.00 94.62 346 GLN A C 1
ATOM 2644 O O . GLN A 1 346 ? -19.306 17.310 14.656 1.00 94.62 346 GLN A O 1
ATOM 2649 N N . TYR A 1 347 ? -17.459 18.520 15.129 1.00 92.50 347 TYR A N 1
ATOM 2650 C CA . TYR A 1 347 ? -17.048 18.690 13.742 1.00 92.50 347 TYR A CA 1
ATOM 2651 C C . TYR A 1 347 ? -16.738 17.335 13.093 1.00 92.50 347 TYR A C 1
ATOM 2653 O O . TYR A 1 347 ? -17.309 17.007 12.053 1.00 92.50 347 TYR A O 1
ATOM 2661 N N . ASP A 1 348 ? -15.896 16.525 13.733 1.00 93.69 348 ASP A N 1
ATOM 2662 C CA . ASP A 1 348 ? -15.485 15.205 13.251 1.00 93.69 348 ASP A CA 1
ATOM 2663 C C . ASP A 1 348 ? -16.688 14.294 13.043 1.00 93.69 348 ASP A C 1
ATOM 2665 O O . ASP A 1 348 ? -16.796 13.613 12.025 1.00 93.69 348 ASP A O 1
ATOM 2669 N N . SER A 1 349 ? -17.632 14.316 13.985 1.00 95.75 349 SER A N 1
ATOM 2670 C CA . SER A 1 349 ? -18.901 13.604 13.867 1.00 95.75 349 SER A CA 1
ATOM 2671 C C . SER A 1 349 ? -19.685 14.056 12.635 1.00 95.75 349 SER A C 1
ATOM 2673 O O . SER A 1 349 ? -20.095 13.220 11.826 1.00 95.75 349 SER A O 1
ATOM 2675 N N . ALA A 1 350 ? -19.826 15.368 12.418 1.00 94.50 350 ALA A N 1
ATOM 2676 C CA . ALA A 1 350 ? -20.513 15.895 11.243 1.00 94.50 350 ALA A CA 1
ATOM 2677 C C . ALA A 1 350 ? -19.806 15.493 9.938 1.00 94.50 350 ALA A C 1
ATOM 2679 O O . ALA A 1 350 ? -20.445 15.035 8.986 1.00 94.50 350 ALA A O 1
ATOM 2680 N N . TYR A 1 351 ? -18.480 15.609 9.903 1.00 93.19 351 TYR A N 1
ATOM 2681 C CA . TYR A 1 351 ? -17.673 15.233 8.754 1.00 93.19 351 TYR A CA 1
ATOM 2682 C C . TYR A 1 351 ? -17.785 13.734 8.460 1.00 93.19 351 TYR A C 1
ATOM 2684 O O . TYR A 1 351 ? -18.201 13.351 7.367 1.00 93.19 351 TYR A O 1
ATOM 2692 N N . PHE A 1 352 ? -17.489 12.860 9.420 1.00 95.19 352 PHE A N 1
ATOM 2693 C CA . PHE A 1 352 ? -17.449 11.422 9.171 1.00 95.19 352 PHE A CA 1
ATOM 2694 C C . PHE A 1 352 ? -18.831 10.789 9.014 1.00 95.19 352 PHE A C 1
ATOM 2696 O O . PHE A 1 352 ? -18.991 9.918 8.158 1.00 95.19 352 PHE A O 1
ATOM 2703 N N . LEU A 1 353 ? -19.842 11.211 9.779 1.00 95.44 353 LEU A N 1
ATOM 2704 C CA . LEU A 1 353 ? -21.170 10.587 9.737 1.00 95.44 353 LEU A CA 1
ATOM 2705 C C . LEU A 1 353 ? -22.085 11.191 8.668 1.00 95.44 353 LEU A C 1
ATOM 2707 O O . LEU A 1 353 ? -22.847 10.448 8.050 1.00 95.44 353 LEU A O 1
ATOM 2711 N N . HIS A 1 354 ? -22.013 12.500 8.403 1.00 93.12 354 HIS A N 1
ATOM 2712 C CA . HIS A 1 354 ? -22.914 13.146 7.438 1.00 93.12 354 HIS A CA 1
ATOM 2713 C C . HIS A 1 354 ? -22.279 13.354 6.064 1.00 93.12 354 HIS A C 1
ATOM 2715 O O . HIS A 1 354 ? -22.924 13.062 5.052 1.00 93.12 354 HIS A O 1
ATOM 2721 N N . HIS A 1 355 ? -21.032 13.828 6.009 1.00 90.44 355 HIS A N 1
ATOM 2722 C CA . HIS A 1 355 ? -20.359 14.079 4.735 1.00 90.44 355 HIS A CA 1
ATOM 2723 C C . HIS A 1 355 ? -19.747 12.797 4.164 1.00 90.44 355 HIS A C 1
ATOM 2725 O O . HIS A 1 355 ? -20.120 12.341 3.082 1.00 90.44 355 HIS A O 1
ATOM 2731 N N . VAL A 1 356 ? -18.844 12.179 4.922 1.00 90.81 356 VAL A N 1
ATOM 2732 C CA . VAL A 1 356 ? -18.116 10.988 4.495 1.00 90.81 356 VAL A CA 1
ATOM 2733 C C . VAL A 1 356 ? -18.945 9.722 4.666 1.00 90.81 356 VAL A C 1
ATOM 2735 O O . VAL A 1 356 ? -18.684 8.785 3.932 1.00 90.81 356 VAL A O 1
ATOM 2738 N N . LYS A 1 357 ? -19.957 9.695 5.544 1.00 94.69 357 LYS A N 1
ATOM 2739 C CA . LYS A 1 357 ? -20.898 8.587 5.821 1.00 94.69 357 LYS A CA 1
ATOM 2740 C C . LYS A 1 357 ? -20.212 7.235 6.062 1.00 94.69 357 LYS A C 1
ATOM 2742 O O . LYS A 1 357 ? -20.405 6.290 5.284 1.00 94.69 357 LYS A O 1
ATOM 2747 N N . ILE A 1 358 ? -19.384 7.161 7.100 1.00 96.69 358 ILE A N 1
ATOM 2748 C CA . ILE A 1 358 ? -18.760 5.907 7.545 1.00 96.69 358 ILE A CA 1
ATOM 2749 C C . ILE A 1 358 ? -19.809 4.888 8.041 1.00 96.69 358 ILE A C 1
ATOM 2751 O O . ILE A 1 358 ? -20.818 5.286 8.629 1.00 96.69 358 ILE A O 1
ATOM 2755 N N . PRO A 1 359 ? -19.601 3.575 7.826 1.00 96.00 359 PRO A N 1
ATOM 2756 C CA . PRO A 1 359 ? -20.451 2.534 8.395 1.00 96.00 359 PRO A CA 1
ATOM 2757 C C . PRO A 1 359 ? -20.002 2.177 9.821 1.00 96.00 359 PRO A C 1
ATOM 2759 O O . PRO A 1 359 ? -18.875 1.742 10.033 1.00 96.00 359 PRO A O 1
ATOM 2762 N N . GLY A 1 360 ? -20.888 2.311 10.806 1.00 96.31 360 GLY A N 1
ATOM 2763 C CA . GLY A 1 360 ? -20.611 1.915 12.193 1.00 96.31 360 GLY A CA 1
ATOM 2764 C C . GLY A 1 360 ? -20.274 3.075 13.130 1.00 96.31 360 GLY A C 1
ATOM 2765 O O . GLY A 1 360 ? -20.613 4.228 12.858 1.00 96.31 360 GLY A O 1
ATOM 2766 N N . ALA A 1 361 ? -19.671 2.744 14.271 1.00 97.94 361 ALA A N 1
ATOM 2767 C CA . ALA A 1 361 ? -19.444 3.693 15.359 1.00 97.94 361 ALA A CA 1
ATOM 2768 C C . ALA A 1 361 ? -18.225 4.587 15.100 1.00 97.94 361 ALA A C 1
ATOM 2770 O O . ALA A 1 361 ? -17.275 4.162 14.446 1.00 97.94 361 ALA A O 1
ATOM 2771 N N . LEU A 1 362 ? -18.238 5.796 15.666 1.00 98.25 362 LEU A N 1
ATOM 2772 C CA . LEU A 1 362 ? -17.092 6.703 15.719 1.00 98.25 362 LEU A CA 1
ATOM 2773 C C . LEU A 1 362 ? -16.668 6.914 17.175 1.00 98.25 362 LEU A C 1
ATOM 2775 O O . LEU A 1 362 ? -17.453 7.413 17.984 1.00 98.25 362 LEU A O 1
ATOM 2779 N N . ALA A 1 363 ? -15.427 6.546 17.480 1.00 98.00 363 ALA A N 1
ATOM 2780 C CA . ALA A 1 363 ? -14.773 6.727 18.768 1.00 98.00 363 ALA A CA 1
ATOM 2781 C C . ALA A 1 363 ? -13.735 7.855 18.665 1.00 98.00 363 ALA A C 1
ATOM 2783 O O . ALA A 1 363 ? -12.847 7.797 17.815 1.00 98.00 363 ALA A O 1
ATOM 2784 N N . ILE A 1 364 ? -13.835 8.877 19.517 1.00 97.44 364 ILE A N 1
ATOM 2785 C CA . ILE A 1 364 ? -12.894 10.006 19.538 1.00 97.44 364 ILE A CA 1
ATOM 2786 C C . ILE A 1 364 ? -12.246 10.108 20.918 1.00 97.44 364 ILE A C 1
ATOM 2788 O O . ILE A 1 364 ? -12.899 10.452 21.912 1.00 97.44 364 ILE A O 1
ATOM 2792 N N . ALA A 1 365 ? -10.950 9.807 20.979 1.00 96.81 365 ALA A N 1
ATOM 2793 C CA . ALA A 1 365 ? -10.131 10.026 22.162 1.00 96.81 365 ALA A CA 1
ATOM 2794 C C . ALA A 1 365 ? -9.827 11.521 22.340 1.00 96.81 365 ALA A C 1
ATOM 2796 O O . ALA A 1 365 ? -9.618 12.252 21.374 1.00 96.81 365 ALA A O 1
ATOM 2797 N N . GLU A 1 366 ? -9.787 11.990 23.583 1.00 95.44 366 GLU A N 1
ATOM 2798 C CA . GLU A 1 366 ? -9.313 13.342 23.874 1.00 95.44 366 GLU A CA 1
ATOM 2799 C C . GLU A 1 366 ? -7.786 13.322 23.987 1.00 95.44 366 GLU A C 1
ATOM 2801 O O . GLU A 1 366 ? -7.231 12.666 24.870 1.00 95.44 366 GLU A O 1
ATOM 2806 N N . THR A 1 367 ? -7.101 14.040 23.098 1.00 93.81 367 THR A N 1
ATOM 2807 C CA . THR A 1 367 ? -5.647 14.200 23.175 1.00 93.81 367 THR A CA 1
ATOM 2808 C C . THR A 1 367 ? -5.304 15.285 24.178 1.00 93.81 367 THR A C 1
ATOM 2810 O O . THR A 1 367 ? -5.710 16.441 24.036 1.00 93.81 367 THR A O 1
ATOM 2813 N N . LYS A 1 368 ? -4.482 14.927 25.161 1.00 93.06 368 LYS A N 1
ATOM 2814 C CA . LYS A 1 368 ? -3.794 15.904 26.004 1.00 93.06 368 LYS A CA 1
ATOM 2815 C C . LYS A 1 368 ? -2.563 16.412 25.270 1.00 93.06 368 LYS A C 1
ATOM 2817 O O . LYS A 1 368 ? -1.903 15.661 24.556 1.00 93.06 368 LYS A O 1
ATOM 2822 N N . TYR A 1 369 ? -2.246 17.684 25.443 1.00 89.69 369 TYR A N 1
ATOM 2823 C CA . TYR A 1 369 ? -1.094 18.299 24.801 1.00 89.69 369 TYR A CA 1
ATOM 2824 C C . TYR A 1 369 ? -0.283 19.109 25.801 1.00 89.69 369 TYR A C 1
ATOM 2826 O O . TYR A 1 369 ? -0.821 19.806 26.661 1.00 89.69 369 TYR A O 1
ATOM 2834 N N . GLY A 1 370 ? 1.033 19.023 25.649 1.00 87.44 370 GLY A N 1
ATOM 2835 C CA . GLY A 1 370 ? 2.004 19.857 26.337 1.00 87.44 370 GLY A CA 1
ATOM 2836 C C . GLY A 1 370 ? 2.779 20.723 25.351 1.00 87.44 370 GLY A C 1
ATOM 2837 O O . GLY A 1 370 ? 2.639 20.607 24.131 1.00 87.44 370 GLY A O 1
ATOM 2838 N N . PHE A 1 371 ? 3.643 21.577 25.887 1.00 88.62 371 PHE A N 1
ATOM 2839 C CA . PHE A 1 371 ? 4.567 22.384 25.101 1.00 88.62 371 PHE A CA 1
ATOM 2840 C C . PHE A 1 371 ? 5.993 22.104 25.558 1.00 88.62 371 PHE A C 1
ATOM 2842 O O . PHE A 1 371 ? 6.283 22.037 26.753 1.00 88.62 371 PHE A O 1
ATOM 2849 N N . ARG A 1 372 ? 6.891 21.915 24.594 1.00 89.56 372 ARG A N 1
ATOM 2850 C CA . ARG A 1 372 ? 8.333 21.869 24.841 1.00 89.56 372 ARG A CA 1
ATOM 2851 C C . ARG A 1 372 ? 8.838 23.251 25.273 1.00 89.56 372 ARG A C 1
ATOM 2853 O O . ARG A 1 372 ? 8.179 24.251 24.991 1.00 89.56 372 ARG A O 1
ATOM 2860 N N . PRO A 1 373 ? 10.041 23.336 25.874 1.00 95.25 373 PRO A N 1
ATOM 2861 C CA . PRO A 1 373 ? 10.666 24.620 26.203 1.00 95.25 373 PRO A CA 1
ATOM 2862 C C . PRO A 1 373 ? 10.827 25.568 25.004 1.00 95.25 373 PRO A C 1
ATOM 2864 O O . PRO A 1 373 ? 10.856 26.778 25.182 1.00 95.25 373 PRO A O 1
ATOM 2867 N N . ASP A 1 374 ? 10.904 25.027 23.784 1.00 92.44 374 ASP A N 1
ATOM 2868 C CA . ASP A 1 374 ? 10.981 25.792 22.532 1.00 92.44 374 ASP A CA 1
ATOM 2869 C C . ASP A 1 374 ? 9.606 26.228 21.981 1.00 92.44 374 ASP A C 1
ATOM 2871 O O . ASP A 1 374 ? 9.516 26.711 20.855 1.00 92.44 374 ASP A O 1
ATOM 2875 N N . GLY A 1 375 ? 8.528 26.031 22.746 1.00 89.88 375 GLY A N 1
ATOM 2876 C CA . GLY A 1 375 ? 7.163 26.392 22.368 1.00 89.88 375 GLY A CA 1
ATOM 2877 C C . GLY A 1 375 ? 6.497 25.425 21.389 1.00 89.88 375 GLY A C 1
ATOM 2878 O O . GLY A 1 375 ? 5.323 25.608 21.068 1.00 89.88 375 GLY A O 1
ATOM 2879 N N . ARG A 1 376 ? 7.182 24.371 20.920 1.00 87.69 376 ARG A N 1
ATOM 2880 C CA . ARG A 1 376 ? 6.541 23.366 20.063 1.00 87.69 376 ARG A CA 1
ATOM 2881 C C . ARG A 1 376 ? 5.582 22.510 20.875 1.00 87.69 376 ARG A C 1
ATOM 2883 O O . ARG A 1 376 ? 5.946 21.954 21.913 1.00 87.69 376 ARG A O 1
ATOM 2890 N N . ARG A 1 377 ? 4.368 22.357 20.355 1.00 86.50 377 ARG A N 1
ATOM 2891 C CA . ARG A 1 377 ? 3.365 21.452 20.907 1.00 86.50 377 ARG A CA 1
ATOM 2892 C C . ARG A 1 377 ? 3.819 19.995 20.790 1.00 86.50 377 ARG A C 1
ATOM 2894 O O . ARG A 1 377 ? 4.408 19.596 19.786 1.00 86.50 377 ARG A O 1
ATOM 2901 N N . VAL A 1 378 ? 3.507 19.206 21.810 1.00 90.12 378 VAL A N 1
ATOM 2902 C CA . VAL A 1 378 ? 3.665 17.752 21.825 1.00 90.12 378 VAL A CA 1
ATOM 2903 C C . VAL A 1 378 ? 2.351 17.143 22.275 1.00 90.12 378 VAL A C 1
ATOM 2905 O O . VAL A 1 378 ? 1.846 17.482 23.343 1.00 90.12 378 VAL A O 1
ATOM 2908 N N . ASP A 1 379 ? 1.813 16.246 21.461 1.00 91.50 379 ASP A N 1
ATOM 2909 C CA . ASP A 1 379 ? 0.656 15.448 21.842 1.00 91.50 379 ASP A CA 1
ATOM 2910 C C . ASP A 1 379 ? 1.103 14.322 22.779 1.00 91.50 379 ASP A C 1
ATOM 2912 O O . ASP A 1 379 ? 2.081 13.618 22.505 1.00 91.50 379 ASP A O 1
ATOM 2916 N N . GLU A 1 380 ? 0.386 14.139 23.881 1.00 93.12 380 GLU A N 1
ATOM 2917 C CA . GLU A 1 380 ? 0.523 12.944 24.702 1.00 93.12 380 GLU A CA 1
ATOM 2918 C C . GLU A 1 380 ? -0.101 11.747 23.963 1.00 93.12 380 GLU A C 1
ATOM 2920 O O . GLU A 1 380 ? -1.143 11.903 23.316 1.00 93.12 380 GLU A O 1
ATOM 2925 N N . PRO A 1 381 ? 0.503 10.548 24.045 1.00 92.75 381 PRO A N 1
ATOM 2926 C CA . PRO A 1 381 ? -0.120 9.337 23.526 1.00 92.75 381 PRO A CA 1
ATOM 2927 C C . PRO A 1 381 ? -1.478 9.100 24.190 1.00 92.75 381 PRO A C 1
ATOM 2929 O O . PRO A 1 381 ? -1.600 9.169 25.416 1.00 92.75 381 PRO A O 1
ATOM 2932 N N . THR A 1 382 ? -2.491 8.788 23.389 1.00 93.62 382 THR A N 1
ATOM 2933 C CA . THR A 1 382 ? -3.785 8.324 23.895 1.00 93.62 382 THR A CA 1
ATOM 2934 C C . THR A 1 382 ? -3.662 6.883 24.416 1.00 93.62 382 THR A C 1
ATOM 2936 O O . THR A 1 382 ? -2.726 6.171 24.036 1.00 93.62 382 THR A O 1
ATOM 2939 N N . PRO A 1 383 ? -4.589 6.398 25.266 1.00 92.94 383 PRO A N 1
ATOM 2940 C CA . PRO A 1 383 ? -4.601 4.990 25.670 1.00 92.94 383 PRO A CA 1
ATOM 2941 C C . PRO A 1 383 ? -4.628 4.041 24.465 1.00 92.94 383 PRO A C 1
ATOM 2943 O O . PRO A 1 383 ? -3.939 3.026 24.460 1.00 92.94 383 PRO A O 1
ATOM 2946 N N . ASP A 1 384 ? -5.343 4.414 23.404 1.00 90.06 384 ASP A N 1
ATOM 2947 C CA . ASP A 1 384 ? -5.391 3.673 22.146 1.00 90.06 384 ASP A CA 1
ATOM 2948 C C . ASP A 1 384 ? -4.018 3.568 21.460 1.00 90.06 384 ASP A C 1
ATOM 2950 O O . ASP A 1 384 ? -3.665 2.482 20.996 1.00 90.06 384 ASP A O 1
ATOM 2954 N N . ASP A 1 385 ? -3.221 4.644 21.444 1.00 90.38 385 ASP A N 1
ATOM 2955 C CA . ASP A 1 385 ? -1.854 4.640 20.891 1.00 90.38 385 ASP A CA 1
ATOM 2956 C C . ASP A 1 385 ? -0.933 3.680 21.664 1.00 90.38 385 ASP A C 1
ATOM 2958 O O . ASP A 1 385 ? -0.045 3.043 21.090 1.00 90.38 385 ASP A O 1
ATOM 2962 N N . LEU A 1 386 ? -1.153 3.558 22.977 1.00 93.38 386 LEU A N 1
ATOM 2963 C CA . LEU A 1 386 ? -0.387 2.679 23.863 1.00 93.38 386 LEU A CA 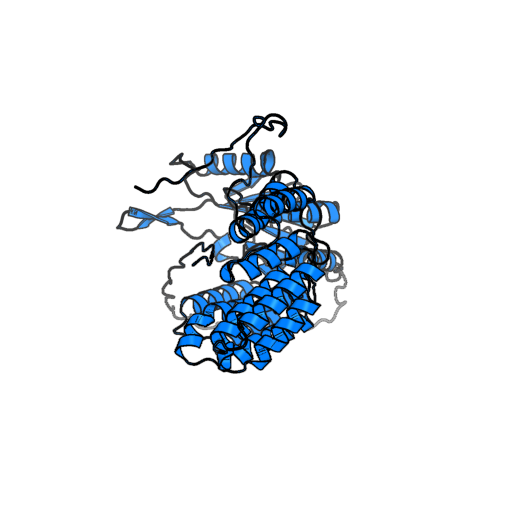1
ATOM 2964 C C . LEU A 1 386 ? -0.844 1.218 23.774 1.00 93.38 386 LEU A C 1
ATOM 2966 O O . LEU A 1 386 ? -0.016 0.305 23.802 1.00 93.38 386 LEU A O 1
ATOM 2970 N N . ASN A 1 387 ? -2.153 0.995 23.664 1.00 93.56 387 ASN A N 1
ATOM 2971 C CA . ASN A 1 387 ? -2.764 -0.330 23.588 1.00 93.56 387 ASN A CA 1
ATOM 2972 C C . ASN A 1 387 ? -2.547 -0.987 22.221 1.00 93.56 387 ASN A C 1
ATOM 2974 O O . ASN A 1 387 ? -2.439 -2.211 22.133 1.00 93.56 387 ASN A O 1
ATOM 2978 N N . TYR A 1 388 ? -2.462 -0.174 21.168 1.00 93.75 388 TYR A N 1
ATOM 2979 C CA . TYR A 1 388 ? -2.386 -0.612 19.779 1.00 93.75 388 TYR A CA 1
ATOM 2980 C C . TYR A 1 388 ? -1.231 0.061 19.029 1.00 93.75 388 TYR A C 1
ATOM 2982 O O . TYR A 1 388 ? -1.457 0.704 17.999 1.00 93.75 388 TYR A O 1
ATOM 2990 N N . PRO A 1 389 ? 0.018 -0.086 19.505 1.00 92.75 389 PRO A N 1
ATOM 2991 C CA . PRO A 1 389 ? 1.152 0.619 18.932 1.00 92.75 389 PRO A CA 1
ATOM 2992 C C . PRO A 1 389 ? 1.304 0.267 17.453 1.00 92.75 389 PRO A C 1
ATOM 2994 O O . PRO A 1 389 ? 1.357 -0.912 17.091 1.00 92.75 389 PRO A O 1
ATOM 2997 N N . GLU A 1 390 ? 1.394 1.305 16.616 1.00 93.25 390 GLU A N 1
ATOM 2998 C CA . GLU A 1 390 ? 1.528 1.234 15.151 1.00 93.25 390 GLU A CA 1
ATOM 2999 C C . GLU A 1 390 ? 0.328 0.612 14.409 1.00 93.25 390 GLU A C 1
ATOM 3001 O O . GLU A 1 390 ? 0.354 0.542 13.181 1.00 93.25 390 GLU A O 1
ATOM 3006 N N . ALA A 1 391 ? -0.710 0.132 15.105 1.00 95.06 391 ALA A N 1
ATOM 3007 C CA . ALA A 1 391 ? -1.843 -0.556 14.494 1.00 95.06 391 ALA A CA 1
ATOM 3008 C C . ALA A 1 391 ? -2.982 0.423 14.207 1.00 95.06 391 ALA A C 1
ATOM 3010 O O . ALA A 1 391 ? -3.618 0.951 15.115 1.00 95.06 391 ALA A O 1
ATOM 3011 N N . HIS A 1 392 ? -3.281 0.646 12.934 1.00 95.12 392 HIS A N 1
ATOM 3012 C CA . HIS A 1 392 ? -4.400 1.485 12.511 1.00 95.12 392 HIS A CA 1
ATOM 3013 C C . HIS A 1 392 ? -5.608 0.641 12.101 1.00 95.12 392 HIS A C 1
ATOM 3015 O O . HIS A 1 392 ? -6.731 0.987 12.454 1.00 95.12 392 HIS A O 1
ATOM 3021 N N . VAL A 1 393 ? -5.377 -0.484 11.421 1.00 97.81 393 VAL A N 1
ATOM 3022 C CA . VAL A 1 393 ? -6.412 -1.458 11.051 1.00 97.81 393 VAL A CA 1
ATOM 3023 C C . VAL A 1 393 ? -6.272 -2.681 11.942 1.00 97.81 393 VAL A C 1
ATOM 3025 O O . VAL A 1 393 ? -5.177 -3.235 12.042 1.00 97.81 393 VAL A O 1
ATOM 3028 N N . ILE A 1 394 ? -7.358 -3.109 12.586 1.00 98.31 394 ILE A N 1
ATOM 3029 C CA . ILE A 1 394 ? -7.356 -4.248 13.513 1.00 98.31 394 ILE A CA 1
ATOM 3030 C C . ILE A 1 394 ? -8.583 -5.117 13.247 1.00 98.31 394 ILE A C 1
ATOM 3032 O O . ILE A 1 394 ? -9.692 -4.598 13.132 1.00 98.31 394 ILE A O 1
ATOM 3036 N N . VAL A 1 395 ? -8.392 -6.437 13.196 1.00 98.56 395 VAL A N 1
ATOM 3037 C CA . VAL A 1 395 ? -9.494 -7.412 13.235 1.00 98.56 395 VAL A CA 1
ATOM 3038 C C . VAL A 1 395 ? -9.394 -8.226 14.516 1.00 98.56 395 VAL A C 1
ATOM 3040 O O . VAL A 1 395 ? -8.350 -8.819 14.802 1.00 98.56 395 VAL A O 1
ATOM 3043 N N . VAL A 1 396 ? -10.488 -8.264 15.268 1.00 98.56 396 VAL A N 1
ATOM 3044 C CA . VAL A 1 396 ? -10.632 -8.977 16.540 1.00 98.56 396 VAL A CA 1
ATOM 3045 C C . VAL A 1 396 ? -11.680 -10.074 16.369 1.00 98.56 396 VAL A C 1
ATOM 3047 O O . VAL A 1 396 ? -12.727 -9.835 15.768 1.00 98.56 396 VAL A O 1
ATOM 3050 N N . ASP A 1 397 ? -11.397 -11.280 16.856 1.00 98.12 397 ASP A N 1
ATOM 3051 C CA . ASP A 1 397 ? -12.363 -12.384 16.839 1.00 98.12 397 ASP A CA 1
ATOM 3052 C C . ASP A 1 397 ? -13.435 -12.250 17.940 1.00 98.12 397 ASP A C 1
ATOM 3054 O O . ASP A 1 397 ? -13.359 -11.383 18.810 1.00 98.12 397 ASP A O 1
ATOM 3058 N N . ARG A 1 398 ? -14.411 -13.170 17.952 1.00 97.06 398 ARG A N 1
ATOM 3059 C CA . ARG A 1 398 ? -15.474 -13.217 18.976 1.00 97.06 398 ARG A CA 1
ATOM 3060 C C . ARG A 1 398 ? -14.965 -13.388 20.414 1.00 97.06 398 ARG A C 1
ATOM 3062 O O . ARG A 1 398 ? -15.689 -13.072 21.355 1.00 97.06 398 ARG A O 1
ATOM 3069 N N . LYS A 1 399 ? -13.742 -13.898 20.597 1.00 96.62 399 LYS A N 1
ATOM 3070 C CA . LYS A 1 399 ? -13.097 -14.111 21.903 1.00 96.62 399 LYS A CA 1
ATOM 3071 C C . LYS A 1 399 ? -12.306 -12.883 22.361 1.00 96.62 399 LYS A C 1
ATOM 3073 O O . LYS A 1 399 ? -11.645 -12.938 23.396 1.00 96.62 399 LYS A O 1
ATOM 3078 N N . GLY A 1 400 ? -12.341 -11.790 21.598 1.00 97.06 400 GLY A N 1
ATOM 3079 C CA . GLY A 1 400 ? -11.585 -10.584 21.900 1.00 97.06 400 GLY A CA 1
ATOM 3080 C C . GLY A 1 400 ? -10.097 -10.699 21.565 1.00 97.06 400 GLY A C 1
ATOM 3081 O O . GLY A 1 400 ? -9.315 -9.903 22.069 1.00 97.06 400 GLY A O 1
ATOM 3082 N N . ILE A 1 401 ? -9.671 -11.665 20.747 1.00 98.12 401 ILE A N 1
ATOM 3083 C CA . ILE A 1 401 ? -8.270 -11.852 20.351 1.00 98.12 401 ILE A CA 1
ATOM 3084 C C . ILE A 1 401 ? -7.999 -11.157 19.017 1.00 98.12 401 ILE A C 1
ATOM 3086 O O . ILE A 1 401 ? -8.699 -11.375 18.027 1.00 98.12 401 ILE A O 1
ATOM 3090 N N . ILE A 1 402 ? -6.928 -10.366 18.961 1.00 98.44 402 ILE A N 1
ATOM 3091 C CA . ILE A 1 402 ? -6.472 -9.703 17.736 1.00 98.44 402 ILE A CA 1
ATOM 3092 C C . ILE A 1 402 ? -5.957 -10.759 16.753 1.00 98.44 402 ILE A C 1
ATOM 3094 O O . ILE A 1 402 ? -4.960 -11.437 17.010 1.00 98.44 402 ILE A O 1
ATOM 3098 N N . ARG A 1 403 ? -6.616 -10.882 15.601 1.00 98.31 403 ARG A N 1
ATOM 3099 C CA . ARG A 1 403 ? -6.260 -11.816 14.520 1.00 98.31 403 ARG A CA 1
ATOM 3100 C C . ARG A 1 403 ? -5.492 -11.154 13.382 1.00 98.31 403 ARG A C 1
ATOM 3102 O O . ARG A 1 403 ? -4.759 -11.838 12.677 1.00 98.31 403 ARG A O 1
ATOM 3109 N N . TYR A 1 404 ? -5.627 -9.841 13.224 1.00 98.44 404 TYR A N 1
ATOM 3110 C CA . TYR A 1 404 ? -4.910 -9.060 12.221 1.00 98.44 404 TYR A CA 1
ATOM 3111 C C . TYR A 1 404 ? -4.656 -7.643 12.726 1.00 98.44 404 TYR A C 1
ATOM 3113 O O . TYR A 1 404 ? -5.506 -7.068 13.406 1.00 98.44 404 TYR A O 1
ATOM 3121 N N . ALA A 1 405 ? -3.492 -7.097 12.378 1.00 97.88 405 ALA A N 1
ATOM 3122 C CA . ALA A 1 405 ? -3.118 -5.716 12.633 1.00 97.88 405 ALA A CA 1
ATOM 3123 C C . ALA A 1 405 ? -2.290 -5.182 11.454 1.00 97.88 405 ALA A C 1
ATOM 3125 O O . ALA A 1 405 ? -1.389 -5.875 10.978 1.00 97.88 405 ALA A O 1
ATOM 3126 N N . ALA A 1 406 ? -2.568 -3.955 11.015 1.00 97.38 406 ALA A N 1
ATOM 3127 C CA . ALA A 1 406 ? -1.795 -3.253 9.991 1.00 97.38 406 ALA A CA 1
ATOM 3128 C C . ALA A 1 406 ? -1.644 -1.761 10.314 1.00 97.38 406 ALA A C 1
ATOM 3130 O O . ALA A 1 406 ? -2.510 -1.166 10.957 1.00 97.38 406 ALA A O 1
ATOM 3131 N N . SER A 1 407 ? -0.564 -1.141 9.835 1.00 94.81 407 SER A N 1
ATOM 3132 C CA . SER A 1 407 ? -0.294 0.298 10.001 1.00 94.81 407 SER A CA 1
ATOM 3133 C C . SER A 1 407 ? -1.144 1.203 9.107 1.00 94.81 407 SER A C 1
ATOM 3135 O O . SER A 1 407 ? -1.088 2.426 9.209 1.00 94.81 407 SER A O 1
ATOM 3137 N N . GLY A 1 408 ? -1.955 0.629 8.227 1.00 94.25 408 GLY A N 1
ATOM 3138 C CA . GLY A 1 408 ? -2.844 1.360 7.341 1.00 94.25 408 GLY A CA 1
ATOM 3139 C C . GLY A 1 408 ? -3.702 0.404 6.531 1.00 94.25 408 GLY A C 1
ATOM 3140 O O . GLY A 1 408 ? -3.486 -0.809 6.548 1.00 94.25 408 GLY A O 1
ATOM 3141 N N . TRP A 1 409 ? -4.690 0.963 5.840 1.00 94.06 409 TRP A N 1
ATOM 3142 C C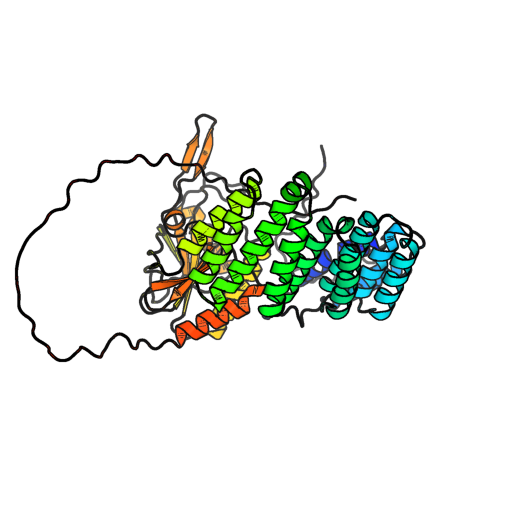A . TRP A 1 409 ? -5.495 0.209 4.893 1.00 94.06 409 TRP A CA 1
ATOM 3143 C C . TRP A 1 409 ? -4.750 0.056 3.569 1.00 94.06 409 TRP A C 1
ATOM 3145 O O . TRP A 1 409 ? -4.318 1.049 2.984 1.00 94.06 409 TRP A O 1
ATOM 3155 N N . ASP A 1 410 ? -4.642 -1.180 3.092 1.00 92.31 410 ASP A N 1
ATOM 3156 C CA . ASP A 1 410 ? -4.160 -1.497 1.751 1.00 92.31 410 ASP A CA 1
ATOM 3157 C C . ASP A 1 410 ? -5.333 -2.061 0.930 1.00 92.31 410 ASP A C 1
ATOM 3159 O O . ASP A 1 410 ? -5.794 -3.169 1.229 1.00 92.31 410 ASP A O 1
ATOM 3163 N N . PRO A 1 411 ? -5.834 -1.337 -0.093 1.00 89.81 411 PRO A N 1
ATOM 3164 C CA . PRO A 1 411 ? -6.917 -1.817 -0.951 1.00 89.81 411 PRO A CA 1
ATOM 3165 C C . PRO A 1 411 ? -6.630 -3.177 -1.595 1.00 89.81 411 PRO A C 1
ATOM 3167 O O . PRO A 1 411 ? -7.558 -3.940 -1.850 1.00 89.81 411 PRO A O 1
ATOM 3170 N N . VAL A 1 412 ? -5.356 -3.513 -1.814 1.00 89.19 412 VAL A N 1
ATOM 3171 C CA . VAL A 1 412 ? -4.952 -4.811 -2.360 1.00 89.19 412 VAL A CA 1
ATOM 3172 C C . VAL A 1 412 ? -5.343 -5.962 -1.428 1.00 89.19 412 VAL A C 1
ATOM 3174 O O . VAL A 1 412 ? -5.758 -7.036 -1.873 1.00 89.19 412 VAL A O 1
ATOM 3177 N N . LEU A 1 413 ? -5.249 -5.736 -0.117 1.00 92.19 413 LEU A N 1
ATOM 3178 C CA . LEU A 1 413 ? -5.517 -6.745 0.904 1.00 92.19 413 LEU A CA 1
ATOM 3179 C C . LEU A 1 413 ? -6.995 -6.806 1.317 1.00 92.19 413 LEU A C 1
ATOM 3181 O O . LEU A 1 413 ? -7.347 -7.659 2.132 1.00 92.19 413 LEU A O 1
ATOM 3185 N N . GLU A 1 414 ? -7.870 -5.969 0.745 1.00 94.12 414 GLU A N 1
ATOM 3186 C CA . GLU A 1 414 ? -9.296 -5.911 1.095 1.00 94.12 414 GLU A CA 1
ATOM 3187 C C . GLU A 1 414 ? -9.972 -7.286 1.041 1.00 94.12 414 GLU A C 1
ATOM 3189 O O . GLU A 1 414 ? -10.654 -7.676 1.994 1.00 94.12 414 GLU A O 1
ATOM 3194 N N . ALA A 1 415 ? -9.774 -8.037 -0.048 1.00 92.88 415 ALA A N 1
ATOM 3195 C CA . ALA A 1 415 ? -10.395 -9.350 -0.205 1.00 92.88 415 ALA A CA 1
ATOM 3196 C C . ALA A 1 415 ? -9.921 -10.326 0.883 1.00 92.88 415 ALA A C 1
ATOM 3198 O O . ALA A 1 415 ? -10.745 -10.988 1.507 1.00 92.88 415 ALA A O 1
ATOM 3199 N N . ARG A 1 416 ? -8.619 -10.339 1.201 1.00 94.69 416 ARG A N 1
ATOM 3200 C CA . ARG A 1 416 ? -8.057 -11.197 2.259 1.00 94.69 416 ARG A CA 1
ATOM 3201 C C . ARG A 1 416 ? -8.564 -10.817 3.650 1.00 94.69 416 ARG A C 1
ATOM 3203 O O . ARG A 1 416 ? -8.845 -11.694 4.463 1.00 94.69 416 ARG A O 1
ATOM 3210 N N . VAL A 1 417 ? -8.697 -9.520 3.939 1.00 97.25 417 VAL A N 1
ATOM 3211 C CA . VAL A 1 417 ? -9.294 -9.046 5.200 1.00 97.25 417 VAL A CA 1
ATOM 3212 C C . VAL A 1 417 ? -10.766 -9.464 5.277 1.00 97.25 417 VAL A C 1
ATOM 3214 O O . VAL A 1 417 ? -11.219 -9.941 6.316 1.00 97.25 417 VAL A O 1
ATOM 3217 N N . THR A 1 418 ? -11.499 -9.357 4.168 1.00 97.12 418 THR A N 1
ATOM 3218 C CA . THR A 1 418 ? -12.900 -9.790 4.061 1.00 97.12 418 THR A CA 1
ATOM 3219 C C . THR A 1 418 ? -13.043 -11.299 4.287 1.00 97.12 418 THR A C 1
ATOM 3221 O O . THR A 1 418 ? -13.912 -11.725 5.046 1.00 97.12 418 THR A O 1
ATOM 3224 N N . GLU A 1 419 ? -12.171 -12.115 3.691 1.00 96.38 419 GLU A N 1
ATOM 3225 C CA . GLU A 1 419 ? -12.125 -13.571 3.891 1.00 96.38 419 GLU A CA 1
ATOM 3226 C C . GLU A 1 419 ? -11.780 -13.953 5.334 1.00 96.38 419 GLU A C 1
ATOM 3228 O O . GLU A 1 419 ? -12.376 -14.881 5.887 1.00 96.38 419 GLU A O 1
ATOM 3233 N N . LEU A 1 420 ? -10.855 -13.225 5.972 1.00 97.88 420 LEU A N 1
ATOM 3234 C CA . LEU A 1 420 ? -10.565 -13.393 7.395 1.00 97.88 420 LEU A CA 1
ATOM 3235 C C . LEU A 1 420 ? -11.821 -13.132 8.233 1.00 97.88 420 LEU A C 1
ATOM 3237 O O . LEU A 1 420 ? -12.160 -13.966 9.068 1.00 97.88 420 LEU A O 1
ATOM 3241 N N . ILE A 1 421 ? -12.524 -12.019 8.005 1.00 98.38 421 ILE A N 1
ATOM 3242 C CA . ILE A 1 421 ? -13.767 -11.693 8.720 1.00 98.38 421 ILE A CA 1
ATOM 3243 C C . ILE A 1 421 ? -14.812 -12.798 8.517 1.00 98.38 421 ILE A C 1
ATOM 3245 O O . ILE A 1 421 ? -15.387 -13.277 9.492 1.00 98.38 421 ILE A O 1
ATOM 3249 N N . GLU A 1 422 ? -15.010 -13.264 7.282 1.00 97.62 422 GLU A N 1
ATOM 3250 C CA . GLU A 1 422 ? -15.942 -14.356 6.979 1.00 97.62 422 GLU A CA 1
ATOM 3251 C C . GLU A 1 422 ? -15.578 -15.651 7.718 1.00 97.62 422 GLU A C 1
ATOM 3253 O O . GLU A 1 422 ? -16.449 -16.336 8.256 1.00 97.62 422 GLU A O 1
ATOM 3258 N N . ARG A 1 423 ? -14.286 -15.996 7.778 1.00 97.38 423 ARG A N 1
ATOM 3259 C CA . ARG A 1 423 ? -13.803 -17.149 8.548 1.00 97.38 423 ARG A CA 1
ATOM 3260 C C . ARG A 1 423 ? -14.113 -16.989 10.036 1.00 97.38 423 ARG A C 1
ATOM 3262 O O . ARG A 1 423 ? -14.673 -17.911 10.615 1.00 97.38 423 ARG A O 1
ATOM 3269 N N . LEU A 1 424 ? -13.818 -15.831 10.628 1.00 97.31 424 LEU A N 1
ATOM 3270 C CA . LEU A 1 424 ? -14.057 -15.573 12.054 1.00 97.31 424 LEU A CA 1
ATOM 3271 C C . LEU A 1 424 ? -15.550 -15.560 12.416 1.00 97.31 424 LEU A C 1
ATOM 3273 O O . LEU A 1 424 ? -15.916 -16.005 13.499 1.00 97.31 424 LEU A O 1
ATOM 3277 N N . LEU A 1 425 ? -16.423 -15.096 11.517 1.00 96.75 425 LEU A N 1
ATOM 3278 C CA . LEU A 1 425 ? -17.878 -15.145 11.712 1.00 96.75 425 LEU A CA 1
ATOM 3279 C C . LEU A 1 425 ? -18.431 -16.580 11.652 1.00 96.75 425 LEU A C 1
ATOM 3281 O O . LEU A 1 425 ? -19.454 -16.870 12.277 1.00 96.75 425 LEU A O 1
ATOM 3285 N N . ARG A 1 426 ? -17.754 -17.486 10.931 1.00 96.12 426 ARG A N 1
ATOM 3286 C CA . ARG A 1 426 ? -18.097 -18.917 10.855 1.00 96.12 426 ARG A CA 1
ATOM 3287 C C . ARG A 1 426 ? -17.494 -19.768 11.968 1.00 96.12 426 ARG A C 1
ATOM 3289 O O . ARG A 1 426 ? -17.980 -20.874 12.175 1.00 96.12 426 ARG A O 1
ATOM 3296 N N . GLU A 1 427 ? -16.456 -19.296 12.662 1.00 94.12 427 GLU A N 1
ATOM 3297 C CA . GLU A 1 427 ? -15.919 -19.989 13.837 1.00 94.12 427 GLU A CA 1
ATOM 3298 C C . GLU A 1 427 ? -17.045 -20.116 14.873 1.00 94.12 427 GLU A C 1
ATOM 3300 O O . GLU A 1 427 ? -17.501 -19.120 15.444 1.00 94.12 427 GLU A O 1
ATOM 3305 N N . GLU A 1 428 ? -17.546 -21.341 15.058 1.00 77.25 428 GLU A N 1
ATOM 3306 C CA . GLU A 1 428 ? -18.619 -21.620 16.006 1.00 77.25 428 GLU A CA 1
ATOM 3307 C C . GLU A 1 428 ? -18.194 -21.159 17.405 1.00 77.25 428 GLU A C 1
ATOM 3309 O O . GLU A 1 428 ? -17.047 -21.350 17.828 1.00 77.25 428 GLU A O 1
ATOM 3314 N N . THR A 1 429 ? -19.139 -20.622 18.174 1.00 64.12 429 THR A N 1
ATOM 3315 C CA . THR A 1 429 ? -18.982 -20.285 19.598 1.00 64.12 429 THR A CA 1
ATOM 3316 C C . THR A 1 429 ? -18.840 -21.539 20.480 1.00 64.12 429 THR A C 1
ATOM 3318 O O . THR A 1 429 ? -19.172 -21.525 21.661 1.00 64.12 429 THR A O 1
ATOM 3321 N N . ASN A 1 430 ? -18.317 -22.639 19.928 1.00 49.28 430 ASN A N 1
ATOM 3322 C CA . ASN A 1 430 ? -18.242 -23.998 20.474 1.00 49.28 430 ASN A CA 1
ATOM 3323 C C . ASN A 1 430 ? -17.403 -24.157 21.757 1.00 49.28 430 ASN A C 1
ATOM 3325 O O . ASN A 1 430 ? -17.084 -25.276 22.155 1.00 49.28 430 ASN A O 1
ATOM 3329 N N . GLY A 1 431 ? -17.017 -23.063 22.410 1.00 53.12 431 GLY A N 1
ATOM 3330 C CA . GLY A 1 431 ? -16.304 -23.079 23.684 1.00 53.12 431 GLY A CA 1
ATOM 3331 C C . GLY A 1 431 ? -17.198 -23.017 24.923 1.00 53.12 431 GLY A C 1
ATOM 3332 O O . GLY A 1 431 ? -16.737 -23.391 25.997 1.00 53.12 431 GLY A O 1
ATOM 3333 N N . GLU A 1 432 ? -18.456 -22.587 24.814 1.00 50.22 432 GLU A N 1
ATOM 3334 C CA . GLU A 1 432 ? -19.335 -22.419 25.979 1.00 50.22 432 GLU A CA 1
ATOM 3335 C C . GLU A 1 432 ? -20.466 -23.450 25.948 1.00 50.22 432 GLU A C 1
ATOM 3337 O O . GLU A 1 432 ? -21.513 -23.226 25.351 1.00 50.22 432 GLU A O 1
ATOM 3342 N N . GLY A 1 433 ? -20.262 -24.613 26.583 1.00 46.88 433 GLY A N 1
ATOM 3343 C CA . GLY A 1 433 ? -21.393 -25.515 26.837 1.00 46.88 433 GLY A CA 1
ATOM 3344 C C . GLY A 1 433 ? -21.134 -27.001 27.060 1.00 46.88 433 GLY A C 1
ATOM 3345 O O . GLY A 1 433 ? -22.096 -27.731 27.277 1.00 46.88 433 GLY A O 1
ATOM 3346 N N . ARG A 1 434 ? -19.890 -27.495 27.062 1.00 41.12 434 ARG A N 1
ATOM 3347 C CA . ARG A 1 434 ? -19.612 -28.844 27.591 1.00 41.12 434 ARG A CA 1
ATOM 3348 C C . ARG A 1 434 ? -18.700 -28.747 28.801 1.00 41.12 434 ARG A C 1
ATOM 3350 O O . ARG A 1 434 ? -17.491 -28.926 28.716 1.00 41.12 434 ARG A O 1
ATOM 3357 N N . ALA A 1 435 ? -19.319 -28.434 29.939 1.00 44.72 435 ALA A N 1
ATOM 3358 C CA . ALA A 1 435 ? -18.703 -28.647 31.236 1.00 44.72 435 ALA A CA 1
ATOM 3359 C C . ALA A 1 435 ? -18.201 -30.104 31.303 1.00 44.72 435 ALA A C 1
ATOM 3361 O O . ALA A 1 435 ? -18.988 -31.020 31.034 1.00 44.72 435 ALA A O 1
ATOM 3362 N N . PRO A 1 436 ? -16.921 -30.354 31.630 1.00 43.69 436 PRO A N 1
ATOM 3363 C CA . PRO A 1 436 ? -16.486 -31.695 31.967 1.00 43.69 436 PRO A CA 1
ATOM 3364 C C . PRO A 1 436 ? -17.255 -32.118 33.219 1.00 43.69 436 PRO A C 1
ATOM 3366 O O . PRO A 1 436 ? -17.096 -31.558 34.303 1.00 43.69 436 PRO A O 1
ATOM 3369 N N . SER A 1 437 ? -18.150 -33.084 33.033 1.00 45.81 437 SER A N 1
ATOM 3370 C CA . SER A 1 437 ? -18.791 -33.809 34.118 1.00 45.81 437 SER A CA 1
ATOM 3371 C C . SER A 1 437 ? -17.701 -34.404 35.012 1.00 45.81 437 SER A C 1
ATOM 3373 O O . SER A 1 437 ? -16.926 -35.248 34.576 1.00 45.81 437 SER A O 1
ATOM 3375 N N . GLY A 1 438 ? -17.631 -33.879 36.236 1.00 50.25 438 GLY A N 1
ATOM 3376 C CA . GLY A 1 438 ? -17.128 -34.514 37.450 1.00 50.25 438 GLY A CA 1
ATOM 3377 C C . GLY A 1 438 ? -15.881 -35.391 37.347 1.00 50.25 438 GLY A C 1
ATOM 3378 O O . GLY A 1 438 ? -15.979 -36.600 37.176 1.00 50.25 438 GLY A O 1
ATOM 3379 N N . ALA A 1 439 ? -14.731 -34.818 37.690 1.00 39.12 439 ALA A N 1
ATOM 3380 C CA . ALA A 1 439 ? -13.692 -35.568 38.386 1.00 39.12 439 ALA A CA 1
ATOM 3381 C C . ALA A 1 439 ? -13.181 -34.727 39.556 1.00 39.12 439 ALA A C 1
ATOM 3383 O O . ALA A 1 439 ? -12.444 -33.756 39.397 1.00 39.12 439 ALA A O 1
ATOM 3384 N N . ALA A 1 440 ? -13.653 -35.091 40.745 1.00 49.31 440 ALA A N 1
ATOM 3385 C CA . ALA A 1 440 ? -13.206 -34.556 42.015 1.00 49.31 440 ALA A CA 1
ATOM 3386 C C . ALA A 1 440 ? -11.706 -34.815 42.219 1.00 49.31 440 ALA A C 1
ATOM 3388 O O . ALA A 1 440 ? -11.262 -35.961 42.181 1.00 49.31 440 ALA A O 1
ATOM 3389 N N . ALA A 1 441 ? -10.942 -33.765 42.520 1.00 40.12 441 ALA A N 1
ATOM 3390 C CA . ALA A 1 441 ? -9.589 -33.903 43.046 1.00 40.12 441 ALA A CA 1
ATOM 3391 C C . ALA A 1 441 ? -9.257 -32.775 44.035 1.00 40.12 441 ALA A C 1
ATOM 3393 O O . ALA A 1 441 ? -8.870 -31.674 43.668 1.00 40.12 441 ALA A O 1
ATOM 3394 N N . ARG A 1 442 ? -9.490 -33.117 45.307 1.00 38.66 442 ARG A N 1
ATOM 3395 C CA . ARG A 1 442 ? -8.692 -32.857 46.517 1.00 38.66 442 ARG A CA 1
ATOM 3396 C C . ARG A 1 442 ? -7.862 -31.567 46.608 1.00 38.66 442 ARG A C 1
ATOM 3398 O O . ARG A 1 442 ? -6.872 -31.374 45.915 1.00 38.66 442 ARG A O 1
ATOM 3405 N N . ALA A 1 443 ? -8.214 -30.802 47.639 1.00 42.94 443 ALA A N 1
ATOM 3406 C CA . ALA A 1 443 ? -7.425 -29.751 48.261 1.00 42.94 443 ALA A CA 1
ATOM 3407 C C . ALA A 1 443 ? -6.078 -30.248 48.827 1.00 42.94 443 ALA A C 1
ATOM 3409 O O . ALA A 1 443 ? -5.992 -31.342 49.388 1.00 42.94 443 ALA A O 1
ATOM 3410 N N . GLY A 1 444 ? -5.065 -29.382 48.743 1.00 37.72 444 GLY A N 1
ATOM 3411 C CA . GLY A 1 444 ? -3.777 -29.471 49.436 1.00 37.72 444 GLY A CA 1
ATOM 3412 C C . GLY A 1 444 ? -2.975 -28.164 49.270 1.00 37.72 444 GLY A C 1
ATOM 3413 O O . GLY A 1 444 ? -3.204 -27.469 48.283 1.00 37.72 444 GLY A O 1
ATOM 3414 N N . PRO A 1 445 ? -2.117 -27.779 50.236 1.00 49.12 445 PRO A N 1
ATOM 3415 C CA . PRO A 1 445 ? -2.079 -26.407 50.747 1.00 49.12 445 PRO A CA 1
ATOM 3416 C C . PRO A 1 445 ? -0.849 -25.569 50.348 1.00 49.12 445 PRO A C 1
ATOM 3418 O O . PRO A 1 445 ? 0.177 -26.089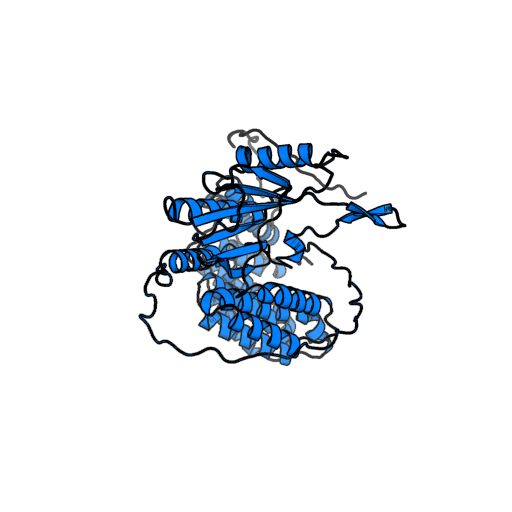 49.930 1.00 49.12 445 PRO A O 1
ATOM 3421 N N . GLU A 1 446 ? -1.016 -24.259 50.559 1.00 41.25 446 GLU A N 1
ATOM 3422 C CA . GLU A 1 446 ? -0.042 -23.241 50.992 1.00 41.25 446 GLU A CA 1
ATOM 3423 C C . GLU A 1 446 ? 1.346 -23.125 50.331 1.00 41.25 446 GLU A C 1
ATOM 3425 O O . GLU A 1 446 ? 2.239 -23.949 50.495 1.00 41.25 446 GLU A O 1
ATOM 3430 N N . GLY A 1 447 ? 1.588 -21.914 49.814 1.00 43.66 447 GLY A N 1
ATOM 3431 C CA . GLY A 1 447 ? 2.743 -21.129 50.253 1.00 43.66 447 GLY A CA 1
ATOM 3432 C C . GLY A 1 447 ? 3.909 -21.025 49.275 1.00 43.66 447 GLY A C 1
ATOM 3433 O O . GLY A 1 447 ? 4.745 -21.920 49.198 1.00 43.66 447 GLY A O 1
ATOM 3434 N N . ARG A 1 448 ? 4.037 -19.853 48.633 1.00 35.81 448 ARG A N 1
ATOM 3435 C CA . ARG A 1 448 ? 5.297 -19.083 48.528 1.00 35.81 448 ARG A CA 1
ATOM 3436 C C . ARG A 1 448 ? 5.057 -17.742 47.829 1.00 35.81 448 ARG A C 1
ATOM 3438 O O . ARG A 1 448 ? 4.718 -17.693 46.652 1.00 35.81 448 ARG A O 1
ATOM 3445 N N . GLN A 1 449 ? 5.259 -16.661 48.580 1.00 42.69 449 GLN A N 1
ATOM 3446 C CA . GLN A 1 449 ? 5.436 -15.304 48.060 1.00 42.69 449 GLN A CA 1
ATOM 3447 C C . GLN A 1 449 ? 6.739 -15.214 47.245 1.00 42.69 449 GLN A C 1
ATOM 3449 O O . GLN A 1 449 ? 7.770 -15.692 47.726 1.00 42.69 449 GLN A O 1
ATOM 3454 N N . PRO A 1 450 ? 6.737 -14.575 46.063 1.00 48.12 450 PRO A N 1
ATOM 3455 C CA . PRO A 1 450 ? 7.963 -14.133 45.414 1.00 48.12 450 PRO A CA 1
ATOM 3456 C C . PRO A 1 450 ? 8.447 -12.788 46.003 1.00 48.12 450 PRO A C 1
ATOM 3458 O O . PRO A 1 450 ? 7.640 -12.026 46.544 1.00 48.12 450 PRO A O 1
ATOM 3461 N N . PRO A 1 451 ? 9.759 -12.495 45.930 1.00 46.53 451 PRO A N 1
ATOM 3462 C CA . PRO A 1 451 ? 10.344 -11.259 46.446 1.00 46.53 451 PRO A CA 1
ATOM 3463 C C . PRO A 1 451 ? 9.981 -10.043 45.570 1.00 46.53 451 PRO A C 1
ATOM 3465 O O . PRO A 1 451 ? 9.575 -10.218 44.419 1.00 46.53 451 PRO A O 1
ATOM 3468 N N . PRO A 1 452 ? 10.131 -8.810 46.094 1.00 42.69 452 PRO A N 1
ATOM 3469 C CA . PRO A 1 452 ? 9.829 -7.590 45.354 1.00 42.69 452 PRO A CA 1
ATOM 3470 C C . PRO A 1 452 ? 10.848 -7.357 44.232 1.00 42.69 452 PRO A C 1
ATOM 3472 O O . PRO A 1 452 ? 12.059 -7.407 44.453 1.00 42.69 452 PRO A O 1
ATOM 3475 N N . ASP A 1 453 ? 10.327 -7.092 43.037 1.00 44.47 453 ASP A N 1
ATOM 3476 C CA . ASP A 1 453 ? 11.096 -6.763 41.841 1.00 44.47 453 ASP A CA 1
ATOM 3477 C C . ASP A 1 453 ? 11.683 -5.349 41.965 1.00 44.47 453 ASP A C 1
ATOM 3479 O O . ASP A 1 453 ? 10.988 -4.385 42.306 1.00 44.47 453 ASP A O 1
ATOM 3483 N N . THR A 1 454 ? 12.990 -5.235 41.748 1.00 37.31 454 THR A N 1
ATOM 3484 C CA . THR A 1 454 ? 13.732 -3.979 41.826 1.00 37.31 454 THR A CA 1
ATOM 3485 C C . THR A 1 454 ? 13.550 -3.202 40.529 1.00 37.31 454 THR A C 1
ATOM 3487 O O . THR A 1 454 ? 13.883 -3.663 39.439 1.00 37.31 454 THR A O 1
ATOM 3490 N N . GLY A 1 455 ? 13.008 -1.991 40.664 1.00 41.50 455 GLY A N 1
ATOM 3491 C CA . GLY A 1 455 ? 12.708 -1.092 39.558 1.00 41.50 455 GLY A CA 1
ATOM 3492 C C . GLY A 1 455 ? 13.876 -0.910 38.586 1.00 41.50 455 GLY A C 1
ATOM 3493 O O . GLY A 1 455 ? 14.976 -0.510 38.967 1.00 41.50 455 GLY A O 1
ATOM 3494 N N . ARG A 1 456 ? 13.599 -1.159 37.304 1.00 34.75 456 ARG A N 1
ATOM 3495 C CA . ARG A 1 456 ? 14.379 -0.633 36.184 1.00 34.75 456 ARG A CA 1
ATOM 3496 C C . ARG A 1 456 ? 13.575 0.447 35.484 1.00 34.75 456 ARG A C 1
ATOM 3498 O O . ARG A 1 456 ? 12.552 0.172 34.861 1.00 34.75 456 ARG A O 1
ATOM 3505 N N . ASP A 1 457 ? 14.096 1.664 35.569 1.00 34.50 457 ASP A N 1
ATOM 3506 C CA . ASP A 1 457 ? 13.698 2.800 34.751 1.00 34.50 457 ASP A CA 1
ATOM 3507 C C . ASP A 1 457 ? 13.868 2.471 33.263 1.00 34.50 457 ASP A C 1
ATOM 3509 O O . ASP A 1 457 ? 14.980 2.325 32.746 1.00 34.50 457 ASP A O 1
ATOM 3513 N N . HIS A 1 458 ? 12.748 2.385 32.551 1.00 32.44 458 HIS A N 1
ATOM 3514 C CA . HIS A 1 458 ? 12.738 2.427 31.097 1.00 32.44 458 HIS A CA 1
ATOM 3515 C C . HIS A 1 458 ? 12.764 3.887 30.639 1.00 32.44 458 HIS A C 1
ATOM 3517 O O . HIS A 1 458 ? 11.750 4.586 30.644 1.00 32.44 458 HIS A O 1
ATOM 3523 N N . ALA A 1 459 ? 13.946 4.342 30.219 1.00 30.22 459 ALA A N 1
ATOM 3524 C CA . ALA A 1 459 ? 14.123 5.601 29.509 1.00 30.22 459 ALA A CA 1
ATOM 3525 C C . ALA A 1 459 ? 13.248 5.619 28.240 1.00 30.22 459 ALA A C 1
ATOM 3527 O O . ALA A 1 459 ? 13.421 4.811 27.324 1.00 30.22 459 ALA A O 1
ATOM 3528 N N . ARG A 1 460 ? 12.286 6.548 28.206 1.00 30.38 460 ARG A N 1
ATOM 3529 C CA . ARG A 1 460 ? 11.371 6.779 27.082 1.00 30.38 460 ARG A CA 1
ATOM 3530 C C . ARG A 1 460 ? 12.149 7.288 25.868 1.00 30.38 460 ARG A C 1
ATOM 3532 O O . ARG A 1 460 ? 12.761 8.351 25.919 1.00 30.38 460 ARG A O 1
ATOM 3539 N N . THR A 1 461 ? 12.097 6.549 24.766 1.00 29.27 461 THR A N 1
ATOM 3540 C CA . THR A 1 461 ? 12.580 7.005 23.456 1.00 29.27 461 THR A CA 1
ATOM 3541 C C . THR A 1 461 ? 11.447 7.765 22.751 1.00 29.27 461 THR A C 1
ATOM 3543 O O . THR A 1 461 ? 10.331 7.247 22.713 1.00 29.27 461 THR A O 1
ATOM 3546 N N . PRO A 1 462 ? 11.670 8.973 22.204 1.00 28.17 462 PRO A N 1
ATOM 3547 C CA . PRO A 1 462 ? 10.631 9.699 21.479 1.00 28.17 462 PRO A CA 1
ATOM 3548 C C . PRO A 1 462 ? 10.352 9.043 20.118 1.00 28.17 462 PRO A C 1
ATOM 3550 O O . PRO A 1 462 ? 11.256 8.895 19.294 1.00 28.17 462 PRO A O 1
ATOM 3553 N N . THR A 1 463 ? 9.096 8.666 19.880 1.00 30.72 463 THR A N 1
ATOM 3554 C CA . THR A 1 463 ? 8.579 8.259 18.571 1.00 30.72 463 THR A CA 1
ATOM 3555 C C . THR A 1 463 ? 8.399 9.493 17.686 1.00 30.72 463 THR A C 1
ATOM 3557 O O . THR A 1 463 ? 7.708 10.445 18.043 1.00 30.72 463 THR A O 1
ATOM 3560 N N . TRP A 1 464 ? 9.055 9.494 16.526 1.00 26.45 464 TRP A N 1
ATOM 3561 C CA . TRP A 1 464 ? 8.862 10.491 15.477 1.00 26.45 464 TRP A CA 1
ATOM 3562 C C . TRP A 1 464 ? 7.893 9.921 14.440 1.00 26.45 464 TRP A C 1
ATOM 3564 O O . TRP A 1 464 ? 8.187 8.902 13.820 1.00 26.45 464 TRP A O 1
ATOM 3574 N N . HIS A 1 465 ? 6.746 10.571 14.245 1.00 28.50 465 HIS A N 1
ATOM 3575 C CA . HIS A 1 465 ? 5.863 10.297 13.113 1.00 28.50 465 HIS A CA 1
ATOM 3576 C C . HIS A 1 465 ? 6.270 11.207 11.951 1.00 28.50 465 HIS A C 1
ATOM 3578 O O . HIS A 1 465 ? 6.053 12.416 12.001 1.00 28.50 465 HIS A O 1
ATOM 3584 N N . ALA A 1 466 ? 6.887 10.626 10.923 1.00 25.27 466 ALA A N 1
ATOM 3585 C CA . ALA A 1 466 ? 7.108 11.268 9.633 1.00 25.27 466 ALA A CA 1
ATOM 3586 C C . ALA A 1 466 ? 6.114 10.678 8.625 1.00 25.27 466 ALA A C 1
ATOM 3588 O O . ALA A 1 466 ? 6.094 9.469 8.393 1.00 25.27 466 ALA A O 1
ATOM 3589 N N . SER A 1 467 ? 5.265 11.531 8.059 1.00 22.95 467 SER A N 1
ATOM 3590 C CA . SER A 1 467 ? 4.456 11.231 6.884 1.00 22.95 467 SER A CA 1
ATOM 3591 C C . SER A 1 467 ? 5.330 11.401 5.639 1.00 22.95 467 SER A C 1
ATOM 3593 O O . SER A 1 467 ? 5.723 12.515 5.307 1.00 22.95 467 SER A O 1
ATOM 3595 N N . GLU A 1 468 ? 5.652 10.311 4.940 1.00 27.52 468 GLU A N 1
ATOM 3596 C CA . GLU A 1 468 ? 6.375 10.376 3.664 1.00 27.52 468 GLU A CA 1
ATOM 3597 C C . GLU A 1 468 ? 5.559 9.760 2.525 1.00 27.52 468 GLU A C 1
ATOM 3599 O O . GLU A 1 468 ? 5.374 8.547 2.430 1.00 27.52 468 GLU A O 1
ATOM 3604 N N . SER A 1 469 ? 5.117 10.638 1.624 1.00 22.06 469 SER A N 1
ATOM 3605 C CA . SER A 1 469 ? 4.761 10.319 0.244 1.00 22.06 469 SER A CA 1
ATOM 3606 C C . SER A 1 469 ? 6.037 10.418 -0.591 1.00 22.06 469 SER A C 1
ATOM 3608 O O . SER A 1 469 ? 6.465 11.519 -0.937 1.00 22.06 469 SER A O 1
ATOM 3610 N N . LEU A 1 470 ? 6.674 9.288 -0.902 1.00 25.39 470 LEU A N 1
ATOM 3611 C CA . LEU A 1 470 ? 7.867 9.277 -1.750 1.00 25.39 470 LEU A CA 1
ATOM 3612 C C . LEU A 1 470 ? 7.456 9.226 -3.230 1.00 25.39 470 LEU A C 1
ATOM 3614 O O . LEU A 1 470 ? 7.233 8.163 -3.806 1.00 25.39 470 LEU A O 1
ATOM 3618 N N . VAL A 1 471 ? 7.348 10.403 -3.842 1.00 26.03 471 VAL A N 1
ATOM 3619 C CA . VAL A 1 471 ? 7.290 10.584 -5.296 1.00 26.03 471 VAL A CA 1
ATOM 3620 C C . VAL A 1 471 ? 8.735 10.726 -5.783 1.00 26.03 471 VAL A C 1
ATOM 3622 O O . VAL A 1 471 ? 9.337 11.791 -5.680 1.00 26.03 471 VAL A O 1
ATOM 3625 N N . LEU A 1 472 ? 9.322 9.631 -6.272 1.00 27.34 472 LEU A N 1
ATOM 3626 C CA . LEU A 1 472 ? 10.617 9.653 -6.958 1.00 27.34 472 LEU A CA 1
ATOM 3627 C C . LEU A 1 472 ? 10.420 10.218 -8.371 1.00 27.34 472 LEU A C 1
ATOM 3629 O O . LEU A 1 472 ? 10.143 9.480 -9.310 1.00 27.34 472 LEU A O 1
ATOM 3633 N N . TRP A 1 473 ? 10.561 11.537 -8.505 1.00 24.22 473 TRP A N 1
ATOM 3634 C CA . TRP A 1 473 ? 10.825 12.204 -9.780 1.00 24.22 473 TRP A CA 1
ATOM 3635 C C . TRP A 1 473 ? 12.194 12.879 -9.704 1.00 24.22 473 TRP A C 1
ATOM 3637 O O . TRP A 1 473 ? 12.388 13.840 -8.962 1.00 24.22 473 TRP A O 1
ATOM 3647 N N . ARG A 1 474 ? 13.142 12.392 -10.503 1.00 23.34 474 ARG A N 1
ATOM 3648 C CA . ARG A 1 474 ? 14.205 13.223 -11.070 1.00 23.34 474 ARG A CA 1
ATOM 3649 C C . ARG A 1 474 ? 14.236 12.930 -12.564 1.00 23.34 474 ARG A C 1
ATOM 3651 O O . ARG A 1 474 ? 14.408 11.775 -12.946 1.00 23.34 474 ARG A O 1
ATOM 3658 N N . GLY A 1 475 ? 13.956 13.968 -13.350 1.00 30.23 475 GLY A N 1
ATOM 3659 C CA . GLY A 1 475 ? 14.352 14.025 -14.754 1.00 30.23 475 GLY A CA 1
ATOM 3660 C C . GLY A 1 475 ? 15.828 14.351 -14.896 1.00 30.23 475 GLY A C 1
ATOM 3661 O O . GLY A 1 475 ? 16.471 14.642 -13.856 1.00 30.23 475 GLY A O 1
#

Sequence (475 aa):
MAALIAIALAGHPAPAATQSPAGQPFAGYNPGRCAVAAPMIDAINRHDRRDTTMFTPARDTLFTATVESLRECERAYGGTTSDPRERLNVARVQLFTGQDEAAAATQREHMASVADRPAEERAWELYLIISDNLAGKPARLERAHAALAELDALGRPAAGLRVVAHYLMMRAAIERYDDDAMRREAAAALQAWLELDEESRLWRADILANVFLQRAAVEVLARGGDAARAVVDSARGIVPARATSARMRIENARRLYSNVGRSAAPLEARFWYNTGATGTHRPAPGRVSLILPAQQPCFPACLAMIDAARRIEARFRGQELDITFRTRTHGFYADTAPATPLAEAQYDSAYFLHHVKIPGALAIAETKYGFRPDGRRVDEPTPDDLNYPEAHVIVVDRKGIIRYAASGWDPVLEARVTELIERLLREETNGEGRAPSGAAARAGPEGRQPPPDTGRDHARTPTWHASESLVLWRG

Secondary structure (DSSP, 8-state):
----------S----S--S-S---TTTT--HHHHHHHHHHHHHHHHHHT---SPP-TTT----HHHHHHHHHHHHHHTS--S-GGGHHHHHHHHHHHT-HHHHHHHHHHHHHHTTTS-HHHHHHHHHHHHHHHHHSSSP-HHHHHHHHHHHHHT-GGGHHHHHHHHHHHHHHHHHTT-HHHHHHHHHHHHHHHHHS-HHHHHHTHHHHHHHHHHHHHHHHHHH-HHHHHHHHHHHHHHS-TT-HHHHHHHHHHHHHHHSTTSBPPPP--SEEES-GGGTT-SSPTTSEEEEEE--SS--HHHHHHHHHHHHHHHHTTTSSEEEEEEEE--S-BTTB-PPPHHHHHHHHHIIIIIIS--SSEEEEEPPPEEE-TTS-EEEPPPHHHHHSTT-SEEEE-TTSBEEEEESS--GGGHHHHHHHHHHHHHS--TTSS---------------PPPPPPP---PPPPPP-----------